Protein AF-A0A7K4A549-F1 (afdb_monomer)

Nearest PDB structures (foldseek):
  7ceb-assembly1_B  TM=5.280E-01  e=1.697E-10  Homo sapiens
  8w30-assembly1_B  TM=5.323E-01  e=7.286E-10  Homo sapiens
  4wjk-assembly1_B  TM=5.384E-01  e=1.161E-09  Homo sapiens
  4wk2-assembly1_B  TM=5.253E-01  e=7.723E-10  Homo sapiens
  4wk0-assembly1_B  TM=5.478E-01  e=2.951E-09  Homo sapiens

pLDDT: mean 91.82, std 7.13, range [60.62, 98.81]

Secondary structure (DSSP, 8-state):
-TTHHHHHHHHHHHHHHHHTTSSS---EEEEE----SSEEEETTEEEE---GGGT--S-EEEEEEES-HHHHHHHHHH------SSSSB-HHHHHHHHHH-GGG-PPTT--EEEEEEESSPBP-S-TTTT-SS--S------B-TTTT-TTSSS-B-HHHHHHHHHHTTEEEEEEES-STTHHHHHHHHHTTT-EEEETT-TTHHHHHHHHHHHHH--SEEEEEEEEEPTT-GGGB-----EEEETT---SS----B-PPTTPPSEEEEEEEEEE-TT--EEEEEEEEEEEPPPEE--EEESTT-SS-EE-TT--SEEEEEEPP-SS--GGGEEEEEEEETTBPPSEEEEE--------SSSPPTT--------SSPEEEEEEEHHHHTTSHHHHH--STT-EEEEEEEEEETTS-EEEEEEEEEE--

Mean predicted aligned error: 12.13 Å

Sequence (428 aa):
MGDILGTAKSNGIDIITGLDGTEVDIQYGVSSHMDYPDYYSSCGYSTTYGDASSGDYAYSLDQPITAVVLDVTNAINGLTLGYGADGPEDYTRVFYESYADPATGWRAGAKRVMVHFGDNVPHDCNLNAGIYPDDSIWTTGVDPGRDGIAGTADDLVLLTVLNDMAANNVMLIECHTSNWDEDYWTYWVGITDGDLKFTGSASLVADVIAAVVEGLTTPEVTNVHFEAESPYGDWIDSDWSYSGETDYCEDDIPLTITVPEGTTCGDYTFTVSAVDEAGVSYGDQEVTIHVPCVIPVSVDIKPGSCPNAFNRGEKGVLPVAILGSDMVDVSEIDPETVLLEGVAPIRWSIGDTGAPVPCDGECEPCECWQGYPDGFPDLNLKFASPAIAATSAVTGATVKGDPVPLAITGELLDGTPITGGDCLWIVK

Foldseek 3Di:
DVVVLVLCLVLVLLLVVVLVVDPDDDWDWDKDFFAQQAWDDALNATGGFFNVVQVHDGIDRQGATDPPSVSRSVSSVPDDHGDTTDFAHAVLQVLLCQQVVVSSPDDFQAQAEDEEEEAGHHAASALCVPPPPDPDRDGPHWNCADVSDPPDPRTGHLVVSLLVCLVSNYQYEYAYADCPCVSSVQVSNVSNVYYYHYSPDPCRSVVVSVRVVVSRADQKFAFFDKAWPPPQRVQWPDPDTDIGGPVDDDPDDDTHGHDDPPDAFDKDKTKMFGATPSRHTPDIDIDIDGRFDAAEWEKDWPAQDPPQEAELPDQFKTKMKGWFDPRDQPVQFDLQFKAKLNFHFPDKDKAQGFDHDDDPPDDDAQPDDSGDRPPGIIIITITGSNVVSPHCQNVVDDDQQDWGKIKMWGAGNVRRIYIYIHTYGYHD

Radius of gyration: 37.33 Å; Cα contacts (8 Å, |Δi|>4): 894; chains: 1; bounding box: 83×50×95 Å

Structure (mmCIF, N/CA/C/O backbone):
data_AF-A0A7K4A549-F1
#
_entry.id   AF-A0A7K4A549-F1
#
loop_
_atom_site.group_PDB
_atom_site.id
_atom_site.type_symbol
_atom_site.label_atom_id
_atom_site.label_alt_id
_atom_site.label_comp_id
_atom_site.label_asym_id
_atom_site.label_entity_id
_atom_site.label_seq_id
_atom_site.pdbx_PDB_ins_code
_atom_site.Cartn_x
_atom_site.Cartn_y
_atom_site.Cartn_z
_atom_site.occupancy
_atom_site.B_iso_or_equiv
_atom_site.auth_seq_id
_atom_site.auth_comp_id
_atom_site.auth_asym_id
_atom_site.auth_atom_id
_atom_site.pdbx_PDB_model_num
ATOM 1 N N . MET A 1 1 ? 25.635 -1.792 -23.875 1.00 60.62 1 MET A N 1
ATOM 2 C CA . MET A 1 1 ? 25.750 -1.901 -22.393 1.00 60.62 1 MET A CA 1
ATOM 3 C C . MET A 1 1 ? 27.111 -2.296 -21.750 1.00 60.62 1 MET A C 1
ATOM 5 O O . MET A 1 1 ? 27.230 -2.153 -20.537 1.00 60.62 1 MET A O 1
ATOM 9 N N . GLY A 1 2 ? 28.165 -2.773 -22.443 1.00 61.50 2 GLY A N 1
ATOM 10 C CA . GLY A 1 2 ? 29.355 -3.379 -21.780 1.00 61.50 2 GLY A CA 1
ATOM 11 C C . GLY A 1 2 ? 30.092 -2.543 -20.709 1.00 61.50 2 GLY A C 1
ATOM 12 O O . GLY A 1 2 ? 30.389 -3.057 -19.631 1.00 61.50 2 GLY A O 1
ATOM 13 N N . ASP A 1 3 ? 30.329 -1.254 -20.967 1.00 69.25 3 ASP A N 1
ATOM 14 C CA . ASP A 1 3 ? 30.893 -0.317 -19.975 1.00 69.25 3 ASP A CA 1
ATOM 15 C C . ASP A 1 3 ? 29.807 0.303 -19.066 1.00 69.25 3 ASP A C 1
ATOM 17 O O . ASP A 1 3 ? 30.104 0.844 -18.002 1.00 69.25 3 ASP A O 1
ATOM 21 N N . ILE A 1 4 ? 28.536 0.197 -19.464 1.00 76.75 4 ILE A N 1
ATOM 22 C CA . ILE A 1 4 ? 27.385 0.825 -18.802 1.00 76.75 4 ILE A CA 1
ATOM 23 C C . ILE A 1 4 ? 26.865 -0.033 -17.658 1.00 76.75 4 ILE A C 1
ATOM 25 O O . ILE A 1 4 ? 26.516 0.525 -16.628 1.00 76.75 4 ILE A O 1
ATOM 29 N N . LEU A 1 5 ? 26.897 -1.368 -17.757 1.00 87.81 5 LEU A N 1
ATOM 30 C CA . LEU A 1 5 ? 26.457 -2.238 -16.661 1.00 87.81 5 LEU A CA 1
ATOM 31 C C . LEU A 1 5 ? 27.253 -1.969 -15.373 1.00 87.81 5 LEU A C 1
ATOM 33 O O . LEU A 1 5 ? 26.689 -1.942 -14.284 1.00 87.81 5 LEU A O 1
ATOM 37 N N . GLY A 1 6 ? 28.563 -1.726 -15.482 1.00 89.00 6 GLY A N 1
ATOM 38 C CA . GLY A 1 6 ? 29.383 -1.331 -14.332 1.00 89.00 6 GLY A CA 1
ATOM 39 C C . GLY A 1 6 ? 28.941 0.008 -13.731 1.00 89.00 6 GLY A C 1
ATOM 40 O O . GLY A 1 6 ? 28.814 0.124 -12.511 1.00 89.00 6 GLY A O 1
ATOM 41 N N . THR A 1 7 ? 28.662 0.992 -14.589 1.00 86.75 7 THR A N 1
ATOM 42 C CA . THR A 1 7 ? 28.145 2.314 -14.206 1.00 86.75 7 THR A CA 1
ATOM 43 C C . THR A 1 7 ? 26.764 2.219 -13.554 1.00 86.75 7 THR A C 1
ATOM 45 O O . THR A 1 7 ? 26.575 2.778 -12.479 1.00 86.75 7 THR A O 1
ATOM 48 N N . ALA A 1 8 ? 25.827 1.473 -14.140 1.00 90.81 8 ALA A N 1
ATOM 49 C CA . ALA A 1 8 ? 24.482 1.252 -13.614 1.00 90.81 8 ALA A CA 1
ATOM 50 C C . ALA A 1 8 ? 24.523 0.552 -12.251 1.00 90.81 8 ALA A C 1
ATOM 52 O O . ALA A 1 8 ? 23.845 0.978 -11.322 1.00 90.81 8 ALA A O 1
ATOM 53 N N . LYS A 1 9 ? 25.391 -0.456 -12.080 1.00 94.75 9 LYS A N 1
ATOM 54 C CA . LYS A 1 9 ? 25.586 -1.116 -10.782 1.00 94.75 9 LYS A CA 1
ATOM 55 C C . LYS A 1 9 ? 26.090 -0.160 -9.707 1.00 94.75 9 LYS A C 1
ATOM 57 O O . LYS A 1 9 ? 25.521 -0.118 -8.621 1.00 94.75 9 LYS A O 1
ATOM 62 N N . SER A 1 10 ? 27.156 0.589 -9.999 1.00 94.19 10 SER A N 1
ATOM 63 C CA . SER A 1 10 ? 27.730 1.532 -9.030 1.00 94.19 10 SER A CA 1
ATOM 64 C C . SER A 1 10 ? 26.730 2.634 -8.689 1.00 94.19 10 SER A C 1
ATOM 66 O O . SER A 1 10 ? 26.422 2.841 -7.520 1.00 94.19 10 SER A O 1
ATOM 68 N N . ASN A 1 11 ? 26.173 3.291 -9.708 1.00 94.75 11 ASN A N 1
ATOM 69 C CA . ASN A 1 11 ? 25.264 4.413 -9.517 1.00 94.75 11 ASN A CA 1
ATOM 70 C C . ASN A 1 11 ? 23.938 3.971 -8.898 1.00 94.75 11 ASN A C 1
ATOM 72 O O . ASN A 1 11 ? 23.428 4.683 -8.049 1.00 94.75 11 ASN A O 1
ATOM 76 N N . GLY A 1 12 ? 23.398 2.803 -9.257 1.00 95.50 12 GLY A N 1
ATOM 77 C CA . GLY A 1 12 ? 22.184 2.261 -8.643 1.00 95.50 12 GLY A CA 1
ATOM 78 C C . GLY A 1 12 ? 22.344 2.046 -7.135 1.00 95.50 12 GLY A C 1
ATOM 79 O O . GLY A 1 12 ? 21.475 2.439 -6.362 1.00 95.50 12 GLY A O 1
ATOM 80 N N . ILE A 1 13 ? 23.489 1.507 -6.698 1.00 97.31 13 ILE A N 1
ATOM 81 C CA . ILE A 1 13 ? 23.806 1.350 -5.268 1.00 97.31 13 ILE A CA 1
ATOM 82 C C . ILE A 1 13 ? 23.988 2.715 -4.583 1.00 97.31 13 ILE A C 1
ATOM 84 O O . ILE A 1 13 ? 23.493 2.915 -3.470 1.00 97.31 13 ILE A O 1
ATOM 88 N N . ASP A 1 14 ? 24.668 3.661 -5.233 1.00 97.38 14 ASP A N 1
ATOM 89 C CA . ASP A 1 14 ? 24.878 5.006 -4.688 1.00 97.38 14 ASP A CA 1
ATOM 90 C C . ASP A 1 14 ? 23.562 5.809 -4.603 1.00 97.38 14 ASP A C 1
ATOM 92 O O . ASP A 1 14 ? 23.360 6.545 -3.636 1.00 97.38 14 ASP A O 1
ATOM 96 N N . ILE A 1 15 ? 22.639 5.629 -5.558 1.00 97.44 15 ILE A N 1
ATOM 97 C CA . ILE A 1 15 ? 21.286 6.212 -5.547 1.00 97.44 15 ILE A CA 1
ATOM 98 C C . ILE A 1 15 ? 20.486 5.662 -4.366 1.00 97.44 15 ILE A C 1
ATOM 100 O O . ILE A 1 15 ? 19.967 6.456 -3.588 1.00 97.44 15 ILE A O 1
ATOM 104 N N . ILE A 1 16 ? 20.441 4.334 -4.182 1.00 97.19 16 ILE A N 1
ATOM 105 C CA . ILE A 1 16 ? 19.773 3.702 -3.027 1.00 97.19 16 ILE A CA 1
ATOM 106 C C . ILE A 1 16 ? 20.340 4.255 -1.714 1.00 97.19 16 ILE A C 1
ATOM 108 O O . ILE A 1 16 ? 19.596 4.689 -0.843 1.00 97.19 16 ILE A O 1
ATOM 112 N N . THR A 1 17 ? 21.669 4.322 -1.600 1.00 96.19 17 THR A N 1
ATOM 113 C CA . THR A 1 17 ? 22.339 4.846 -0.399 1.00 96.19 17 THR A CA 1
ATOM 114 C C . THR A 1 17 ? 21.978 6.310 -0.131 1.00 96.19 17 THR A C 1
ATOM 116 O O . THR A 1 17 ? 21.831 6.715 1.021 1.00 96.19 17 THR A O 1
ATOM 119 N N . GLY A 1 18 ? 21.863 7.126 -1.181 1.00 95.56 18 GLY A N 1
ATOM 120 C CA . GLY A 1 18 ? 21.476 8.528 -1.057 1.00 95.56 18 GLY A CA 1
ATOM 121 C C . GLY A 1 18 ? 20.004 8.720 -0.692 1.00 95.56 18 GLY A C 1
ATOM 122 O O . GLY A 1 18 ? 19.704 9.587 0.126 1.00 95.56 18 GLY A O 1
ATOM 123 N N . LEU A 1 19 ? 19.112 7.895 -1.246 1.00 94.81 19 LEU A N 1
ATOM 124 C CA . LEU A 1 19 ? 17.680 7.892 -0.937 1.00 94.81 19 LEU A CA 1
ATOM 125 C C . LEU A 1 19 ? 17.401 7.406 0.493 1.00 94.81 19 LEU A C 1
ATOM 127 O O . LEU A 1 19 ? 16.630 8.050 1.195 1.00 94.81 19 LEU A O 1
ATOM 131 N N . ASP A 1 20 ? 18.111 6.387 0.984 1.00 91.88 20 ASP A N 1
ATOM 132 C CA . ASP A 1 20 ? 18.055 5.955 2.395 1.00 91.88 20 ASP A CA 1
ATOM 133 C C . ASP A 1 20 ? 18.570 7.025 3.373 1.00 91.88 20 ASP A C 1
ATOM 135 O O . ASP A 1 20 ? 18.287 6.991 4.570 1.00 91.88 20 ASP A O 1
ATOM 139 N N . GLY A 1 21 ? 19.370 7.973 2.877 1.00 88.31 21 GLY A N 1
ATOM 140 C CA . GLY A 1 21 ? 19.797 9.148 3.632 1.00 88.31 21 GLY A CA 1
ATOM 141 C C . GLY A 1 21 ? 18.711 10.218 3.768 1.00 88.31 21 GLY A C 1
ATOM 142 O O . GLY A 1 21 ? 18.914 11.188 4.502 1.00 88.31 21 GLY A O 1
ATOM 143 N N . THR A 1 22 ? 17.590 10.072 3.059 1.00 84.06 22 THR A N 1
ATOM 144 C CA . THR A 1 22 ? 16.406 10.924 3.205 1.00 84.06 22 THR A CA 1
ATOM 145 C C . THR A 1 22 ? 15.506 10.393 4.324 1.00 84.06 22 THR A C 1
ATOM 147 O O . THR A 1 22 ? 15.604 9.237 4.720 1.00 84.06 22 THR A O 1
ATOM 150 N N . GLU A 1 23 ? 14.613 11.228 4.858 1.00 79.69 23 GLU A N 1
ATOM 151 C CA . GLU A 1 23 ? 13.606 10.793 5.846 1.00 79.69 23 GLU A CA 1
ATOM 152 C C . GLU A 1 23 ? 12.360 10.173 5.177 1.00 79.69 23 GLU A C 1
ATOM 154 O O . GLU A 1 23 ? 11.312 10.051 5.807 1.00 79.69 23 GLU A O 1
ATOM 159 N N . VAL A 1 24 ? 12.454 9.800 3.895 1.00 82.31 24 VAL A N 1
ATOM 160 C CA . VAL A 1 24 ? 11.347 9.232 3.122 1.00 82.31 24 VAL A CA 1
ATOM 161 C C . VAL A 1 24 ? 11.388 7.706 3.190 1.00 82.31 24 VAL A C 1
ATOM 163 O O . VAL A 1 24 ? 12.434 7.095 2.986 1.00 82.31 24 VAL A O 1
ATOM 166 N N . ASP A 1 25 ? 10.240 7.078 3.445 1.00 87.81 25 ASP A N 1
ATOM 167 C CA . ASP A 1 25 ? 10.107 5.619 3.437 1.00 87.81 25 ASP A CA 1
ATOM 168 C C . ASP A 1 25 ? 10.086 5.076 2.000 1.00 87.81 25 ASP A C 1
ATOM 170 O O . ASP A 1 25 ? 9.048 5.062 1.327 1.00 87.81 25 ASP A O 1
ATOM 174 N N . ILE A 1 26 ? 11.250 4.628 1.526 1.00 92.62 26 ILE A N 1
ATOM 175 C CA . ILE A 1 26 ? 11.457 4.103 0.176 1.00 92.62 26 ILE A CA 1
ATOM 176 C C . ILE A 1 26 ? 11.829 2.618 0.255 1.00 92.62 26 ILE A C 1
ATOM 178 O O . ILE A 1 26 ? 12.655 2.195 1.061 1.00 92.62 26 ILE A O 1
ATOM 182 N N . GLN A 1 27 ? 11.218 1.816 -0.618 1.00 96.00 27 GLN A N 1
ATOM 183 C CA . GLN A 1 27 ? 11.576 0.415 -0.834 1.00 96.00 27 GLN A CA 1
ATOM 184 C C . GLN A 1 27 ? 12.006 0.222 -2.282 1.00 96.00 27 GLN A C 1
ATOM 186 O O . GLN A 1 27 ? 11.552 0.945 -3.169 1.00 96.00 27 GLN A O 1
ATOM 191 N N . TYR A 1 28 ? 12.860 -0.769 -2.526 1.00 97.88 28 TYR A N 1
ATOM 192 C CA . TYR A 1 28 ? 13.534 -0.922 -3.812 1.00 97.88 28 TYR A CA 1
ATOM 193 C C . TYR A 1 28 ? 13.358 -2.332 -4.362 1.00 97.88 28 TYR A C 1
ATOM 195 O O . TYR A 1 28 ? 13.299 -3.302 -3.606 1.00 97.88 28 TYR A O 1
ATOM 203 N N . GLY A 1 29 ? 13.316 -2.434 -5.686 1.00 98.19 29 GLY A N 1
ATOM 204 C CA . GLY A 1 29 ? 13.337 -3.681 -6.443 1.00 98.19 29 GLY A CA 1
ATOM 205 C C . GLY A 1 29 ? 14.334 -3.582 -7.595 1.00 98.19 29 GLY A C 1
ATOM 206 O O . GLY A 1 29 ? 14.887 -2.514 -7.860 1.00 98.19 29 GLY A O 1
ATOM 207 N N . VAL A 1 30 ? 14.587 -4.704 -8.262 1.00 98.38 30 VAL A N 1
ATOM 208 C CA . VAL A 1 30 ? 15.509 -4.788 -9.399 1.00 98.38 30 VAL A CA 1
ATOM 209 C C . VAL A 1 30 ? 14.891 -5.677 -10.461 1.00 98.38 30 VAL A C 1
ATOM 211 O O . VAL A 1 30 ? 14.508 -6.812 -10.178 1.00 98.38 30 VAL A O 1
ATOM 214 N N . SER A 1 31 ? 14.845 -5.174 -11.686 1.00 97.75 31 SER A N 1
ATOM 215 C CA . SER A 1 31 ? 14.619 -5.969 -12.885 1.00 97.75 31 SER A CA 1
ATOM 216 C C . SER A 1 31 ? 15.730 -5.706 -13.889 1.00 97.75 31 SER A C 1
ATOM 218 O O . SER A 1 31 ? 16.326 -4.627 -13.899 1.00 97.75 31 SER A O 1
ATOM 220 N N . SER A 1 32 ? 15.976 -6.673 -14.758 1.00 96.56 32 SER A N 1
ATOM 221 C CA . SER A 1 32 ? 16.938 -6.575 -15.844 1.00 96.56 32 SER A CA 1
ATOM 222 C C . SER A 1 32 ? 16.338 -7.068 -17.146 1.00 96.56 32 SER A C 1
ATOM 224 O O . SER A 1 32 ? 15.339 -7.793 -17.170 1.00 96.56 32 SER A O 1
ATOM 226 N N . HIS A 1 33 ? 16.972 -6.648 -18.228 1.00 95.62 33 HIS A N 1
ATOM 227 C CA . HIS A 1 33 ? 16.581 -6.959 -19.586 1.00 95.62 33 HIS A CA 1
ATOM 228 C C . HIS A 1 33 ? 17.832 -7.022 -20.462 1.00 95.62 33 HIS A C 1
ATOM 230 O O . HIS A 1 33 ? 18.917 -6.587 -20.050 1.00 95.62 33 HIS A O 1
ATOM 236 N N . MET A 1 34 ? 17.688 -7.630 -21.630 1.00 93.88 34 MET A N 1
ATOM 237 C CA . MET A 1 34 ? 18.717 -7.679 -22.658 1.00 93.88 34 MET A CA 1
ATOM 238 C C . MET A 1 34 ? 17.996 -7.405 -23.969 1.00 93.88 34 MET A C 1
ATOM 240 O O . MET A 1 34 ? 17.840 -6.252 -24.335 1.00 93.88 34 MET A O 1
ATOM 244 N N . ASP A 1 35 ? 17.471 -8.459 -24.585 1.00 95.38 35 ASP A N 1
ATOM 245 C CA . ASP A 1 35 ? 16.549 -8.386 -25.706 1.00 95.38 35 ASP A CA 1
ATOM 246 C C . ASP A 1 35 ? 15.900 -9.768 -25.907 1.00 95.38 35 ASP A C 1
ATOM 248 O O . ASP A 1 35 ? 16.260 -10.771 -25.272 1.00 95.38 35 ASP A O 1
ATOM 252 N N . TYR A 1 36 ? 14.957 -9.858 -26.833 1.00 97.31 36 TYR A N 1
ATOM 253 C CA . TYR A 1 36 ? 14.316 -11.087 -27.251 1.00 97.31 36 TYR A CA 1
ATOM 254 C C . TYR A 1 36 ? 15.286 -11.995 -28.021 1.00 97.31 36 TYR A C 1
ATOM 256 O O . TYR A 1 36 ? 15.716 -11.645 -29.119 1.00 97.31 36 TYR A O 1
ATOM 264 N N . PRO A 1 37 ? 15.575 -13.220 -27.543 1.00 96.31 37 PRO A N 1
ATOM 265 C CA . PRO A 1 37 ? 16.595 -14.082 -28.135 1.00 96.31 37 PRO A CA 1
ATOM 266 C C . PRO A 1 37 ? 16.125 -14.830 -29.404 1.00 96.31 37 PRO A C 1
ATOM 268 O O . PRO A 1 37 ? 16.236 -16.058 -29.489 1.00 96.31 37 PRO A O 1
ATOM 271 N N . ASP A 1 38 ? 15.573 -14.107 -30.381 1.00 97.12 38 ASP A N 1
ATOM 272 C CA . ASP A 1 38 ? 15.059 -14.641 -31.646 1.00 97.12 38 ASP A CA 1
ATOM 273 C C . ASP A 1 38 ? 15.220 -13.643 -32.817 1.00 97.12 38 ASP A C 1
ATOM 275 O O . ASP A 1 38 ? 15.650 -12.496 -32.668 1.00 97.12 38 ASP A O 1
ATOM 279 N N . TYR A 1 39 ? 14.894 -14.108 -34.022 1.00 97.56 39 TYR A N 1
ATOM 280 C CA . TYR A 1 39 ? 14.822 -13.314 -35.238 1.00 97.56 39 TYR A CA 1
ATOM 281 C C . TYR A 1 39 ? 13.400 -12.824 -35.500 1.00 97.56 39 TYR A C 1
ATOM 283 O O . TYR A 1 39 ? 12.469 -13.622 -35.632 1.00 97.56 39 TYR A O 1
ATOM 291 N N . TYR A 1 40 ? 13.262 -11.523 -35.740 1.00 98.00 40 TYR A N 1
ATOM 292 C CA . TYR A 1 40 ? 11.983 -10.899 -36.053 1.00 98.00 40 TYR A CA 1
ATOM 293 C C . TYR A 1 40 ? 12.006 -10.230 -37.422 1.00 98.00 40 TYR A C 1
ATOM 295 O O . TYR A 1 40 ? 13.020 -9.718 -37.894 1.00 98.00 40 TYR A O 1
ATOM 303 N N . SER A 1 41 ? 10.851 -10.249 -38.087 1.00 97.75 41 SER A N 1
ATOM 304 C CA . SER A 1 41 ? 10.607 -9.550 -39.348 1.00 97.75 41 SER A CA 1
ATOM 305 C C . SER A 1 41 ? 9.226 -8.908 -39.286 1.00 97.75 41 SER A C 1
ATOM 307 O O . SER A 1 41 ? 8.209 -9.549 -39.549 1.00 97.75 41 SER A O 1
ATOM 309 N N . SER A 1 42 ? 9.191 -7.643 -38.881 1.00 96.88 42 SER A N 1
ATOM 310 C CA . SER A 1 42 ? 7.971 -6.909 -38.544 1.00 96.88 42 SER A CA 1
ATOM 311 C C . SER A 1 42 ? 8.119 -5.440 -38.937 1.00 96.88 42 SER A C 1
ATOM 313 O O . SER A 1 42 ? 9.214 -4.889 -38.948 1.00 96.88 42 SER A O 1
ATOM 315 N N . CYS A 1 43 ? 7.020 -4.803 -39.350 1.00 95.56 43 CYS A N 1
ATOM 316 C CA . CYS A 1 43 ? 6.952 -3.359 -39.627 1.00 95.56 43 CYS A CA 1
ATOM 317 C C . CYS A 1 43 ? 8.011 -2.771 -40.592 1.00 95.56 43 CYS A C 1
ATOM 319 O O . CYS A 1 43 ? 8.167 -1.559 -40.668 1.00 95.56 43 CYS A O 1
ATOM 321 N N . GLY A 1 44 ? 8.677 -3.598 -41.410 1.00 95.75 44 GLY A N 1
ATOM 322 C CA . GLY A 1 44 ? 9.744 -3.162 -42.324 1.00 95.75 44 GLY A CA 1
ATOM 323 C C . GLY A 1 44 ? 11.160 -3.275 -41.749 1.00 95.75 44 GLY A C 1
ATOM 324 O O . GLY A 1 44 ? 12.119 -2.974 -42.458 1.00 95.75 44 GLY A O 1
ATOM 325 N N . TYR A 1 45 ? 11.291 -3.765 -40.518 1.00 97.56 45 TYR A N 1
ATOM 326 C CA . TYR A 1 45 ? 12.537 -4.094 -39.839 1.00 97.56 45 TYR A CA 1
ATOM 327 C C . TYR A 1 45 ? 12.720 -5.615 -39.785 1.00 97.56 45 TYR A C 1
ATOM 329 O O . TYR A 1 45 ? 11.746 -6.365 -39.683 1.00 97.56 45 TYR A O 1
ATOM 337 N N . SER A 1 46 ? 13.937 -6.123 -39.982 1.00 97.88 46 SER A N 1
ATOM 338 C CA . SER A 1 46 ? 14.172 -7.573 -40.053 1.00 97.88 46 SER A CA 1
ATOM 339 C C . SER A 1 46 ? 15.586 -7.948 -39.628 1.00 97.88 46 SER A C 1
ATOM 341 O O . SER A 1 46 ? 16.512 -7.887 -40.441 1.00 97.88 46 SER A O 1
ATOM 343 N N . THR A 1 47 ? 15.748 -8.351 -38.371 1.00 97.56 47 THR A N 1
ATOM 344 C CA . THR A 1 47 ? 17.042 -8.682 -37.763 1.00 97.56 47 THR A CA 1
ATOM 345 C C . THR A 1 47 ? 16.876 -9.678 -36.612 1.00 97.56 47 THR A C 1
ATOM 347 O O . THR A 1 47 ? 15.763 -10.049 -36.250 1.00 97.56 47 THR A O 1
ATOM 350 N N . THR A 1 48 ? 18.001 -10.159 -36.089 1.00 97.56 48 THR A N 1
ATOM 351 C CA . THR A 1 48 ? 18.053 -10.874 -34.805 1.00 97.56 48 THR A CA 1
ATOM 352 C C . THR A 1 48 ? 18.131 -9.831 -33.703 1.00 97.56 48 THR A C 1
ATOM 354 O O . THR A 1 48 ? 18.978 -8.951 -33.835 1.00 97.56 48 THR A O 1
ATOM 357 N N . TYR A 1 49 ? 17.248 -9.931 -32.710 1.00 97.38 49 TYR A N 1
ATOM 358 C CA . TYR A 1 49 ? 17.149 -8.992 -31.586 1.00 97.38 49 TYR A CA 1
ATOM 359 C C . TYR A 1 49 ? 18.153 -9.366 -30.488 1.00 97.38 49 TYR A C 1
ATOM 361 O O . TYR A 1 49 ? 19.071 -8.624 -30.177 1.00 97.38 49 TYR A O 1
ATOM 369 N N . GLY A 1 50 ? 18.134 -10.625 -30.047 1.00 95.75 50 GLY A N 1
ATOM 370 C CA . GLY A 1 50 ? 19.110 -11.195 -29.114 1.00 95.75 50 GLY A CA 1
AT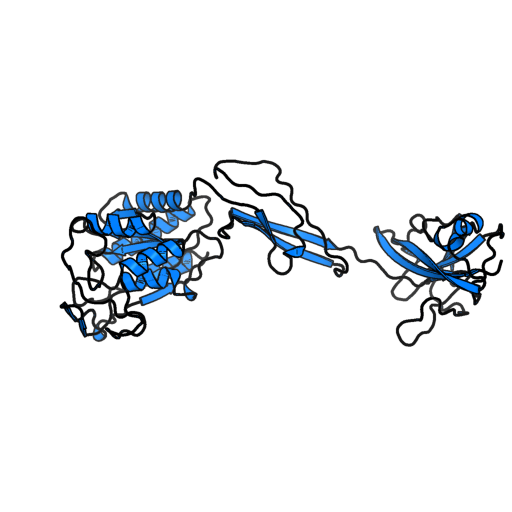OM 371 C C . GLY A 1 50 ? 19.548 -12.615 -29.478 1.00 95.75 50 GLY A C 1
ATOM 372 O O . GLY A 1 50 ? 19.066 -13.231 -30.432 1.00 95.75 50 GLY A O 1
ATOM 373 N N . ASP A 1 51 ? 20.458 -13.178 -28.687 1.00 94.00 51 ASP A N 1
ATOM 374 C CA . ASP A 1 51 ? 21.021 -14.514 -28.894 1.00 94.00 51 ASP A CA 1
ATOM 375 C C . ASP A 1 51 ? 20.881 -15.412 -27.654 1.00 94.00 51 ASP A C 1
ATOM 377 O O . ASP A 1 51 ? 21.628 -15.306 -26.677 1.00 94.00 51 ASP A O 1
ATOM 381 N N . ALA A 1 52 ? 19.989 -16.407 -27.743 1.00 92.44 52 ALA A N 1
ATOM 382 C CA . ALA A 1 52 ? 19.781 -17.407 -26.691 1.00 92.44 52 ALA A CA 1
ATOM 383 C C . ALA A 1 52 ? 21.074 -18.141 -26.295 1.00 92.44 52 ALA A C 1
ATOM 385 O O . ALA A 1 52 ? 21.223 -18.583 -25.155 1.00 92.44 52 ALA A O 1
ATOM 386 N N . SER A 1 53 ? 22.016 -18.314 -27.231 1.00 92.50 53 SER A N 1
ATOM 387 C CA . SER A 1 53 ? 23.282 -19.002 -26.962 1.00 92.50 53 SER A CA 1
ATOM 388 C C . SER A 1 53 ? 24.260 -18.164 -26.137 1.00 92.50 53 SER A C 1
ATOM 390 O O . SER A 1 53 ? 25.148 -18.726 -25.489 1.00 92.50 53 SER A O 1
ATOM 392 N N . SER A 1 54 ? 24.045 -16.849 -26.111 1.00 90.00 54 SER A N 1
ATOM 393 C CA . SER A 1 54 ? 24.757 -15.888 -25.273 1.00 90.00 54 SER A CA 1
ATOM 394 C C . SER A 1 54 ? 24.063 -15.643 -23.925 1.00 90.00 54 SER A C 1
ATOM 396 O O . SER A 1 54 ? 24.642 -15.000 -23.052 1.00 90.00 54 SER A O 1
ATOM 398 N N . GLY A 1 55 ? 22.892 -16.254 -23.711 1.00 92.00 55 GLY A N 1
ATOM 399 C CA . GLY A 1 55 ? 22.125 -16.160 -22.470 1.00 92.00 55 GLY A CA 1
ATOM 400 C C . GLY A 1 55 ? 21.108 -15.023 -22.446 1.00 92.00 55 GLY A C 1
ATOM 401 O O . GLY A 1 55 ? 20.609 -14.729 -21.364 1.00 92.00 55 GLY A O 1
ATOM 402 N N . ASP A 1 56 ? 20.804 -14.422 -23.601 1.00 95.62 56 ASP A N 1
ATOM 403 C CA . ASP A 1 56 ? 19.869 -13.301 -23.689 1.00 95.62 56 ASP A CA 1
ATOM 404 C C . ASP A 1 56 ? 18.450 -13.705 -23.280 1.00 95.62 56 ASP A C 1
ATOM 406 O O . ASP A 1 56 ? 17.974 -14.813 -23.561 1.00 95.62 56 ASP A O 1
ATOM 410 N N . TYR A 1 57 ? 17.780 -12.778 -22.609 1.00 96.31 57 TYR A N 1
ATOM 411 C CA . TYR A 1 57 ? 16.382 -12.851 -22.217 1.00 96.31 57 TYR A CA 1
ATOM 412 C C . TYR A 1 57 ? 15.768 -11.455 -22.289 1.00 96.31 57 TYR A C 1
ATOM 414 O O . TYR A 1 57 ? 16.456 -10.465 -22.051 1.00 96.31 57 TYR A O 1
ATOM 422 N N . ALA A 1 58 ? 14.462 -11.397 -22.547 1.00 96.44 58 ALA A N 1
ATOM 423 C CA . ALA A 1 58 ? 13.756 -10.124 -22.627 1.00 96.44 58 ALA A CA 1
ATOM 424 C C . ALA A 1 58 ? 13.579 -9.482 -21.237 1.00 96.44 58 ALA A C 1
ATOM 426 O O . ALA A 1 58 ? 13.961 -8.355 -20.986 1.00 96.44 58 ALA A O 1
ATOM 427 N N . TYR A 1 59 ? 13.070 -10.225 -20.250 1.00 97.56 59 TYR A N 1
ATOM 428 C CA . TYR A 1 59 ? 12.805 -9.658 -18.923 1.00 97.56 59 TYR A CA 1
ATOM 429 C C . TYR A 1 59 ? 13.089 -10.641 -17.788 1.00 97.56 59 TYR A C 1
ATOM 431 O O . TYR A 1 59 ? 12.724 -11.817 -17.869 1.00 97.56 59 TYR A O 1
ATOM 439 N N . SER A 1 60 ? 13.689 -10.132 -16.712 1.00 97.81 60 SER A N 1
ATOM 440 C CA . SER A 1 60 ? 13.852 -10.810 -15.425 1.00 97.81 60 SER A CA 1
ATOM 441 C C . SER A 1 60 ? 13.498 -9.857 -14.284 1.00 97.81 60 SER A C 1
ATOM 443 O O . SER A 1 60 ? 14.063 -8.769 -14.186 1.00 97.81 60 SER A O 1
ATOM 445 N N . LEU A 1 61 ? 12.601 -10.279 -13.390 1.00 98.44 61 LEU A N 1
ATOM 446 C CA . LEU A 1 61 ? 12.422 -9.648 -12.083 1.00 98.44 61 LEU A CA 1
ATOM 447 C C . LEU A 1 61 ? 13.432 -10.262 -11.106 1.00 98.44 61 LEU A C 1
ATOM 449 O O . LEU A 1 61 ? 13.185 -11.317 -10.517 1.00 98.44 61 LEU A O 1
ATOM 453 N N . ASP A 1 62 ? 14.585 -9.617 -10.954 1.00 98.44 62 ASP A N 1
ATOM 454 C CA . ASP A 1 62 ? 15.710 -10.142 -10.172 1.00 98.44 62 ASP A CA 1
ATOM 455 C C . ASP A 1 62 ? 15.493 -10.018 -8.660 1.00 98.44 62 ASP A C 1
ATOM 457 O O . ASP A 1 62 ? 15.968 -10.853 -7.889 1.00 98.44 62 ASP A O 1
ATOM 461 N N . GLN A 1 63 ? 14.765 -8.984 -8.232 1.00 98.62 63 GLN A N 1
ATOM 462 C CA . GLN A 1 63 ? 14.388 -8.758 -6.841 1.00 98.62 63 GLN A CA 1
ATOM 463 C C . GLN A 1 63 ? 13.059 -7.989 -6.770 1.00 98.62 63 GLN A C 1
ATOM 465 O O . GLN A 1 63 ? 13.036 -6.800 -7.095 1.00 98.62 63 GLN A O 1
ATOM 470 N N . PRO A 1 64 ? 11.964 -8.617 -6.301 1.00 98.50 64 PRO A N 1
ATOM 471 C CA . PRO A 1 64 ? 10.743 -7.905 -5.932 1.00 98.50 64 PRO A CA 1
ATOM 472 C C . PRO A 1 64 ? 11.012 -6.795 -4.915 1.00 98.50 64 PRO A C 1
ATOM 474 O O . PRO A 1 64 ? 11.945 -6.908 -4.109 1.00 98.50 64 PRO A O 1
ATOM 477 N N . ILE A 1 65 ? 10.169 -5.761 -4.918 1.00 98.31 65 ILE A N 1
ATOM 478 C CA . ILE A 1 65 ? 10.292 -4.623 -4.005 1.00 98.31 65 ILE A CA 1
ATOM 479 C C . ILE A 1 65 ? 10.317 -5.105 -2.550 1.00 98.31 65 ILE A C 1
ATOM 481 O O . ILE A 1 65 ? 9.472 -5.888 -2.114 1.00 98.31 65 ILE A O 1
ATOM 485 N N . THR A 1 66 ? 11.322 -4.648 -1.804 1.00 97.56 66 THR A N 1
ATOM 486 C CA . THR A 1 66 ? 11.539 -5.014 -0.402 1.00 97.56 66 THR A CA 1
ATOM 487 C C . THR A 1 66 ? 12.179 -3.867 0.378 1.00 97.56 66 THR A C 1
ATOM 489 O O . THR A 1 66 ? 12.922 -3.054 -0.173 1.00 97.56 66 THR A O 1
ATOM 492 N N . ALA A 1 67 ? 11.941 -3.834 1.691 1.00 95.25 67 ALA A N 1
ATOM 493 C CA . ALA A 1 67 ? 12.652 -2.959 2.627 1.00 95.25 67 ALA A CA 1
ATOM 494 C C . ALA A 1 67 ? 14.089 -3.440 2.930 1.00 95.25 67 ALA A C 1
ATOM 496 O O . ALA A 1 67 ? 14.871 -2.736 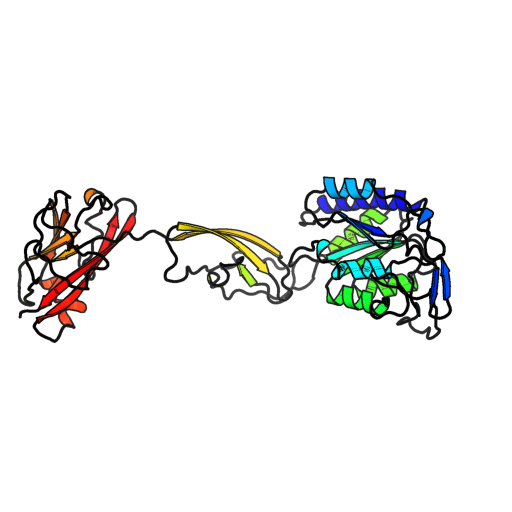3.568 1.00 95.25 67 ALA A O 1
ATOM 497 N N . VAL A 1 68 ? 14.461 -4.660 2.517 1.00 97.25 68 VAL A N 1
ATOM 498 C CA . VAL A 1 68 ? 15.787 -5.234 2.789 1.00 97.25 68 VAL A CA 1
ATOM 499 C C . VAL A 1 68 ? 16.791 -4.790 1.722 1.00 97.25 68 VAL A C 1
ATOM 501 O O . VAL A 1 68 ? 17.046 -5.490 0.745 1.00 97.25 68 VAL A O 1
ATOM 504 N N . VAL A 1 69 ? 17.426 -3.639 1.949 1.00 96.56 69 VAL A N 1
ATOM 505 C CA . VAL A 1 69 ? 18.424 -3.026 1.042 1.00 96.56 69 VAL A CA 1
ATOM 506 C C . VAL A 1 69 ? 19.561 -3.986 0.653 1.00 96.56 69 VAL A C 1
ATOM 508 O O . VAL A 1 69 ? 20.083 -3.943 -0.464 1.00 96.56 69 VAL A O 1
ATOM 511 N N . LEU A 1 70 ? 19.943 -4.903 1.546 1.00 97.75 70 LEU A N 1
ATOM 512 C CA . LEU A 1 70 ? 20.977 -5.898 1.255 1.00 97.75 70 LEU A CA 1
ATOM 513 C C . LEU A 1 70 ? 20.571 -6.861 0.125 1.00 97.75 70 LEU A C 1
ATOM 515 O O . LEU A 1 70 ? 21.415 -7.220 -0.692 1.00 97.75 70 LEU A O 1
ATOM 519 N N . ASP A 1 71 ? 19.303 -7.262 0.053 1.00 98.44 71 ASP A N 1
ATOM 520 C CA . ASP A 1 71 ? 18.821 -8.175 -0.990 1.00 98.44 71 ASP A CA 1
ATOM 521 C C . ASP A 1 71 ? 18.850 -7.480 -2.359 1.00 98.44 71 ASP A C 1
ATOM 523 O O . ASP A 1 71 ? 19.368 -8.026 -3.333 1.00 98.44 71 ASP A O 1
ATOM 527 N N . VAL A 1 72 ? 18.427 -6.214 -2.395 1.00 98.50 72 VAL A N 1
ATOM 528 C CA . VAL A 1 72 ? 18.431 -5.352 -3.588 1.00 98.50 72 VAL A CA 1
ATOM 529 C C . VAL A 1 72 ? 19.854 -5.121 -4.098 1.00 98.50 72 VAL A C 1
ATOM 531 O O . VAL A 1 72 ? 20.153 -5.357 -5.267 1.00 98.50 72 VAL A O 1
ATOM 534 N N . THR A 1 73 ? 20.776 -4.720 -3.221 1.00 98.12 73 THR A N 1
ATOM 535 C CA . THR A 1 73 ? 22.177 -4.488 -3.610 1.00 98.12 73 THR A CA 1
ATOM 536 C C . THR A 1 73 ? 22.887 -5.778 -4.035 1.00 98.12 73 THR A C 1
ATOM 538 O O . THR A 1 73 ? 23.731 -5.743 -4.934 1.00 98.12 73 THR A O 1
ATOM 541 N N . ASN A 1 74 ? 22.540 -6.935 -3.459 1.00 98.38 74 ASN A N 1
ATOM 542 C CA . ASN A 1 74 ? 23.030 -8.232 -3.933 1.00 98.38 74 ASN A CA 1
ATOM 543 C C . ASN A 1 74 ? 22.503 -8.562 -5.337 1.00 98.38 74 ASN A C 1
ATOM 545 O O . ASN A 1 74 ? 23.290 -9.014 -6.171 1.00 98.38 74 ASN A O 1
ATOM 549 N N . ALA A 1 75 ? 21.221 -8.299 -5.614 1.00 98.50 75 ALA A N 1
ATOM 550 C CA . ALA A 1 75 ? 20.632 -8.487 -6.938 1.00 98.50 75 ALA A CA 1
ATOM 551 C C . ALA A 1 75 ? 21.315 -7.598 -7.993 1.00 98.50 75 ALA A C 1
ATOM 553 O O . ALA A 1 75 ? 21.799 -8.122 -8.996 1.00 98.50 75 ALA A O 1
ATOM 554 N N . ILE A 1 76 ? 21.497 -6.297 -7.715 1.00 98.12 76 ILE A N 1
ATOM 555 C CA . ILE A 1 76 ? 22.245 -5.369 -8.590 1.00 98.12 76 ILE A CA 1
ATOM 556 C C . ILE A 1 76 ? 23.655 -5.905 -8.874 1.00 98.12 76 ILE A C 1
ATOM 558 O O . ILE A 1 76 ? 24.097 -5.974 -10.023 1.00 98.12 76 ILE A O 1
ATOM 562 N N . ASN A 1 77 ? 24.383 -6.329 -7.838 1.00 97.50 77 ASN A N 1
ATOM 563 C CA . ASN A 1 77 ? 25.732 -6.869 -8.009 1.00 97.50 77 ASN A CA 1
ATOM 564 C C . ASN A 1 77 ? 25.754 -8.168 -8.832 1.00 97.50 77 ASN A C 1
ATOM 566 O O . ASN A 1 77 ? 26.735 -8.410 -9.546 1.00 97.50 77 ASN A O 1
ATOM 570 N N . GLY A 1 78 ? 24.686 -8.963 -8.768 1.00 96.81 78 GLY A N 1
ATOM 571 C CA . GLY A 1 78 ? 24.510 -10.219 -9.493 1.00 96.81 78 GLY A CA 1
ATOM 572 C C . GLY A 1 78 ? 24.230 -10.075 -10.990 1.00 96.81 78 GLY A C 1
ATOM 573 O O . GLY A 1 78 ? 24.480 -11.034 -11.716 1.00 96.81 78 GLY A O 1
ATOM 574 N N . LEU A 1 79 ? 23.788 -8.902 -11.463 1.00 95.56 79 LEU A N 1
ATOM 575 C CA . LEU A 1 79 ? 23.422 -8.699 -12.872 1.00 95.56 79 LEU A CA 1
ATOM 576 C C . LEU A 1 79 ? 24.577 -9.033 -13.828 1.00 95.56 79 LEU A C 1
ATOM 578 O O . LEU A 1 79 ? 25.741 -8.714 -13.568 1.00 95.56 79 LEU A O 1
ATOM 582 N N . THR A 1 80 ? 24.276 -9.643 -14.966 1.00 92.19 80 THR A N 1
ATOM 583 C CA . THR A 1 80 ? 25.274 -10.008 -15.979 1.00 92.19 80 THR A CA 1
ATOM 584 C C . THR A 1 80 ? 24.967 -9.343 -17.304 1.00 92.19 80 THR A C 1
ATOM 586 O O . THR A 1 80 ? 23.817 -9.054 -17.601 1.00 92.19 80 THR A O 1
ATOM 589 N N . LEU A 1 81 ? 26.006 -9.101 -18.100 1.00 89.44 81 LEU A N 1
ATOM 590 C CA . LEU A 1 81 ? 25.843 -8.558 -19.441 1.00 89.44 81 LEU A CA 1
ATOM 591 C C . LEU A 1 81 ? 25.387 -9.671 -20.392 1.00 89.44 81 LEU A C 1
ATOM 593 O O . LEU A 1 81 ? 26.008 -10.737 -20.404 1.00 89.44 81 LEU A O 1
ATOM 597 N N . GLY A 1 82 ? 24.349 -9.393 -21.176 1.00 88.12 82 GLY A N 1
ATOM 598 C CA . GLY A 1 82 ? 23.964 -10.189 -22.339 1.00 88.12 82 GLY A CA 1
ATOM 599 C C . GLY A 1 82 ? 24.813 -9.878 -23.566 1.00 88.12 82 GLY A C 1
ATOM 600 O O . GLY A 1 82 ? 25.886 -9.272 -23.477 1.00 88.12 82 GLY A O 1
ATOM 601 N N . TYR A 1 83 ? 24.328 -10.293 -24.726 1.00 86.25 83 TYR A N 1
ATOM 602 C CA . TYR A 1 83 ? 24.892 -9.932 -26.013 1.00 86.25 83 TYR A CA 1
ATOM 603 C C . TYR A 1 83 ? 24.105 -8.789 -26.649 1.00 86.25 83 TYR A C 1
ATOM 605 O O . TYR A 1 83 ? 24.715 -7.746 -26.893 1.00 86.25 83 TYR A O 1
ATOM 613 N N . GLY A 1 84 ? 22.797 -8.974 -26.878 1.00 83.38 84 GLY A N 1
ATOM 614 C CA . GLY A 1 84 ? 22.049 -8.146 -27.828 1.00 83.38 84 GLY A CA 1
ATOM 615 C C . GLY A 1 84 ? 22.605 -8.347 -29.246 1.00 83.38 84 GLY A C 1
ATOM 616 O O . GLY A 1 84 ? 23.805 -8.553 -29.450 1.00 83.38 84 GLY A O 1
ATOM 617 N N . ALA A 1 85 ? 21.761 -8.379 -30.266 1.00 92.12 85 ALA A N 1
ATOM 618 C CA . ALA A 1 85 ? 22.176 -8.715 -31.629 1.00 92.12 85 ALA A CA 1
ATOM 619 C C . ALA A 1 85 ? 22.022 -7.548 -32.610 1.00 92.12 85 ALA A C 1
ATOM 621 O O . ALA A 1 85 ? 22.773 -7.491 -33.595 1.00 92.12 85 ALA A O 1
ATOM 622 N N . ASP A 1 86 ? 21.131 -6.599 -32.341 1.00 94.62 86 ASP A N 1
ATOM 623 C CA . ASP A 1 86 ? 21.031 -5.339 -33.064 1.00 94.62 86 ASP A CA 1
ATOM 624 C C . ASP A 1 86 ? 21.222 -4.118 -32.150 1.00 94.62 86 ASP A C 1
ATOM 626 O O . ASP A 1 86 ? 21.986 -4.168 -31.193 1.00 94.62 86 ASP A O 1
ATOM 630 N N . GLY A 1 87 ? 20.758 -2.954 -32.604 1.00 93.56 87 GLY A N 1
ATOM 631 C CA . GLY A 1 87 ? 20.982 -1.686 -31.911 1.00 93.56 87 GLY A CA 1
ATOM 632 C C . GLY A 1 87 ? 19.873 -1.364 -30.911 1.00 93.56 87 GLY A C 1
ATOM 633 O O . GLY A 1 87 ? 20.195 -1.116 -29.755 1.00 93.56 87 GLY A O 1
ATOM 634 N N . PRO A 1 88 ? 18.610 -1.263 -31.366 1.00 96.12 88 PRO A N 1
ATOM 635 C CA . PRO A 1 88 ? 17.470 -1.085 -30.477 1.00 96.12 88 PRO A CA 1
ATOM 636 C C . PRO A 1 88 ? 17.398 -2.194 -29.426 1.00 96.12 88 PRO A C 1
ATOM 638 O O . PRO A 1 88 ? 17.906 -3.277 -29.668 1.00 96.12 88 PRO A O 1
ATOM 641 N N . GLU A 1 89 ? 16.786 -1.900 -28.285 1.00 95.31 89 GLU A N 1
ATOM 642 C CA . GLU A 1 89 ? 16.656 -2.851 -27.173 1.00 95.31 89 GLU A CA 1
ATOM 643 C C . GLU A 1 89 ? 15.172 -2.987 -26.775 1.00 95.31 89 GLU A C 1
ATOM 645 O O . GLU A 1 89 ? 14.310 -2.204 -27.193 1.00 95.31 89 GLU A O 1
ATOM 650 N N . ASP A 1 90 ? 14.835 -3.943 -25.918 1.00 96.81 90 ASP A N 1
ATOM 651 C CA . ASP A 1 90 ? 13.454 -4.231 -25.513 1.00 96.81 90 ASP A CA 1
ATOM 652 C C . ASP A 1 90 ? 12.920 -3.356 -24.360 1.00 96.81 90 ASP A C 1
ATOM 654 O O . ASP A 1 90 ? 12.151 -3.811 -23.513 1.00 96.81 90 ASP A O 1
ATOM 658 N N . TYR A 1 91 ? 13.265 -2.064 -24.309 1.00 97.75 91 TYR A N 1
ATOM 659 C CA . TYR A 1 91 ? 12.837 -1.202 -23.191 1.00 97.75 91 TYR A CA 1
ATOM 660 C C . TYR A 1 91 ? 11.313 -1.139 -23.025 1.00 97.75 91 TYR A C 1
ATOM 662 O O . TYR A 1 91 ? 10.814 -1.098 -21.899 1.00 97.75 91 TYR A O 1
ATOM 670 N N . THR A 1 92 ? 10.562 -1.187 -24.134 1.00 98.50 92 THR A N 1
ATOM 671 C CA . THR A 1 92 ? 9.091 -1.214 -24.116 1.00 98.50 92 THR A CA 1
ATOM 672 C C . THR A 1 92 ? 8.569 -2.377 -23.266 1.00 98.50 92 THR A C 1
ATOM 674 O O . THR A 1 92 ? 7.612 -2.200 -22.505 1.00 98.50 92 THR A O 1
ATOM 677 N N . ARG A 1 93 ? 9.225 -3.541 -23.319 1.00 98.06 93 ARG A N 1
ATOM 678 C CA . ARG A 1 93 ? 8.902 -4.688 -22.476 1.00 98.06 93 ARG A CA 1
ATOM 679 C C . ARG A 1 93 ? 9.083 -4.384 -20.996 1.00 98.06 93 ARG A C 1
ATOM 681 O O . ARG A 1 93 ? 8.168 -4.624 -20.215 1.00 98.06 93 ARG A O 1
ATOM 688 N N . VAL A 1 94 ? 10.226 -3.842 -20.592 1.00 97.50 94 VAL A N 1
ATOM 689 C CA . VAL A 1 94 ? 10.510 -3.562 -19.171 1.00 97.50 94 VAL A CA 1
ATOM 690 C C . VAL A 1 94 ? 9.576 -2.486 -18.619 1.00 97.50 94 VAL A C 1
ATOM 692 O O . VAL A 1 94 ? 9.071 -2.603 -17.502 1.00 97.50 94 VAL A O 1
ATOM 695 N N . PHE A 1 95 ? 9.287 -1.467 -19.428 1.00 98.69 95 PHE A N 1
ATOM 696 C CA . PHE A 1 95 ? 8.324 -0.415 -19.108 1.00 98.69 95 PHE A CA 1
ATOM 697 C C . PHE A 1 95 ? 6.915 -0.977 -18.908 1.00 98.69 95 PHE A C 1
ATOM 699 O O . PHE A 1 95 ? 6.228 -0.588 -17.965 1.00 98.69 95 PHE A O 1
ATOM 706 N N . TYR A 1 96 ? 6.496 -1.942 -19.728 1.00 98.75 96 TYR A N 1
ATOM 707 C CA . TYR A 1 96 ? 5.219 -2.635 -19.557 1.00 98.75 96 TYR A CA 1
ATOM 708 C C . TYR A 1 96 ? 5.158 -3.413 -18.235 1.00 98.75 96 TYR A C 1
ATOM 710 O O . TYR A 1 96 ? 4.184 -3.306 -17.486 1.00 98.75 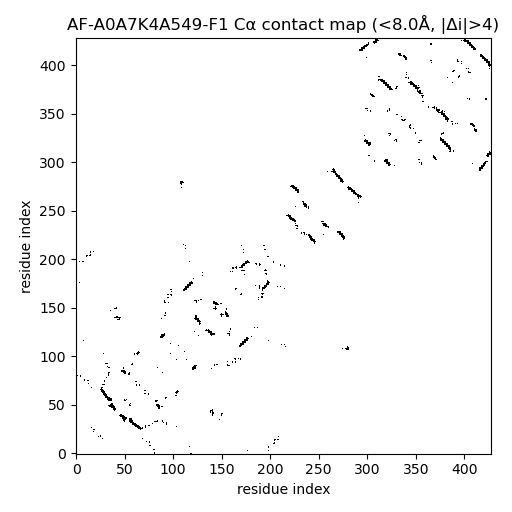96 TYR A O 1
ATOM 718 N N . GLU A 1 97 ? 6.216 -4.154 -17.895 1.00 98.50 97 GLU A N 1
ATOM 719 C CA . GLU A 1 97 ? 6.250 -4.947 -16.660 1.00 98.50 97 GLU A CA 1
ATOM 720 C C . GLU A 1 97 ? 6.199 -4.080 -15.391 1.00 98.50 97 GLU A C 1
ATOM 722 O O . GLU A 1 97 ? 5.685 -4.532 -14.366 1.00 98.50 97 GLU A O 1
ATOM 727 N N . SER A 1 98 ? 6.617 -2.809 -15.477 1.00 97.69 98 SER A N 1
ATOM 728 C CA . SER A 1 98 ? 6.569 -1.858 -14.358 1.00 97.69 98 SER A CA 1
ATOM 729 C C . SER A 1 98 ? 5.172 -1.681 -13.752 1.00 97.69 98 SER A C 1
ATOM 731 O O . SER A 1 98 ? 5.068 -1.411 -12.560 1.00 97.69 98 SER A O 1
ATOM 733 N N . TYR A 1 99 ? 4.095 -1.872 -14.518 1.00 96.62 99 TYR A N 1
ATOM 734 C CA . TYR A 1 99 ? 2.722 -1.863 -13.999 1.00 96.62 99 TYR A CA 1
ATOM 735 C C . TYR A 1 99 ? 1.983 -3.191 -14.210 1.00 96.62 99 TYR A C 1
ATOM 737 O O . TYR A 1 99 ? 0.989 -3.448 -13.528 1.00 96.62 99 TYR A O 1
ATOM 745 N N . ALA A 1 100 ? 2.442 -4.036 -15.137 1.00 97.81 100 ALA A N 1
ATOM 746 C CA . ALA A 1 100 ? 1.757 -5.268 -15.508 1.00 97.81 100 ALA A CA 1
ATOM 747 C C . ALA A 1 100 ? 2.227 -6.515 -14.741 1.00 97.81 100 ALA A C 1
ATOM 749 O O . ALA A 1 100 ? 1.493 -7.513 -14.730 1.00 97.81 100 ALA A O 1
ATOM 750 N N . ASP A 1 101 ? 3.427 -6.523 -14.146 1.00 98.00 101 ASP A N 1
ATOM 751 C CA . ASP A 1 101 ? 3.890 -7.647 -13.325 1.00 98.00 101 ASP A CA 1
ATOM 752 C C . ASP A 1 101 ? 3.466 -7.455 -11.856 1.00 98.00 101 ASP A C 1
ATOM 754 O O . ASP A 1 101 ? 4.063 -6.642 -11.140 1.00 98.00 101 ASP A O 1
ATOM 758 N N . PRO A 1 102 ? 2.465 -8.210 -11.354 1.00 95.69 102 PRO A N 1
ATOM 759 C CA . PRO A 1 102 ? 2.061 -8.114 -9.956 1.00 95.69 102 PRO A CA 1
ATOM 760 C C . PRO A 1 102 ? 3.160 -8.579 -8.989 1.00 95.69 102 PRO A C 1
ATOM 762 O O . PRO A 1 102 ? 3.113 -8.223 -7.811 1.00 95.69 102 PRO A O 1
ATOM 765 N N . ALA A 1 103 ? 4.143 -9.362 -9.452 1.00 97.88 103 ALA A N 1
ATOM 766 C CA . ALA A 1 103 ? 5.256 -9.818 -8.629 1.00 97.88 103 ALA A CA 1
ATOM 767 C C . ALA A 1 103 ? 6.262 -8.702 -8.317 1.00 97.88 103 ALA A C 1
ATOM 769 O O . ALA A 1 103 ? 7.004 -8.846 -7.346 1.00 97.88 103 ALA A O 1
ATOM 770 N N . THR A 1 104 ? 6.247 -7.584 -9.060 1.00 97.25 104 THR A N 1
ATOM 771 C CA . THR A 1 104 ? 7.075 -6.399 -8.770 1.00 97.25 104 THR A CA 1
ATOM 772 C C . THR A 1 104 ? 6.901 -5.942 -7.322 1.00 97.25 104 THR A C 1
ATOM 774 O O . THR A 1 104 ? 7.876 -5.575 -6.670 1.00 97.25 104 THR A O 1
ATOM 777 N N . GLY A 1 105 ? 5.679 -6.040 -6.783 1.00 95.44 105 GLY A N 1
ATOM 778 C CA . GLY A 1 105 ? 5.422 -5.823 -5.359 1.00 95.44 105 GLY A CA 1
ATOM 779 C C . GLY A 1 105 ? 5.266 -4.356 -4.959 1.00 95.44 105 GLY A C 1
ATOM 780 O O . GLY A 1 105 ? 5.629 -3.990 -3.844 1.00 95.44 105 GLY A O 1
ATOM 781 N N . TRP A 1 106 ? 4.725 -3.505 -5.840 1.00 93.06 106 TRP A N 1
ATOM 782 C CA . TRP A 1 106 ? 4.389 -2.126 -5.476 1.00 93.06 106 TRP A CA 1
ATOM 783 C C . TRP A 1 106 ? 3.492 -2.089 -4.240 1.00 93.06 106 TRP A C 1
ATOM 785 O O . TRP A 1 106 ? 2.441 -2.733 -4.204 1.00 93.06 106 TRP A O 1
ATOM 795 N N . ARG A 1 107 ? 3.886 -1.293 -3.245 1.00 89.69 107 ARG A N 1
ATOM 796 C CA . ARG A 1 107 ? 3.054 -1.055 -2.066 1.00 89.69 107 ARG A CA 1
ATOM 797 C C . ARG A 1 107 ? 1.779 -0.324 -2.474 1.00 89.69 107 ARG A C 1
ATOM 799 O O . ARG A 1 107 ? 1.817 0.587 -3.306 1.00 89.69 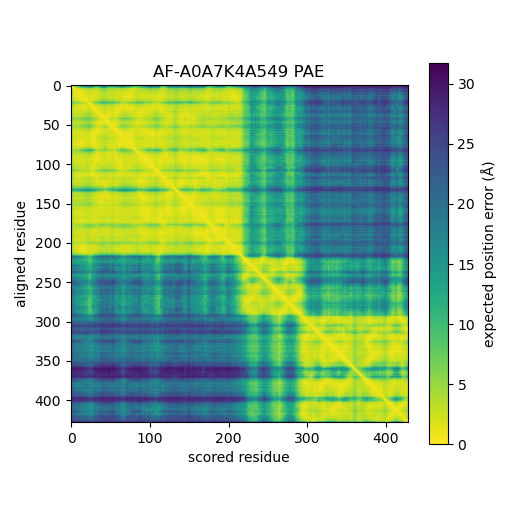107 ARG A O 1
ATOM 806 N N . ALA A 1 108 ? 0.654 -0.733 -1.891 1.00 80.19 108 ALA A N 1
ATOM 807 C CA . ALA A 1 108 ? -0.593 0.005 -2.030 1.00 80.19 108 ALA A CA 1
ATOM 808 C C . ALA A 1 108 ? -0.367 1.442 -1.548 1.00 80.19 108 ALA A C 1
ATOM 810 O O . ALA A 1 108 ? 0.265 1.657 -0.516 1.00 80.19 108 ALA A O 1
ATOM 811 N N . GLY A 1 109 ? -0.802 2.408 -2.350 1.00 73.56 109 GLY A N 1
ATOM 812 C CA . GLY A 1 109 ? -0.646 3.815 -2.028 1.00 73.56 109 GLY A CA 1
ATOM 813 C C . GLY A 1 109 ? 0.767 4.394 -2.093 1.00 73.56 109 GLY A C 1
ATOM 814 O O . GLY A 1 109 ? 0.950 5.548 -1.740 1.00 73.56 109 GLY A O 1
ATOM 815 N N . ALA A 1 110 ? 1.786 3.664 -2.542 1.00 82.44 110 ALA A N 1
ATOM 816 C CA . ALA A 1 110 ? 3.096 4.275 -2.762 1.00 82.44 110 ALA A CA 1
ATOM 817 C C . ALA A 1 110 ? 3.175 4.934 -4.147 1.00 82.44 110 ALA A C 1
ATOM 819 O O . ALA A 1 110 ? 2.682 4.388 -5.140 1.00 82.44 110 ALA A O 1
ATOM 820 N N . LYS A 1 111 ? 3.877 6.070 -4.234 1.00 84.88 111 LYS A N 1
ATOM 821 C CA . LYS A 1 111 ? 4.368 6.591 -5.516 1.00 84.88 111 LYS A CA 1
ATOM 822 C C . LYS A 1 111 ? 5.324 5.577 -6.145 1.00 84.88 111 LYS A C 1
ATOM 824 O O . LYS A 1 111 ? 6.151 4.982 -5.451 1.00 84.88 111 LYS A O 1
ATOM 829 N N . ARG A 1 112 ? 5.200 5.371 -7.456 1.00 91.94 112 ARG A N 1
ATOM 830 C CA . ARG A 1 112 ? 5.982 4.379 -8.198 1.00 91.94 112 ARG A CA 1
ATOM 831 C C . ARG A 1 112 ? 6.978 5.104 -9.086 1.00 91.94 112 ARG A C 1
ATOM 833 O O . ARG A 1 112 ? 6.577 5.884 -9.944 1.00 91.94 112 ARG A O 1
ATOM 840 N N . VAL A 1 113 ? 8.264 4.853 -8.876 1.00 95.88 113 VAL A N 1
ATOM 841 C CA . VAL A 1 113 ? 9.340 5.460 -9.666 1.00 95.88 113 VAL A CA 1
ATOM 842 C C . VAL A 1 113 ? 10.214 4.353 -10.233 1.00 95.88 113 VAL A C 1
ATOM 844 O O . VAL A 1 113 ? 10.720 3.512 -9.492 1.00 95.88 113 VAL A O 1
ATOM 847 N N . MET A 1 114 ? 10.384 4.351 -11.550 1.00 97.38 114 MET A N 1
ATOM 848 C CA . MET A 1 114 ? 11.272 3.455 -12.273 1.00 97.38 114 MET A CA 1
ATOM 849 C C . MET A 1 114 ? 12.493 4.244 -12.736 1.00 97.38 114 MET A C 1
ATOM 851 O O . MET A 1 114 ? 12.381 5.117 -13.590 1.00 97.38 114 MET A O 1
ATOM 855 N N . VAL A 1 115 ? 13.665 3.924 -12.185 1.00 97.62 115 VAL A N 1
ATOM 856 C CA . VAL A 1 115 ? 14.946 4.423 -12.698 1.00 97.62 115 VAL A CA 1
ATOM 857 C C . VAL A 1 115 ? 15.480 3.395 -13.686 1.00 97.62 115 VAL A C 1
ATOM 859 O O . VAL A 1 115 ? 15.854 2.290 -13.293 1.00 97.62 115 VAL A O 1
ATOM 862 N N . HIS A 1 116 ? 15.498 3.750 -14.963 1.00 96.94 116 HIS A N 1
ATOM 863 C CA . HIS A 1 116 ? 15.974 2.895 -16.040 1.00 96.94 116 HIS A CA 1
ATOM 864 C C . HIS A 1 116 ? 17.366 3.342 -16.497 1.00 96.94 116 HIS A C 1
ATOM 866 O O . HIS A 1 116 ? 17.685 4.526 -16.445 1.00 96.94 116 HIS A O 1
ATOM 872 N N . PHE A 1 117 ? 18.221 2.405 -16.905 1.00 95.31 117 PHE A N 1
ATOM 873 C CA . PHE A 1 117 ? 19.533 2.706 -17.476 1.00 95.31 117 PHE A CA 1
ATOM 874 C C . PHE A 1 117 ? 19.574 2.151 -18.896 1.00 95.31 117 PHE A C 1
ATOM 876 O O . PHE A 1 117 ? 19.505 0.936 -19.055 1.00 95.31 117 PHE A O 1
ATOM 883 N N . GLY A 1 118 ? 19.738 3.027 -19.889 1.00 92.38 118 GLY A N 1
ATOM 884 C CA . GLY A 1 118 ? 19.735 2.693 -21.315 1.00 92.38 118 GLY A CA 1
ATOM 885 C C . GLY A 1 118 ? 20.906 3.298 -22.102 1.00 92.38 118 GLY A C 1
ATOM 886 O O . GLY A 1 118 ? 21.638 4.190 -21.645 1.00 92.38 118 GLY A O 1
ATOM 887 N N . ASP A 1 119 ? 21.120 2.796 -23.317 1.00 91.06 119 ASP A N 1
ATOM 888 C CA . ASP A 1 119 ? 22.099 3.332 -24.274 1.00 91.06 119 ASP A CA 1
ATOM 889 C C . ASP A 1 119 ? 21.637 3.352 -25.736 1.00 91.06 119 ASP A C 1
ATOM 891 O O . ASP A 1 119 ? 22.451 3.623 -26.626 1.00 91.06 119 ASP A O 1
ATOM 895 N N . ASN A 1 120 ? 20.349 3.112 -25.990 1.00 94.06 120 ASN A N 1
ATOM 896 C CA . ASN A 1 120 ? 19.767 3.127 -27.330 1.00 94.06 120 ASN A CA 1
ATOM 897 C C . ASN A 1 120 ? 18.272 3.494 -27.306 1.00 94.06 120 ASN A C 1
ATOM 899 O O . ASN A 1 120 ? 17.751 3.909 -26.281 1.00 94.06 120 ASN A O 1
ATOM 903 N N . VAL A 1 121 ? 17.566 3.301 -28.419 1.00 96.44 121 VAL A N 1
ATOM 904 C CA . VAL A 1 121 ? 16.099 3.420 -28.517 1.00 96.44 121 VAL A CA 1
ATOM 905 C C . VAL A 1 121 ? 15.403 2.058 -28.400 1.00 96.44 121 VAL A C 1
ATOM 907 O O . VAL A 1 121 ? 16.044 1.038 -28.645 1.00 96.44 121 VAL A O 1
ATOM 910 N N . PRO A 1 122 ? 14.101 2.005 -28.067 1.00 97.31 122 PRO A N 1
ATOM 911 C CA . PRO A 1 122 ? 13.370 0.743 -28.000 1.00 97.31 122 PRO A CA 1
ATOM 912 C C . PRO A 1 122 ? 13.012 0.155 -29.373 1.00 97.31 122 PRO A C 1
ATOM 914 O O . PRO A 1 122 ? 13.001 0.854 -30.395 1.00 97.31 122 PRO A O 1
ATOM 917 N N . HIS A 1 123 ? 12.607 -1.114 -29.386 1.00 98.00 123 HIS A N 1
ATOM 918 C CA . HIS A 1 123 ? 11.787 -1.683 -30.456 1.00 98.00 123 HIS A CA 1
ATOM 919 C C . HIS A 1 123 ? 10.373 -1.065 -30.471 1.00 98.00 123 HIS A C 1
ATOM 921 O O . HIS A 1 123 ? 9.621 -1.165 -29.500 1.00 98.00 123 HIS A O 1
ATOM 927 N N . ASP A 1 124 ? 10.009 -0.419 -31.585 1.00 97.94 124 ASP A N 1
ATOM 928 C CA . ASP A 1 124 ? 8.638 -0.035 -31.931 1.00 97.94 124 ASP A CA 1
ATOM 929 C C . ASP A 1 124 ? 8.432 0.020 -33.464 1.00 97.94 124 ASP A C 1
ATOM 931 O O . ASP A 1 124 ? 9.339 0.277 -34.272 1.00 97.94 124 ASP A O 1
ATOM 935 N N . CYS A 1 125 ? 7.191 -0.178 -33.912 1.00 97.69 125 CYS A N 1
ATOM 936 C CA . CYS A 1 125 ? 6.838 -0.023 -35.323 1.00 97.69 125 CYS A CA 1
ATOM 937 C C . CYS A 1 125 ? 6.906 1.436 -35.815 1.00 97.69 125 CYS A C 1
ATOM 939 O O . CYS A 1 125 ? 7.018 1.652 -37.025 1.00 97.69 125 CYS A O 1
ATOM 941 N N . ASN A 1 126 ? 6.842 2.421 -34.918 1.00 97.00 126 ASN A N 1
ATOM 942 C CA . ASN A 1 126 ? 6.985 3.840 -35.204 1.00 97.00 126 ASN A CA 1
ATOM 943 C C . ASN A 1 126 ? 7.441 4.661 -33.974 1.00 97.00 126 ASN A C 1
ATOM 945 O O . ASN A 1 126 ? 6.615 5.238 -33.268 1.00 97.00 126 ASN A O 1
ATOM 949 N N . LEU A 1 127 ? 8.751 4.842 -33.802 1.00 96.19 127 LEU A N 1
ATOM 950 C CA . LEU A 1 127 ? 9.332 5.705 -32.764 1.00 96.19 127 LEU A CA 1
ATOM 951 C C . LEU A 1 127 ? 8.952 7.186 -32.904 1.00 96.19 127 LEU A C 1
ATOM 953 O O . LEU A 1 127 ? 8.955 7.913 -31.916 1.00 96.19 127 LEU A O 1
ATOM 957 N N . ASN A 1 128 ? 8.559 7.632 -34.100 1.00 96.00 128 ASN A N 1
ATOM 958 C CA . ASN A 1 128 ? 8.083 9.000 -34.328 1.00 96.00 128 ASN A CA 1
ATOM 959 C C . ASN A 1 128 ? 6.623 9.207 -33.892 1.00 96.00 128 ASN A C 1
ATOM 961 O O . ASN A 1 128 ? 6.080 10.307 -34.024 1.00 96.00 128 ASN A O 1
ATOM 965 N N . ALA A 1 129 ? 5.937 8.171 -33.398 1.00 93.44 129 ALA A N 1
ATOM 966 C CA . ALA A 1 129 ? 4.566 8.303 -32.927 1.00 93.44 129 ALA A CA 1
ATOM 967 C C . ALA A 1 129 ? 4.472 9.341 -31.793 1.00 93.44 129 ALA A C 1
ATOM 969 O O . ALA A 1 129 ? 5.031 9.164 -30.716 1.00 93.44 129 ALA A O 1
ATOM 970 N N . GLY A 1 130 ? 3.733 10.427 -32.042 1.00 89.25 130 GLY A N 1
ATOM 971 C CA . GLY A 1 130 ? 3.528 11.509 -31.071 1.00 89.25 130 GLY A CA 1
ATOM 972 C C . GLY A 1 130 ? 4.576 12.628 -31.107 1.00 89.25 130 GLY A C 1
ATOM 973 O O . GLY A 1 130 ? 4.365 13.663 -30.475 1.00 89.25 130 GLY A O 1
ATOM 974 N N . ILE A 1 131 ? 5.645 12.489 -31.897 1.00 89.19 131 ILE A N 1
ATOM 975 C CA . ILE A 1 131 ? 6.743 13.461 -31.962 1.00 89.19 131 ILE A CA 1
ATOM 976 C C . ILE A 1 131 ? 6.473 14.491 -33.063 1.00 89.19 131 ILE A C 1
ATOM 978 O O . ILE A 1 131 ? 6.499 14.198 -34.251 1.00 89.19 131 ILE A O 1
ATOM 982 N N . TYR A 1 132 ? 6.201 15.740 -32.680 1.00 83.06 132 TYR A N 1
ATOM 983 C CA . TYR A 1 132 ? 5.913 16.824 -33.625 1.00 83.06 132 TYR A CA 1
ATOM 984 C C . TYR A 1 132 ? 7.177 17.637 -33.959 1.00 83.06 132 TYR A C 1
ATOM 986 O O . TYR A 1 132 ? 7.927 17.977 -33.044 1.00 83.06 132 TYR A O 1
ATOM 994 N N . PRO A 1 133 ? 7.398 18.068 -35.221 1.00 84.12 133 PRO A N 1
ATOM 995 C CA . PRO A 1 133 ? 6.527 17.953 -36.398 1.00 84.12 133 PRO A CA 1
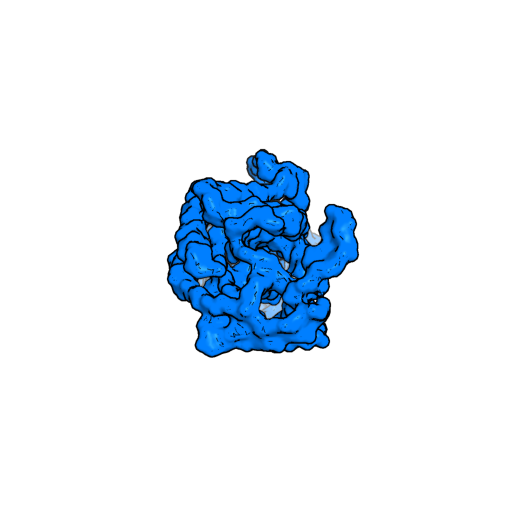ATOM 996 C C . PRO A 1 133 ? 6.778 16.728 -37.293 1.00 84.12 133 PRO A C 1
ATOM 998 O O . PRO A 1 133 ? 6.302 16.733 -38.428 1.00 84.12 133 PRO A O 1
ATOM 1001 N N . ASP A 1 134 ? 7.550 15.736 -36.850 1.00 83.44 134 ASP A N 1
ATOM 1002 C CA . ASP A 1 134 ? 7.934 14.602 -37.697 1.00 83.44 134 ASP A CA 1
ATOM 1003 C C . ASP A 1 134 ? 6.796 13.574 -37.817 1.00 83.44 134 ASP A C 1
ATOM 1005 O O . ASP A 1 134 ? 6.480 12.850 -36.881 1.00 83.44 134 ASP A O 1
ATOM 1009 N N . ASP A 1 135 ? 6.161 13.507 -38.989 1.00 86.06 135 ASP A N 1
ATOM 1010 C CA . ASP A 1 135 ? 5.118 12.525 -39.304 1.00 86.06 135 ASP A CA 1
ATOM 1011 C C . ASP A 1 135 ? 5.644 11.311 -40.090 1.00 86.06 135 ASP A C 1
ATOM 1013 O O . ASP A 1 135 ? 4.859 10.460 -40.527 1.00 86.06 135 ASP A O 1
ATOM 1017 N N . SER A 1 136 ? 6.964 11.215 -40.292 1.00 94.44 136 SER A N 1
ATOM 1018 C CA . SER A 1 136 ? 7.580 10.064 -40.945 1.00 94.44 136 SER A CA 1
ATOM 1019 C C . SER A 1 136 ? 7.570 8.837 -40.033 1.00 94.44 136 SER A C 1
ATOM 1021 O O . SER A 1 136 ? 7.515 8.957 -38.815 1.00 94.44 136 SER A O 1
ATOM 1023 N N . ILE A 1 137 ? 7.604 7.639 -40.622 1.00 95.06 137 ILE A N 1
ATOM 1024 C CA . ILE A 1 137 ? 7.662 6.391 -39.854 1.00 95.06 137 ILE A CA 1
ATOM 1025 C C . ILE A 1 137 ? 9.126 6.029 -39.623 1.00 95.06 137 ILE A C 1
ATOM 1027 O O . ILE A 1 137 ? 9.836 5.709 -40.582 1.00 95.06 137 ILE A O 1
ATOM 1031 N N . TRP A 1 138 ? 9.543 6.014 -38.359 1.00 96.25 138 TRP A N 1
ATOM 1032 C CA . TRP A 1 138 ? 10.815 5.429 -37.945 1.00 96.25 138 TRP A CA 1
ATOM 1033 C C . TRP A 1 138 ? 10.558 4.103 -37.233 1.00 96.25 138 TRP A C 1
ATOM 1035 O O . TRP A 1 138 ? 10.126 4.075 -36.090 1.00 96.25 138 TRP A O 1
ATOM 1045 N N . THR A 1 139 ? 10.805 2.992 -37.925 1.00 97.56 139 THR A N 1
ATOM 1046 C CA . THR A 1 139 ? 10.631 1.650 -37.360 1.00 97.56 139 THR A CA 1
ATOM 1047 C C . THR A 1 139 ? 11.954 1.071 -36.866 1.00 97.56 139 THR A C 1
ATOM 1049 O O . THR A 1 139 ? 12.969 1.139 -37.566 1.00 97.56 139 THR A O 1
ATOM 1052 N N . THR A 1 140 ? 11.906 0.451 -35.694 1.00 97.81 140 THR A N 1
ATOM 1053 C CA . THR A 1 140 ? 12.936 -0.438 -35.140 1.00 97.81 140 THR A CA 1
ATOM 1054 C C . THR A 1 140 ? 12.411 -1.869 -34.995 1.00 97.81 140 THR A C 1
ATOM 1056 O O . THR A 1 140 ? 13.081 -2.708 -34.419 1.00 97.81 140 THR A O 1
ATOM 1059 N N . GLY A 1 141 ? 11.245 -2.175 -35.575 1.00 97.88 141 GLY A N 1
ATOM 1060 C CA . GLY A 1 141 ? 10.549 -3.456 -35.429 1.00 97.88 141 GLY A CA 1
ATOM 1061 C C . GLY A 1 141 ? 9.673 -3.507 -34.177 1.00 97.88 141 GLY A C 1
ATOM 1062 O O . GLY A 1 141 ? 9.865 -2.735 -33.251 1.00 97.88 141 GLY A O 1
ATOM 1063 N N . VAL A 1 142 ? 8.651 -4.364 -34.178 1.00 97.88 142 VAL A N 1
ATOM 1064 C CA . VAL A 1 142 ? 7.715 -4.489 -33.044 1.00 97.88 142 VAL A CA 1
ATOM 1065 C C . VAL A 1 142 ? 8.413 -5.056 -31.806 1.00 97.88 142 VAL A C 1
ATOM 1067 O O . VAL A 1 142 ? 9.316 -5.880 -31.967 1.00 97.88 142 VAL A O 1
ATOM 1070 N N . ASP A 1 143 ? 7.959 -4.667 -30.613 1.00 98.38 143 ASP A N 1
ATOM 1071 C CA . ASP A 1 143 ? 8.218 -5.403 -29.373 1.00 98.38 143 ASP A CA 1
ATOM 1072 C C . ASP A 1 143 ? 7.221 -6.584 -29.281 1.00 98.38 143 ASP A C 1
ATOM 1074 O O . ASP A 1 143 ? 6.013 -6.344 -29.208 1.00 98.38 143 ASP A O 1
ATOM 1078 N N . PRO A 1 144 ? 7.679 -7.849 -29.331 1.00 98.12 144 PRO A N 1
ATOM 1079 C CA . PRO A 1 144 ? 6.815 -9.036 -29.369 1.00 98.12 144 PRO A CA 1
ATOM 1080 C C . PRO A 1 144 ? 6.034 -9.344 -28.083 1.00 98.12 144 PRO A C 1
ATOM 1082 O O . PRO A 1 144 ? 5.305 -10.330 -28.049 1.00 98.12 144 PRO A O 1
ATOM 1085 N N . GLY A 1 145 ? 6.217 -8.586 -27.000 1.00 98.00 145 GLY A N 1
ATOM 1086 C CA . GLY A 1 145 ? 5.487 -8.822 -25.758 1.00 98.00 145 GLY A CA 1
ATOM 1087 C C . GLY A 1 145 ? 5.861 -10.114 -25.021 1.00 98.00 145 GLY A C 1
ATOM 1088 O O . GLY A 1 145 ? 6.941 -10.687 -25.171 1.00 98.00 145 GLY A O 1
ATOM 1089 N N . ARG A 1 146 ? 4.982 -10.567 -24.119 1.00 97.69 146 ARG A N 1
ATOM 1090 C CA . ARG A 1 146 ? 5.303 -11.639 -23.158 1.00 97.69 146 ARG A CA 1
ATOM 1091 C C . ARG A 1 146 ? 5.458 -13.005 -23.814 1.00 97.69 146 ARG A C 1
ATOM 1093 O O . ARG A 1 146 ? 6.236 -13.813 -23.301 1.00 97.69 146 ARG A O 1
ATOM 1100 N N . ASP A 1 147 ? 4.721 -13.282 -24.886 1.00 97.19 147 ASP A N 1
ATOM 1101 C CA . ASP A 1 147 ? 4.795 -14.572 -25.570 1.00 97.19 147 ASP A CA 1
ATOM 1102 C C . ASP A 1 147 ? 6.016 -14.709 -26.499 1.00 97.19 147 ASP A C 1
ATOM 1104 O O . ASP A 1 147 ? 6.390 -15.835 -26.844 1.00 97.19 147 ASP A O 1
ATOM 1108 N N . GLY A 1 148 ? 6.686 -13.593 -26.814 1.00 96.81 148 GLY A N 1
ATOM 1109 C CA . GLY A 1 148 ? 7.874 -13.554 -27.664 1.00 96.81 148 GLY A CA 1
ATOM 1110 C C . GLY A 1 148 ? 7.570 -13.811 -29.142 1.00 96.81 148 GLY A C 1
ATOM 1111 O O . GLY A 1 148 ? 8.456 -14.231 -29.883 1.00 96.81 148 GLY A O 1
ATOM 1112 N N . ILE A 1 149 ? 6.324 -13.635 -29.589 1.00 97.38 149 ILE A N 1
ATOM 1113 C CA . ILE A 1 149 ? 5.884 -13.935 -30.952 1.00 97.38 149 ILE A CA 1
ATOM 1114 C C . ILE A 1 149 ? 5.340 -12.662 -31.595 1.00 97.38 149 ILE A C 1
ATOM 1116 O O . ILE A 1 149 ? 4.216 -12.260 -31.346 1.00 97.38 149 ILE A O 1
ATOM 1120 N N . ALA A 1 150 ? 6.087 -12.089 -32.539 1.00 97.06 150 ALA A N 1
ATOM 1121 C CA . ALA A 1 150 ? 5.620 -10.903 -33.254 1.00 97.06 150 ALA A CA 1
ATOM 1122 C C . ALA A 1 150 ? 4.325 -11.155 -34.056 1.00 97.06 150 ALA A C 1
ATOM 1124 O O . ALA A 1 150 ? 4.193 -12.144 -34.792 1.00 97.06 150 ALA A O 1
ATOM 1125 N N . GLY A 1 151 ? 3.418 -10.181 -34.017 1.00 95.75 151 GLY A N 1
ATOM 1126 C CA . GLY A 1 151 ? 2.154 -10.153 -34.750 1.00 95.75 151 GLY A CA 1
ATOM 1127 C C . GLY A 1 151 ? 0.976 -10.759 -33.988 1.00 95.75 151 GLY A C 1
ATOM 1128 O O . GLY A 1 151 ? -0.054 -11.062 -34.609 1.00 95.75 151 GLY A O 1
ATOM 1129 N N . THR A 1 152 ? 1.120 -10.983 -32.684 1.00 97.12 152 THR A N 1
ATOM 1130 C CA . THR A 1 152 ? 0.059 -11.467 -31.795 1.00 97.12 152 THR A CA 1
ATOM 1131 C C . THR A 1 152 ? -0.683 -10.289 -31.154 1.00 97.12 152 THR A C 1
ATOM 1133 O O . THR A 1 152 ? -0.599 -9.146 -31.600 1.00 97.12 152 THR A O 1
ATOM 1136 N N . ALA A 1 153 ? -1.544 -10.580 -30.176 1.00 96.31 153 ALA A N 1
ATOM 1137 C CA . ALA A 1 153 ? -2.348 -9.562 -29.506 1.00 96.31 153 ALA A CA 1
ATOM 1138 C C . ALA A 1 153 ? -1.616 -8.886 -28.334 1.00 96.31 153 ALA A C 1
ATOM 1140 O O . ALA A 1 153 ? -2.136 -7.893 -27.829 1.00 96.31 153 ALA A O 1
ATOM 1141 N N . ASP A 1 154 ? -0.485 -9.435 -27.882 1.00 96.88 154 ASP A N 1
ATOM 1142 C CA . ASP A 1 154 ? 0.333 -8.895 -26.792 1.00 96.88 154 ASP A CA 1
ATOM 1143 C C . ASP A 1 154 ? 1.588 -8.150 -27.265 1.00 96.88 154 ASP A C 1
ATOM 1145 O O . ASP A 1 154 ? 2.319 -7.650 -26.412 1.00 96.88 154 ASP A O 1
ATOM 1149 N N . ASP A 1 155 ? 1.790 -8.007 -28.583 1.00 98.31 155 ASP A N 1
ATOM 1150 C CA . ASP A 1 155 ? 2.745 -7.057 -29.164 1.00 98.31 155 ASP A CA 1
ATOM 1151 C C . ASP A 1 155 ? 2.587 -5.676 -28.503 1.00 98.31 155 ASP A C 1
ATOM 1153 O O . ASP A 1 155 ? 1.486 -5.107 -28.449 1.00 98.31 155 ASP A O 1
ATOM 1157 N N . LEU A 1 156 ? 3.695 -5.112 -28.029 1.00 98.56 156 LEU A N 1
ATOM 1158 C CA . LEU A 1 156 ? 3.693 -3.852 -27.300 1.00 98.56 156 LEU A CA 1
ATOM 1159 C C . LEU A 1 156 ? 3.964 -2.668 -28.234 1.00 98.56 156 LEU A C 1
ATOM 1161 O O . LEU A 1 156 ? 4.740 -2.742 -29.187 1.00 98.56 156 LEU A O 1
ATOM 1165 N N . VAL A 1 157 ? 3.310 -1.546 -27.931 1.00 98.31 157 VAL A N 1
ATOM 1166 C CA . VAL A 1 157 ? 3.510 -0.254 -28.600 1.00 98.31 157 VAL A CA 1
ATOM 1167 C C . VAL A 1 157 ? 3.974 0.745 -27.551 1.00 98.31 157 VAL A C 1
ATOM 1169 O O . VAL A 1 157 ? 3.225 1.025 -26.612 1.00 98.31 157 VAL A O 1
ATOM 1172 N N . LEU A 1 158 ? 5.162 1.318 -27.730 1.00 98.44 158 LEU A N 1
ATOM 1173 C CA . LEU A 1 158 ? 5.843 2.192 -26.775 1.00 98.44 158 LEU A CA 1
ATOM 1174 C C . LEU A 1 158 ? 4.936 3.304 -26.258 1.00 98.44 158 LEU A C 1
ATOM 1176 O O . LEU A 1 158 ? 4.780 3.471 -25.053 1.00 98.44 158 LEU A O 1
ATOM 1180 N N . LEU A 1 159 ? 4.291 4.045 -27.163 1.00 97.44 159 LEU A N 1
ATOM 1181 C CA . LEU A 1 159 ? 3.432 5.157 -26.762 1.00 97.44 159 LEU A CA 1
ATOM 1182 C C . LEU A 1 159 ? 2.244 4.681 -25.913 1.00 97.44 159 LEU A C 1
ATOM 1184 O O . LEU A 1 159 ? 1.841 5.377 -24.988 1.00 97.44 159 LEU A O 1
ATOM 1188 N N . THR A 1 160 ? 1.694 3.498 -26.196 1.00 98.38 160 THR A N 1
ATOM 1189 C CA . THR A 1 160 ? 0.625 2.912 -25.371 1.00 98.38 160 THR A CA 1
ATOM 1190 C C . THR A 1 160 ? 1.167 2.555 -23.992 1.00 98.38 160 THR A C 1
ATOM 1192 O O . THR A 1 160 ? 0.593 2.971 -22.993 1.00 98.38 160 THR A O 1
ATOM 1195 N N . VAL A 1 161 ? 2.323 1.887 -23.936 1.00 98.81 161 VAL A N 1
ATOM 1196 C CA . VAL A 1 161 ? 2.974 1.491 -22.682 1.00 98.81 161 VAL A CA 1
ATOM 1197 C C . VAL A 1 161 ? 3.303 2.698 -21.801 1.00 98.81 161 VAL A C 1
ATOM 1199 O O . VAL A 1 161 ? 2.995 2.660 -20.617 1.00 98.81 161 VAL A O 1
ATOM 1202 N N . LEU A 1 162 ? 3.848 3.784 -22.356 1.00 98.69 162 LEU A N 1
ATOM 1203 C CA . LEU A 1 162 ? 4.155 5.006 -21.600 1.00 98.69 162 LEU A CA 1
ATOM 1204 C C . LEU A 1 162 ? 2.889 5.702 -21.072 1.00 98.69 162 LEU A C 1
ATOM 1206 O O . LEU A 1 162 ? 2.872 6.175 -19.937 1.00 98.69 162 LEU A O 1
ATOM 1210 N N . ASN A 1 163 ? 1.808 5.736 -21.860 1.00 98.31 163 ASN A N 1
ATOM 1211 C CA . ASN A 1 163 ? 0.522 6.257 -21.380 1.00 98.31 163 ASN A CA 1
ATOM 1212 C C . ASN A 1 163 ? -0.065 5.375 -20.267 1.00 98.31 163 ASN A C 1
ATOM 1214 O O . ASN A 1 163 ? -0.627 5.897 -19.307 1.00 98.31 163 ASN A O 1
ATOM 1218 N N . ASP A 1 164 ? 0.084 4.056 -20.369 1.00 98.25 164 ASP A N 1
ATOM 1219 C CA . ASP A 1 164 ? -0.380 3.125 -19.343 1.00 98.25 164 ASP A CA 1
ATOM 1220 C C . ASP A 1 164 ? 0.491 3.182 -18.079 1.00 98.25 164 ASP A C 1
ATOM 1222 O O . ASP A 1 164 ? -0.047 3.073 -16.978 1.00 98.25 164 ASP A O 1
ATOM 1226 N N . MET A 1 165 ? 1.801 3.436 -18.193 1.00 97.88 165 MET A N 1
ATOM 1227 C CA . MET A 1 165 ? 2.661 3.762 -17.047 1.00 97.88 165 MET A CA 1
ATOM 1228 C C . MET A 1 165 ? 2.128 4.991 -16.310 1.00 97.88 165 MET A C 1
ATOM 1230 O O . MET A 1 165 ? 1.894 4.918 -15.104 1.00 97.88 165 MET A O 1
ATOM 1234 N N . ALA A 1 166 ? 1.849 6.080 -17.036 1.00 93.75 166 ALA A N 1
ATOM 1235 C CA . ALA A 1 166 ? 1.277 7.295 -16.459 1.00 93.75 166 ALA A CA 1
ATOM 1236 C C . ALA A 1 166 ? -0.090 7.026 -15.801 1.00 93.75 166 ALA A C 1
ATOM 1238 O O . ALA A 1 166 ? -0.319 7.418 -14.660 1.00 93.75 166 ALA A O 1
ATOM 1239 N N . ALA A 1 167 ? -0.973 6.271 -16.464 1.00 91.50 167 ALA A N 1
ATOM 1240 C CA . ALA A 1 167 ? -2.275 5.883 -15.914 1.00 91.50 167 ALA A CA 1
ATOM 1241 C C . ALA A 1 167 ? -2.171 4.988 -14.663 1.00 91.50 167 ALA A C 1
ATOM 1243 O O . ALA A 1 167 ? -3.083 4.972 -13.837 1.00 91.50 167 ALA A O 1
ATOM 1244 N N . ASN A 1 168 ? -1.064 4.257 -14.510 1.00 91.00 168 ASN A N 1
ATOM 1245 C CA . ASN A 1 168 ? -0.743 3.442 -13.337 1.00 91.00 168 ASN A CA 1
ATOM 1246 C C . ASN A 1 168 ? 0.189 4.154 -12.340 1.00 91.00 168 ASN A C 1
ATOM 1248 O O . ASN A 1 168 ? 0.715 3.500 -11.431 1.00 91.00 168 ASN A O 1
ATOM 1252 N N . ASN A 1 169 ? 0.366 5.472 -12.486 1.00 89.00 169 ASN A N 1
ATOM 1253 C CA . ASN A 1 169 ? 1.187 6.332 -11.634 1.00 89.00 169 ASN A CA 1
ATOM 1254 C C . ASN A 1 169 ? 2.655 5.878 -11.519 1.00 89.00 169 ASN A C 1
ATOM 1256 O O . ASN A 1 169 ? 3.254 6.013 -10.450 1.00 89.00 169 ASN A O 1
ATOM 1260 N N . VAL A 1 170 ? 3.216 5.309 -12.592 1.00 94.38 170 VAL A N 1
ATOM 1261 C CA . VAL A 1 170 ? 4.638 4.957 -12.692 1.00 94.38 170 VAL A CA 1
ATOM 1262 C C . VAL A 1 170 ? 5.389 6.078 -13.401 1.00 94.38 170 VAL A C 1
ATOM 1264 O O . VAL A 1 170 ? 5.210 6.287 -14.597 1.00 94.38 170 VAL A O 1
ATOM 1267 N N . MET A 1 171 ? 6.253 6.766 -12.658 1.00 95.38 171 MET A N 1
ATOM 1268 C CA . MET A 1 171 ? 7.179 7.774 -13.172 1.00 95.38 171 MET A CA 1
ATOM 1269 C C . MET A 1 171 ? 8.436 7.109 -13.740 1.00 95.38 171 MET A C 1
ATOM 1271 O O . MET A 1 171 ? 9.055 6.295 -13.053 1.00 95.38 171 MET A O 1
ATOM 1275 N N . LEU A 1 172 ? 8.846 7.474 -14.957 1.00 98.06 172 LEU A N 1
ATOM 1276 C CA . LEU A 1 172 ? 10.070 6.979 -15.594 1.00 98.06 172 LEU A CA 1
ATOM 1277 C C . LEU A 1 172 ? 11.206 8.005 -15.497 1.00 98.06 172 LEU A C 1
ATOM 1279 O O . LEU A 1 172 ? 11.131 9.085 -16.074 1.00 98.06 172 LEU A O 1
ATOM 1283 N N . ILE A 1 173 ? 12.299 7.642 -14.834 1.00 97.88 173 ILE A N 1
ATOM 1284 C CA . ILE A 1 173 ? 13.561 8.385 -14.886 1.00 97.88 173 ILE A CA 1
ATOM 1285 C C . ILE A 1 173 ? 14.530 7.602 -15.767 1.00 97.88 173 ILE A C 1
ATOM 1287 O O . ILE A 1 173 ? 15.042 6.558 -15.361 1.00 97.88 173 ILE A O 1
ATOM 1291 N N . GLU A 1 174 ? 14.804 8.118 -16.961 1.00 97.31 174 GLU A N 1
ATOM 1292 C CA . GLU A 1 174 ? 15.750 7.505 -17.889 1.00 97.31 174 GLU A CA 1
ATOM 1293 C C . GLU A 1 174 ? 17.172 7.991 -17.605 1.00 97.31 174 GLU A C 1
ATOM 1295 O O . GLU A 1 174 ? 17.462 9.182 -17.679 1.00 97.31 174 GLU A O 1
ATOM 1300 N N . CYS A 1 175 ? 18.094 7.074 -17.333 1.00 96.00 175 CYS A N 1
ATOM 1301 C CA . CYS A 1 175 ? 19.527 7.332 -17.246 1.00 96.00 175 CYS A CA 1
ATOM 1302 C C . CYS A 1 175 ? 20.204 6.875 -18.542 1.00 96.00 175 CYS A C 1
ATOM 1304 O O . CYS A 1 175 ? 20.743 5.769 -18.621 1.00 96.00 175 CYS A O 1
ATOM 1306 N N . HIS A 1 176 ? 20.219 7.752 -19.543 1.00 93.56 176 HIS A N 1
ATOM 1307 C CA . HIS A 1 176 ? 20.685 7.439 -20.889 1.00 93.56 176 HIS A CA 1
ATOM 1308 C C . HIS A 1 176 ? 22.182 7.714 -21.086 1.00 93.56 176 HIS A C 1
ATOM 1310 O O . HIS A 1 176 ? 22.771 8.612 -20.479 1.00 93.56 176 HIS A O 1
ATOM 1316 N N . THR A 1 177 ? 22.847 6.965 -21.963 1.00 90.06 177 THR A N 1
ATOM 1317 C CA . THR A 1 177 ? 24.307 7.100 -22.148 1.00 90.06 177 THR A CA 1
ATOM 1318 C C . THR A 1 177 ? 24.720 8.183 -23.144 1.00 90.06 177 THR A C 1
ATOM 1320 O O . THR A 1 177 ? 25.819 8.739 -23.058 1.00 90.06 177 THR A O 1
ATOM 1323 N N . SER A 1 178 ? 23.842 8.530 -24.074 1.00 86.25 178 SER A N 1
ATOM 1324 C CA . SER A 1 178 ? 24.116 9.500 -25.133 1.00 86.25 178 SER A CA 1
ATOM 1325 C C . SER A 1 178 ? 22.964 10.471 -25.321 1.00 86.25 178 SER A C 1
ATOM 1327 O O . SER A 1 178 ? 21.853 10.193 -24.901 1.00 86.25 178 SER A O 1
ATOM 1329 N N . ASN A 1 179 ? 23.223 11.588 -25.995 1.00 91.88 179 ASN A N 1
ATOM 1330 C CA . ASN A 1 179 ? 22.233 12.633 -26.246 1.00 91.88 179 ASN A CA 1
ATOM 1331 C C . ASN A 1 179 ? 21.800 12.738 -27.720 1.00 91.88 179 ASN A C 1
ATOM 1333 O O . ASN A 1 179 ? 21.267 13.762 -28.135 1.00 91.88 179 ASN A O 1
ATOM 1337 N N . TRP A 1 180 ? 22.080 11.725 -28.549 1.00 93.88 180 TRP A N 1
ATOM 1338 C CA . TRP A 1 180 ? 21.739 11.779 -29.978 1.00 93.88 180 TRP A CA 1
ATOM 1339 C C . TRP A 1 180 ? 20.223 11.688 -30.227 1.00 93.88 180 TRP A C 1
ATOM 1341 O O . TRP A 1 180 ? 19.745 12.160 -31.255 1.00 93.88 180 TRP A O 1
ATOM 1351 N N . ASP A 1 181 ? 19.502 11.119 -29.269 1.00 91.56 181 ASP A N 1
ATOM 1352 C CA . ASP A 1 181 ? 18.063 10.879 -29.181 1.00 91.56 181 ASP A CA 1
ATOM 1353 C C . ASP A 1 181 ? 17.423 11.638 -28.000 1.00 91.56 181 ASP A C 1
ATOM 1355 O O . ASP A 1 181 ? 16.321 11.313 -27.565 1.00 91.56 181 ASP A O 1
ATOM 1359 N N . GLU A 1 182 ? 18.090 12.681 -27.492 1.00 94.88 182 GLU A N 1
ATOM 1360 C CA . GLU A 1 182 ? 17.640 13.472 -26.334 1.00 94.88 182 GLU A CA 1
ATOM 1361 C C . GLU A 1 182 ? 16.210 14.007 -26.499 1.00 94.88 182 GLU A C 1
ATOM 1363 O O . GLU A 1 182 ? 15.422 13.930 -25.560 1.00 94.88 182 GLU A O 1
ATOM 1368 N N . ASP A 1 183 ? 15.845 14.488 -27.693 1.00 93.88 183 ASP A N 1
ATOM 1369 C CA . ASP A 1 183 ? 14.494 14.998 -27.968 1.00 93.88 183 ASP A CA 1
ATOM 1370 C C . ASP A 1 183 ? 13.416 13.901 -27.837 1.00 93.88 183 ASP A C 1
ATOM 1372 O O . ASP A 1 183 ? 12.305 14.180 -27.383 1.00 93.88 183 ASP A O 1
ATOM 1376 N N . TYR A 1 184 ? 13.742 12.653 -28.200 1.00 95.81 184 TYR A N 1
ATOM 1377 C CA . TYR A 1 184 ? 12.829 11.506 -28.098 1.00 95.81 184 TYR A CA 1
ATOM 1378 C C . TYR A 1 184 ? 12.646 11.110 -26.640 1.00 95.81 184 TYR A C 1
ATOM 1380 O O . TYR A 1 184 ? 11.521 11.051 -26.149 1.00 95.81 184 TYR A O 1
ATOM 1388 N N . TRP A 1 185 ? 13.754 10.914 -25.928 1.00 96.88 185 TRP A N 1
ATOM 1389 C CA . TRP A 1 185 ? 13.716 10.540 -24.521 1.00 96.88 185 TRP A CA 1
ATOM 1390 C C . TRP A 1 185 ? 13.077 11.614 -23.649 1.00 96.88 185 TRP A C 1
ATOM 1392 O O . TRP A 1 185 ? 12.254 11.277 -22.807 1.00 96.88 185 TRP A O 1
ATOM 1402 N N . THR A 1 186 ? 13.359 12.896 -23.900 1.00 96.31 186 THR A N 1
ATOM 1403 C CA . THR A 1 186 ? 12.699 14.012 -23.203 1.00 96.31 186 THR A CA 1
ATOM 1404 C C . THR A 1 186 ? 11.184 13.972 -23.404 1.00 96.31 186 THR A C 1
ATOM 1406 O O . THR A 1 186 ? 10.428 14.189 -22.458 1.00 96.31 186 THR A O 1
ATOM 1409 N N . TYR A 1 187 ? 10.721 13.674 -24.623 1.00 96.50 187 TYR A N 1
ATOM 1410 C CA . TYR A 1 187 ? 9.296 13.499 -24.889 1.00 96.50 187 TYR A CA 1
ATOM 1411 C C . TYR A 1 187 ? 8.723 12.287 -24.142 1.00 96.50 187 TYR A C 1
ATOM 1413 O O . TYR A 1 187 ? 7.705 12.425 -23.469 1.00 96.50 187 TYR A O 1
ATOM 1421 N N . TRP A 1 188 ? 9.373 11.124 -24.223 1.00 97.75 188 TRP A N 1
ATOM 1422 C CA . TRP A 1 188 ? 8.878 9.876 -23.640 1.00 97.75 188 TRP A CA 1
ATOM 1423 C C . TRP A 1 188 ? 8.824 9.895 -22.112 1.00 97.75 188 TRP A C 1
ATOM 1425 O O . TRP A 1 188 ? 7.778 9.564 -21.554 1.00 97.75 188 TRP A O 1
ATOM 1435 N N . VAL A 1 189 ? 9.886 10.334 -21.426 1.00 97.62 189 VAL A N 1
ATOM 1436 C CA . VAL A 1 189 ? 9.869 10.444 -19.954 1.00 97.62 189 VAL A CA 1
ATOM 1437 C C . VAL A 1 189 ? 8.832 11.468 -19.486 1.00 97.62 189 VAL A C 1
ATOM 1439 O O . VAL A 1 189 ? 8.140 11.238 -18.493 1.00 97.62 189 VAL A O 1
ATOM 1442 N N . GLY A 1 190 ? 8.632 12.544 -20.259 1.00 96.62 190 GLY A N 1
ATOM 1443 C CA . GLY A 1 190 ? 7.642 13.583 -19.979 1.00 96.62 190 GLY A CA 1
ATOM 1444 C C . GLY A 1 190 ? 6.185 13.110 -20.027 1.00 96.62 190 GLY A C 1
ATOM 1445 O O . GLY A 1 190 ? 5.328 13.762 -19.442 1.00 96.62 190 GLY A O 1
ATOM 1446 N N . ILE A 1 191 ? 5.880 11.972 -20.665 1.00 96.94 191 ILE A N 1
ATOM 1447 C CA . ILE A 1 191 ? 4.534 11.360 -20.620 1.00 96.94 191 ILE A CA 1
ATOM 1448 C C . ILE A 1 191 ? 4.200 10.874 -19.203 1.00 96.94 191 ILE A C 1
ATOM 1450 O O . ILE A 1 191 ? 3.035 10.853 -18.816 1.00 96.94 191 ILE A O 1
ATOM 1454 N N . THR A 1 192 ? 5.223 10.503 -18.435 1.00 95.44 192 THR A N 1
ATOM 1455 C CA . THR A 1 192 ? 5.105 9.931 -17.085 1.00 95.44 192 THR A CA 1
ATOM 1456 C C . THR A 1 192 ? 5.464 10.925 -15.977 1.00 95.44 192 THR A C 1
ATOM 1458 O O . THR A 1 192 ? 5.743 10.508 -14.855 1.00 95.44 192 THR A O 1
ATOM 1461 N N . ASP A 1 193 ? 5.524 12.224 -16.301 1.00 92.69 193 ASP A N 1
ATOM 1462 C CA . ASP A 1 193 ? 6.051 13.284 -15.424 1.00 92.69 193 ASP A CA 1
ATOM 1463 C C . ASP A 1 193 ? 7.471 12.984 -14.898 1.00 92.69 193 ASP A C 1
ATOM 1465 O O . ASP A 1 193 ? 7.856 13.380 -13.799 1.00 92.69 193 ASP A O 1
ATOM 1469 N N . GLY A 1 194 ? 8.242 12.239 -15.691 1.00 95.25 194 GLY A N 1
ATOM 1470 C CA . GLY A 1 194 ? 9.587 11.790 -15.377 1.00 95.25 194 GLY A CA 1
ATOM 1471 C C . GLY A 1 194 ? 10.684 12.731 -15.867 1.00 95.25 194 GLY A C 1
ATOM 1472 O O . GLY A 1 194 ? 10.437 13.881 -16.230 1.00 95.25 194 GLY A O 1
ATOM 1473 N N . ASP A 1 195 ? 11.919 12.230 -15.898 1.00 96.19 195 ASP A N 1
ATOM 1474 C CA . ASP A 1 195 ? 13.091 13.043 -16.232 1.00 96.19 195 ASP A CA 1
ATOM 1475 C C . ASP A 1 195 ? 14.164 12.239 -16.984 1.00 96.19 195 ASP A C 1
ATOM 1477 O O . ASP A 1 195 ? 14.280 11.022 -16.832 1.00 96.19 195 ASP A O 1
ATOM 1481 N N . LEU A 1 196 ? 14.971 12.934 -17.786 1.00 97.44 196 LEU A N 1
ATOM 1482 C CA . LEU A 1 196 ? 16.087 12.370 -18.540 1.00 97.44 196 LEU A CA 1
ATOM 1483 C C . LEU A 1 196 ? 17.407 12.799 -17.899 1.00 97.44 196 LEU A C 1
ATOM 1485 O O . LEU A 1 196 ? 17.722 13.984 -17.777 1.00 97.44 196 LEU A O 1
ATOM 1489 N N . LYS A 1 197 ? 18.223 11.817 -17.530 1.00 96.12 197 LYS A N 1
ATOM 1490 C CA . LYS A 1 197 ? 19.564 11.984 -16.973 1.00 96.12 197 LYS A CA 1
ATOM 1491 C C . LYS A 1 197 ? 20.593 11.302 -17.862 1.00 96.12 197 LYS A C 1
ATOM 1493 O O . LYS A 1 197 ? 20.278 10.395 -18.622 1.00 96.12 197 LYS A O 1
ATOM 1498 N N . PHE A 1 198 ? 21.854 11.717 -17.736 1.00 94.50 198 PHE A N 1
ATOM 1499 C CA . PHE A 1 198 ? 22.942 11.175 -18.549 1.00 94.50 198 PHE A CA 1
ATOM 1500 C C . PHE A 1 198 ? 23.975 10.419 -17.716 1.00 94.50 198 PHE A C 1
ATOM 1502 O O . PHE A 1 198 ? 24.560 10.984 -16.789 1.00 94.50 198 PHE A O 1
ATOM 1509 N N . THR A 1 199 ? 24.277 9.171 -18.090 1.00 92.00 199 THR A N 1
ATOM 1510 C CA . THR A 1 199 ? 25.196 8.294 -17.334 1.00 92.00 199 THR A CA 1
ATOM 1511 C C . THR A 1 199 ? 26.638 8.801 -17.300 1.00 92.00 199 THR A C 1
ATOM 1513 O O . THR A 1 199 ? 27.385 8.492 -16.373 1.00 92.00 199 THR A O 1
ATOM 1516 N N . GLY A 1 200 ? 27.027 9.630 -18.274 1.00 88.31 200 GLY A N 1
ATOM 1517 C CA . GLY A 1 200 ? 28.323 10.309 -18.303 1.00 88.31 200 GLY A CA 1
ATOM 1518 C C . GLY A 1 200 ? 28.429 11.535 -17.383 1.00 88.31 200 GLY A C 1
ATOM 1519 O O . GLY A 1 200 ? 29.513 12.113 -17.276 1.00 88.31 200 GLY A O 1
ATOM 1520 N N . SER A 1 201 ? 27.336 11.965 -16.742 1.00 90.56 201 SER A N 1
ATOM 1521 C CA . SER A 1 201 ? 27.341 13.122 -15.843 1.00 90.56 201 SER A CA 1
ATOM 1522 C C . SER A 1 201 ? 27.993 12.793 -14.499 1.00 90.56 201 SER A C 1
ATOM 1524 O O . SER A 1 201 ? 27.640 11.819 -13.839 1.00 90.56 201 SER A O 1
ATOM 1526 N N . ALA A 1 202 ? 28.890 13.666 -14.031 1.00 91.12 202 ALA A N 1
ATOM 1527 C CA . ALA A 1 202 ? 29.484 13.550 -12.697 1.00 91.12 202 ALA A CA 1
ATOM 1528 C C . ALA A 1 202 ? 28.467 13.776 -11.560 1.00 91.12 202 ALA A C 1
ATOM 1530 O O . ALA A 1 202 ? 28.748 13.416 -10.419 1.00 91.12 202 ALA A O 1
ATOM 1531 N N . SER A 1 203 ? 27.317 14.386 -11.860 1.00 94.38 203 SER A N 1
ATOM 1532 C CA . SER A 1 203 ? 26.225 14.628 -10.913 1.00 94.38 203 SER A CA 1
ATOM 1533 C C . SER A 1 203 ? 25.094 13.606 -11.009 1.00 94.38 203 SER A C 1
ATOM 1535 O O . SER A 1 203 ? 24.137 13.754 -10.261 1.00 94.38 203 SER A O 1
ATOM 1537 N N . LEU A 1 204 ? 25.202 12.562 -11.850 1.00 94.38 204 LEU A N 1
ATOM 1538 C CA . LEU A 1 204 ? 24.092 11.639 -12.135 1.00 94.38 204 LEU A CA 1
ATOM 1539 C C . LEU A 1 204 ? 23.363 11.169 -10.870 1.00 94.38 204 LEU A C 1
ATOM 1541 O O . LEU A 1 204 ? 22.153 11.317 -10.779 1.00 94.38 204 LEU A O 1
ATOM 1545 N N . VAL A 1 205 ? 24.100 10.635 -9.891 1.00 96.25 205 VAL A N 1
ATOM 1546 C CA . VAL A 1 205 ? 23.514 10.122 -8.641 1.00 96.25 205 VAL A CA 1
ATOM 1547 C C . VAL A 1 205 ? 22.711 11.208 -7.921 1.00 96.25 205 VAL A C 1
ATOM 1549 O O . VAL A 1 205 ? 21.572 10.972 -7.533 1.00 96.25 205 VAL A O 1
ATOM 1552 N N . ALA A 1 206 ? 23.275 12.410 -7.782 1.00 96.25 206 ALA A N 1
ATOM 1553 C CA . ALA A 1 206 ? 22.599 13.523 -7.123 1.00 96.25 206 ALA A CA 1
ATOM 1554 C C . ALA A 1 206 ? 21.371 14.003 -7.913 1.00 96.25 206 ALA A C 1
ATOM 1556 O O . ALA A 1 206 ? 20.343 14.298 -7.311 1.00 96.25 206 ALA A O 1
ATOM 1557 N N . ASP A 1 207 ? 21.462 14.042 -9.243 1.00 96.06 207 ASP A N 1
ATOM 1558 C CA . ASP A 1 207 ? 20.373 14.489 -10.112 1.00 96.06 207 ASP A CA 1
ATOM 1559 C C . ASP A 1 207 ? 19.215 13.479 -10.136 1.00 96.06 207 ASP A C 1
ATOM 1561 O O . ASP A 1 207 ? 18.057 13.887 -10.188 1.00 96.06 207 ASP A O 1
ATOM 1565 N N . VAL A 1 208 ? 19.505 12.173 -10.074 1.00 96.31 208 VAL A N 1
ATOM 1566 C CA . VAL A 1 208 ? 18.478 11.124 -9.955 1.00 96.31 208 VAL A CA 1
ATOM 1567 C C . VAL A 1 208 ? 17.814 11.182 -8.584 1.00 96.31 208 VAL A C 1
ATOM 1569 O O . VAL A 1 208 ? 16.592 11.156 -8.519 1.00 96.31 208 VAL A O 1
ATOM 1572 N N . ILE A 1 209 ? 18.581 11.315 -7.495 1.00 95.31 209 ILE A N 1
ATOM 1573 C CA . ILE A 1 209 ? 18.011 11.478 -6.147 1.00 95.31 209 ILE A CA 1
ATOM 1574 C C . ILE A 1 209 ? 17.081 12.694 -6.104 1.00 95.31 209 ILE A C 1
ATOM 1576 O O . ILE A 1 209 ? 15.975 12.591 -5.583 1.00 95.31 209 ILE A O 1
ATOM 1580 N N . ALA A 1 210 ? 17.505 13.826 -6.676 1.00 93.38 210 ALA A N 1
ATOM 1581 C CA . ALA A 1 210 ? 16.678 15.025 -6.751 1.00 93.38 210 ALA A CA 1
ATOM 1582 C C . ALA A 1 210 ? 15.385 14.775 -7.540 1.00 93.38 210 ALA A C 1
ATOM 1584 O O . ALA A 1 210 ? 14.316 15.082 -7.029 1.00 93.38 210 ALA A O 1
ATOM 1585 N N . ALA A 1 211 ? 15.468 14.153 -8.721 1.00 92.81 211 ALA A N 1
ATOM 1586 C CA . ALA A 1 211 ? 14.294 13.836 -9.536 1.00 92.81 211 ALA A CA 1
ATOM 1587 C C . ALA A 1 211 ? 13.328 12.868 -8.831 1.00 92.81 211 ALA A C 1
ATOM 1589 O O . ALA A 1 211 ? 12.121 13.077 -8.871 1.00 92.81 211 ALA A O 1
ATOM 1590 N N . VAL A 1 212 ? 13.843 11.848 -8.131 1.00 93.00 212 VAL A N 1
ATOM 1591 C CA . VAL A 1 212 ? 13.016 10.951 -7.309 1.00 93.00 212 VAL A CA 1
ATOM 1592 C C . VAL A 1 212 ? 12.318 11.752 -6.214 1.00 93.00 212 VAL A C 1
ATOM 1594 O O . VAL A 1 212 ? 11.102 11.693 -6.112 1.00 93.00 212 VAL A O 1
ATOM 1597 N N . VAL A 1 213 ? 13.050 12.532 -5.415 1.00 89.00 213 VAL A N 1
ATOM 1598 C CA . VAL A 1 213 ? 12.470 13.296 -4.296 1.00 89.00 213 VAL A CA 1
ATOM 1599 C C . VAL A 1 213 ? 11.451 14.331 -4.781 1.00 89.00 213 VAL A C 1
ATOM 1601 O O . VAL A 1 213 ? 10.376 14.428 -4.199 1.00 89.00 213 VAL A O 1
ATOM 1604 N N . GLU A 1 214 ? 11.743 15.064 -5.856 1.00 85.88 214 GLU A N 1
ATOM 1605 C CA . GLU A 1 214 ? 10.795 15.999 -6.477 1.00 85.88 214 GLU A CA 1
ATOM 1606 C C . GLU A 1 214 ? 9.554 15.263 -7.001 1.00 85.88 214 GLU A C 1
ATOM 1608 O O . GLU A 1 214 ? 8.432 15.697 -6.751 1.00 85.88 214 GLU A O 1
ATOM 1613 N N . GLY A 1 215 ? 9.729 14.102 -7.635 1.00 80.19 215 GLY A N 1
ATOM 1614 C CA . GLY A 1 215 ? 8.623 13.269 -8.106 1.00 80.19 215 GLY A CA 1
ATOM 1615 C C . GLY A 1 215 ? 7.774 12.644 -6.994 1.00 80.19 215 GLY A C 1
ATOM 1616 O O . GLY A 1 215 ? 6.599 12.335 -7.205 1.00 80.19 215 GLY A O 1
ATOM 1617 N N . LEU A 1 216 ? 8.338 12.486 -5.792 1.00 75.62 216 LEU A N 1
ATOM 1618 C CA . LEU A 1 216 ? 7.600 12.082 -4.593 1.00 75.62 216 LEU A CA 1
ATOM 1619 C C . LEU A 1 216 ? 6.774 13.235 -4.005 1.00 75.62 216 LEU A C 1
ATOM 1621 O O . LEU A 1 216 ? 5.784 12.978 -3.320 1.00 75.62 216 LEU A O 1
ATOM 1625 N N . THR A 1 217 ? 7.129 14.493 -4.281 1.00 70.44 217 THR A N 1
ATOM 1626 C CA . THR A 1 217 ? 6.339 15.645 -3.835 1.00 70.44 217 THR A CA 1
ATOM 1627 C C . THR A 1 217 ? 5.140 15.873 -4.754 1.00 70.44 217 THR A C 1
ATOM 1629 O O . THR A 1 217 ? 5.271 16.322 -5.889 1.00 70.44 217 THR A O 1
ATOM 1632 N N . THR A 1 218 ? 3.933 15.592 -4.266 1.00 65.94 218 THR A N 1
ATOM 1633 C CA . THR A 1 218 ? 2.704 16.111 -4.881 1.00 65.94 218 THR A CA 1
ATOM 1634 C C . THR A 1 218 ? 2.453 17.494 -4.307 1.00 65.94 218 THR A C 1
ATOM 1636 O O . THR A 1 218 ? 2.247 17.562 -3.108 1.00 65.94 218 THR A O 1
ATOM 1639 N N . PRO A 1 219 ? 2.448 18.593 -5.080 1.00 67.19 219 PRO A N 1
ATOM 1640 C CA . PRO A 1 219 ? 2.259 19.922 -4.499 1.00 67.19 219 PRO A CA 1
ATOM 1641 C C . PRO A 1 219 ? 0.898 20.066 -3.816 1.00 67.19 219 PRO A C 1
ATOM 1643 O O . PRO A 1 219 ? 0.780 20.856 -2.889 1.00 67.19 219 PRO A O 1
ATOM 1646 N N . GLU A 1 220 ? -0.103 19.292 -4.245 1.00 80.25 220 GLU A N 1
ATOM 1647 C CA . GLU A 1 220 ? -1.434 19.247 -3.653 1.00 80.25 220 GLU A CA 1
ATOM 1648 C C . GLU A 1 220 ? -1.912 17.800 -3.471 1.00 80.25 220 GLU A C 1
ATOM 1650 O O . GLU A 1 220 ? -1.550 16.909 -4.242 1.00 80.25 220 GLU A O 1
ATOM 1655 N N . VAL A 1 221 ? -2.765 17.586 -2.472 1.00 85.44 221 VAL A N 1
ATOM 1656 C CA . VAL A 1 221 ? -3.486 16.335 -2.201 1.00 85.44 221 VAL A CA 1
ATOM 1657 C C . VAL A 1 221 ? -4.988 16.556 -2.276 1.00 85.44 221 VAL A C 1
ATOM 1659 O O . VAL A 1 221 ? -5.480 17.658 -2.026 1.00 85.44 221 VAL A O 1
ATOM 1662 N N . THR A 1 222 ? -5.726 15.498 -2.609 1.00 89.12 222 THR A N 1
ATOM 1663 C CA . THR A 1 222 ? -7.192 15.527 -2.689 1.00 89.12 222 THR A CA 1
ATOM 1664 C C . THR A 1 222 ? -7.781 14.481 -1.758 1.00 89.12 222 THR A C 1
ATOM 1666 O O . THR A 1 222 ? -7.379 13.326 -1.791 1.00 89.12 222 THR A O 1
ATOM 1669 N N . ASN A 1 223 ? -8.750 14.891 -0.943 1.00 91.88 223 ASN A N 1
ATOM 1670 C CA . ASN A 1 223 ? -9.485 14.050 -0.003 1.00 91.88 223 ASN A CA 1
ATOM 1671 C C . ASN A 1 223 ? -8.598 13.126 0.857 1.00 91.88 223 ASN A C 1
ATOM 1673 O O . ASN A 1 223 ? -8.846 11.925 0.935 1.00 91.88 223 ASN A O 1
ATOM 1677 N N . VAL A 1 224 ? -7.571 13.674 1.509 1.00 91.81 224 VAL A N 1
ATOM 1678 C CA . VAL A 1 224 ? -6.848 12.934 2.552 1.00 91.81 224 VAL A CA 1
ATOM 1679 C C . VAL A 1 224 ? -7.807 12.662 3.701 1.00 91.81 224 VAL A C 1
ATOM 1681 O O . VAL A 1 224 ? -8.370 13.613 4.231 1.00 91.81 224 VAL A O 1
ATOM 1684 N N . HIS A 1 225 ? -8.005 11.402 4.068 1.00 93.31 225 HIS A N 1
ATOM 1685 C CA . HIS A 1 225 ? -8.918 10.951 5.120 1.00 93.31 225 HIS A CA 1
ATOM 1686 C C . HIS A 1 225 ? -8.335 9.729 5.842 1.00 93.31 225 HIS A C 1
ATOM 1688 O O . HIS A 1 225 ? -7.284 9.220 5.458 1.00 93.31 225 HIS A O 1
ATOM 1694 N N . PHE A 1 226 ? -8.990 9.271 6.910 1.00 94.56 226 PHE A N 1
ATOM 1695 C CA . PHE A 1 226 ? -8.539 8.093 7.651 1.00 94.56 226 PHE A CA 1
ATOM 1696 C C . PHE A 1 226 ? -9.239 6.825 7.179 1.00 94.56 226 PHE A C 1
ATOM 1698 O O . PHE A 1 226 ? -10.466 6.773 7.128 1.00 94.56 226 PHE A O 1
ATOM 1705 N N . GLU A 1 227 ? -8.455 5.779 6.948 1.00 94.06 227 GLU A N 1
ATOM 1706 C CA . GLU A 1 227 ? -8.941 4.419 6.738 1.00 94.06 227 GLU A CA 1
ATOM 1707 C C . GLU A 1 227 ? -8.279 3.473 7.745 1.00 94.06 227 GLU A C 1
ATOM 1709 O O . GLU A 1 227 ? -7.093 3.597 8.048 1.00 94.06 227 GLU A O 1
ATOM 1714 N N . ALA A 1 228 ? -9.042 2.518 8.280 1.00 93.38 228 ALA A N 1
ATOM 1715 C CA . ALA A 1 228 ? -8.492 1.431 9.084 1.00 93.38 228 ALA A CA 1
ATOM 1716 C C . ALA A 1 228 ? -8.265 0.189 8.222 1.00 93.38 228 ALA A C 1
ATOM 1718 O O . ALA A 1 228 ? -9.058 -0.115 7.325 1.00 93.38 228 ALA A O 1
ATOM 1719 N N . GLU A 1 229 ? -7.220 -0.573 8.538 1.00 92.56 229 GLU A N 1
ATOM 1720 C CA . GLU A 1 229 ? -6.978 -1.853 7.881 1.00 92.56 229 GLU A CA 1
ATOM 1721 C C . GLU A 1 229 ? -8.182 -2.800 8.036 1.00 92.56 229 GLU A C 1
ATOM 1723 O O . GLU A 1 229 ? -8.884 -2.825 9.051 1.00 92.56 229 GLU A O 1
ATOM 1728 N N . SER A 1 230 ? -8.428 -3.626 7.020 1.00 89.62 230 SER A N 1
ATOM 1729 C CA . SER A 1 230 ? -9.483 -4.640 7.083 1.00 89.62 230 SER A CA 1
ATOM 1730 C C . SER A 1 230 ? -9.219 -5.631 8.233 1.00 89.62 230 SER A C 1
ATOM 1732 O O . SER A 1 230 ? -8.112 -6.164 8.312 1.00 89.62 230 SER A O 1
ATOM 1734 N N . PRO A 1 231 ? -10.230 -5.995 9.053 1.00 93.62 231 PRO A N 1
ATOM 1735 C CA . PRO A 1 231 ? -11.669 -5.758 8.867 1.00 93.62 231 PRO A CA 1
ATOM 1736 C C . PRO A 1 231 ? -12.240 -4.540 9.624 1.00 93.62 231 PRO A C 1
ATOM 1738 O O . PRO A 1 231 ? -13.450 -4.468 9.822 1.00 93.62 231 PRO A O 1
ATOM 1741 N N . TYR A 1 232 ? -11.410 -3.600 10.072 1.00 94.69 232 TYR A N 1
ATOM 1742 C CA . TYR A 1 232 ? -11.806 -2.541 11.008 1.00 94.69 232 TYR A CA 1
ATOM 1743 C C . TYR A 1 232 ? -12.302 -1.251 10.344 1.00 94.69 232 TYR A C 1
ATOM 1745 O O . TYR A 1 232 ? -12.501 -0.261 11.038 1.00 94.69 232 TYR A O 1
ATOM 1753 N N . GLY A 1 233 ? -12.545 -1.245 9.029 1.00 92.12 233 GLY A N 1
ATOM 1754 C CA . GLY A 1 233 ? -12.996 -0.048 8.303 1.00 92.12 233 GLY A CA 1
ATOM 1755 C C . GLY A 1 233 ? -14.220 0.6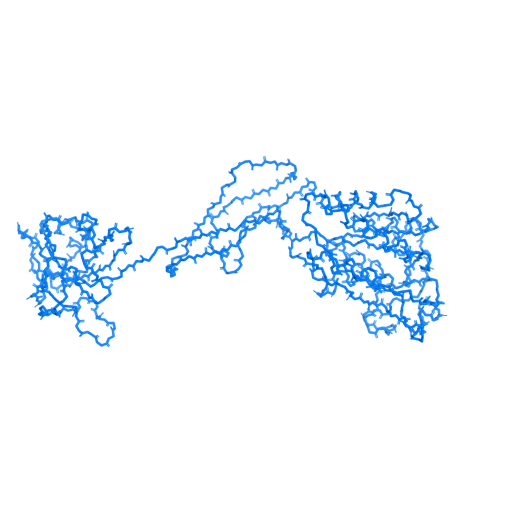30 8.937 1.00 92.12 233 GLY A C 1
ATOM 1756 O O . GLY A 1 233 ? -14.227 1.844 9.106 1.00 92.12 233 GLY A O 1
ATOM 1757 N N . ASP A 1 234 ? -15.194 -0.160 9.402 1.00 93.12 234 ASP A N 1
ATOM 1758 C CA . ASP A 1 234 ? -16.422 0.341 10.047 1.00 93.12 234 ASP A CA 1
ATOM 1759 C C . ASP A 1 234 ? -16.199 0.930 11.456 1.00 93.12 234 ASP A C 1
ATOM 1761 O O . ASP A 1 234 ? -17.140 1.430 12.071 1.00 93.12 234 ASP A O 1
ATOM 1765 N N . TRP A 1 235 ? -14.983 0.840 12.007 1.00 94.81 235 TRP A N 1
ATOM 1766 C CA . TRP A 1 235 ? -14.649 1.413 13.313 1.00 94.81 235 TRP A CA 1
ATOM 1767 C C . TRP A 1 235 ? -14.253 2.887 13.207 1.00 94.81 235 TRP A C 1
ATOM 1769 O O . TRP A 1 235 ? -14.271 3.585 14.222 1.00 94.81 235 TRP A O 1
ATOM 1779 N N . ILE A 1 236 ? -13.882 3.366 12.014 1.00 93.38 236 ILE A N 1
ATOM 1780 C CA . ILE A 1 236 ? -13.557 4.775 11.786 1.00 93.38 236 ILE A CA 1
ATOM 1781 C C . ILE A 1 236 ? -14.854 5.576 11.676 1.00 93.38 236 ILE A C 1
ATOM 1783 O O . ILE A 1 236 ? -15.658 5.366 10.774 1.00 93.38 236 ILE A O 1
ATOM 1787 N N . ASP A 1 237 ? -15.028 6.524 12.594 1.00 88.25 237 ASP A N 1
ATOM 1788 C CA . ASP A 1 237 ? -16.195 7.409 12.691 1.00 88.25 237 ASP A CA 1
ATOM 1789 C C . ASP A 1 237 ? -15.737 8.876 12.640 1.00 88.25 237 ASP A C 1
ATOM 1791 O O . ASP A 1 237 ? -16.122 9.713 13.457 1.00 88.25 237 ASP A O 1
ATOM 1795 N N . SER A 1 238 ? -14.800 9.175 11.733 1.00 83.88 238 SER A N 1
ATOM 1796 C CA . SER A 1 238 ? -14.260 10.522 11.530 1.00 83.88 238 SER A CA 1
ATOM 1797 C C . SER A 1 238 ? -14.680 11.079 10.173 1.00 83.88 238 SER A C 1
ATOM 1799 O O . SER A 1 238 ? -14.402 10.477 9.142 1.00 83.88 238 SER A O 1
ATOM 1801 N N . ASP A 1 239 ? -15.287 12.268 10.183 1.00 87.44 239 ASP A N 1
ATOM 1802 C CA . ASP A 1 239 ? -15.637 13.041 8.981 1.00 87.44 239 ASP A CA 1
ATOM 1803 C C . ASP A 1 239 ? -14.490 13.966 8.517 1.00 87.44 239 ASP A C 1
ATOM 1805 O O . ASP A 1 239 ? -14.679 14.819 7.642 1.00 87.44 239 ASP A O 1
ATOM 1809 N N . TRP A 1 240 ? -13.309 13.879 9.143 1.00 91.38 240 TRP A N 1
ATOM 1810 C CA . TRP A 1 240 ? -12.180 14.729 8.772 1.00 91.38 240 TRP A CA 1
ATOM 1811 C C . TRP A 1 240 ? -11.665 14.368 7.375 1.00 91.38 240 TRP A C 1
ATOM 1813 O O . TRP A 1 240 ? -11.424 13.202 7.066 1.00 91.38 240 TRP A O 1
ATOM 1823 N N . SER A 1 241 ? -11.478 15.395 6.546 1.00 93.12 241 SER A N 1
ATOM 1824 C CA . SER A 1 241 ? -10.789 15.283 5.266 1.00 93.12 241 SER A CA 1
ATOM 1825 C C . SER A 1 241 ? -10.014 16.558 4.944 1.00 93.12 241 SER A C 1
ATOM 1827 O O . SER A 1 241 ? -10.409 17.655 5.355 1.00 93.12 241 SER A O 1
ATOM 1829 N N . TYR A 1 242 ? -8.932 16.424 4.179 1.00 92.06 242 TYR A N 1
ATOM 1830 C CA . TYR A 1 242 ? -8.109 17.542 3.723 1.00 92.06 242 TYR A CA 1
ATOM 1831 C C . TYR A 1 242 ? -7.903 17.525 2.205 1.00 92.06 242 TYR A C 1
ATOM 1833 O O . TYR A 1 242 ? -7.813 16.478 1.567 1.00 92.06 242 TYR A O 1
ATOM 1841 N N . SER A 1 243 ? -7.858 18.705 1.591 1.00 92.50 243 SER A N 1
ATOM 1842 C CA . SER A 1 243 ? -7.445 18.892 0.197 1.00 92.50 243 SER A CA 1
ATOM 1843 C C . SER A 1 243 ? -6.745 20.236 0.064 1.00 92.50 243 SER A C 1
ATOM 1845 O O . SER A 1 243 ? -7.284 21.251 0.510 1.00 92.50 243 SER A O 1
ATOM 1847 N N . GLY A 1 244 ? -5.569 20.254 -0.550 1.00 89.12 244 GLY A N 1
ATOM 1848 C CA . GLY A 1 244 ? -4.736 21.449 -0.642 1.00 89.12 244 GLY A CA 1
ATOM 1849 C C . GLY A 1 244 ? -3.255 21.114 -0.670 1.00 89.12 244 GLY A C 1
ATOM 1850 O O . GLY A 1 244 ? -2.884 19.977 -0.946 1.00 89.12 244 GLY A O 1
ATOM 1851 N N . GLU A 1 245 ? -2.419 22.107 -0.381 1.00 85.06 245 GLU A N 1
ATOM 1852 C CA . GLU A 1 245 ? -0.962 21.991 -0.464 1.00 85.06 245 GLU A CA 1
ATOM 1853 C C . GLU A 1 245 ? -0.404 20.958 0.534 1.00 85.06 245 GLU A C 1
ATOM 1855 O O . GLU A 1 245 ? -0.905 20.847 1.655 1.00 85.06 245 GLU A O 1
ATOM 1860 N N . THR A 1 246 ? 0.623 20.190 0.152 1.00 76.00 246 THR A N 1
ATOM 1861 C CA . THR A 1 246 ? 1.227 19.161 1.032 1.00 76.00 246 THR A CA 1
ATOM 1862 C C . THR A 1 246 ? 2.188 19.697 2.080 1.00 76.00 246 THR A C 1
ATOM 1864 O O . THR A 1 246 ? 2.533 18.978 3.012 1.00 76.00 246 THR A O 1
ATOM 1867 N N . ASP A 1 247 ? 2.665 20.932 1.937 1.00 76.44 247 ASP A N 1
ATOM 1868 C CA . ASP A 1 247 ? 3.483 21.597 2.957 1.00 76.44 247 ASP A CA 1
ATOM 1869 C C . ASP A 1 247 ? 2.629 22.231 4.072 1.00 76.44 247 ASP A C 1
ATOM 1871 O O . ASP A 1 247 ? 3.159 22.801 5.032 1.00 76.44 247 ASP A O 1
ATOM 1875 N N . TYR A 1 248 ? 1.304 22.092 3.977 1.00 80.75 248 TYR A N 1
ATOM 1876 C CA . TYR A 1 248 ? 0.378 22.439 5.038 1.00 80.75 248 TYR A CA 1
ATOM 1877 C C . TYR A 1 248 ? 0.486 21.447 6.199 1.00 80.75 248 TYR A C 1
ATOM 1879 O O . TYR A 1 248 ? 0.247 20.251 6.055 1.00 80.75 248 TYR A O 1
ATOM 1887 N N . CYS A 1 249 ? 0.809 21.969 7.379 1.00 80.25 249 CYS A N 1
ATOM 1888 C CA . CYS A 1 249 ? 0.809 21.214 8.623 1.00 80.25 249 CYS A CA 1
ATOM 1889 C C . CYS A 1 249 ? -0.416 21.616 9.450 1.00 80.25 249 CYS A C 1
ATOM 1891 O O . CYS A 1 249 ? -0.560 22.788 9.811 1.00 80.25 249 CYS A O 1
ATOM 1893 N N . GLU A 1 250 ? -1.271 20.646 9.768 1.00 81.44 250 GLU A N 1
ATOM 1894 C CA . GLU A 1 250 ? -2.368 20.805 10.722 1.00 81.44 250 GLU A CA 1
ATOM 1895 C C . GLU A 1 250 ? -2.022 20.057 12.011 1.00 81.44 250 GLU A C 1
ATOM 1897 O O . GLU A 1 250 ? -1.825 18.842 12.008 1.00 81.44 250 GLU A O 1
ATOM 1902 N N . ASP A 1 251 ? -1.920 20.798 13.113 1.00 80.38 251 ASP A N 1
ATOM 1903 C CA . ASP A 1 251 ? -1.772 20.210 14.441 1.00 80.38 251 ASP A CA 1
ATOM 1904 C C . ASP A 1 251 ? -3.144 19.714 14.941 1.00 80.38 251 ASP A C 1
ATOM 1906 O O . ASP A 1 251 ? -4.161 20.373 14.724 1.00 80.38 251 ASP A O 1
ATOM 1910 N N . ASP A 1 252 ? -3.162 18.595 15.673 1.00 82.06 252 ASP A N 1
ATOM 1911 C CA . ASP A 1 252 ? -4.343 18.046 16.364 1.00 82.06 252 ASP A CA 1
ATOM 1912 C C . ASP A 1 252 ? -5.530 17.650 15.453 1.00 82.06 252 ASP A C 1
ATOM 1914 O O . ASP A 1 252 ? -6.670 18.082 15.650 1.00 82.06 252 ASP A O 1
ATOM 1918 N N . ILE A 1 253 ? -5.289 16.759 14.487 1.00 87.44 253 ILE A N 1
ATOM 1919 C CA . ILE A 1 253 ? -6.354 16.184 13.652 1.00 87.44 253 ILE A CA 1
ATOM 1920 C C . ILE A 1 253 ? -7.261 15.259 14.498 1.00 87.44 253 ILE A C 1
ATOM 1922 O O . ILE A 1 253 ? -6.769 14.303 15.107 1.00 87.44 253 ILE A O 1
ATOM 1926 N N . PRO A 1 254 ? -8.590 15.485 14.547 1.00 86.12 254 PRO A N 1
ATOM 1927 C CA . PRO A 1 254 ? -9.494 14.637 15.313 1.00 86.12 254 PRO A CA 1
ATOM 1928 C C . PRO A 1 254 ? -9.710 13.275 14.632 1.00 86.12 254 PRO A C 1
ATOM 1930 O O . PRO A 1 254 ? -10.253 13.186 13.531 1.00 86.12 254 PRO A O 1
ATOM 1933 N N . LEU A 1 255 ? -9.359 12.200 15.339 1.00 89.94 255 LEU A N 1
ATOM 1934 C CA . LEU A 1 255 ? -9.705 10.822 14.987 1.00 89.94 255 LEU A CA 1
ATOM 1935 C C . LEU A 1 255 ? -10.726 10.285 15.995 1.00 89.94 255 LEU A C 1
ATOM 1937 O O . LEU A 1 255 ? -10.444 10.215 17.192 1.00 89.94 255 LEU A O 1
ATOM 1941 N N . THR A 1 256 ? -11.903 9.895 15.508 1.00 91.75 256 THR A N 1
ATOM 1942 C CA . THR A 1 256 ? -12.935 9.236 16.319 1.00 91.75 256 THR A CA 1
ATOM 1943 C C . THR A 1 256 ? -13.051 7.780 15.889 1.00 91.75 256 THR A C 1
ATOM 1945 O O . THR A 1 256 ? -13.137 7.484 14.698 1.00 91.75 256 THR A O 1
ATOM 1948 N N . ILE A 1 257 ? -13.033 6.879 16.872 1.00 93.06 257 ILE A N 1
ATOM 1949 C CA . ILE A 1 257 ? -13.185 5.436 16.681 1.00 93.06 257 ILE A CA 1
ATOM 1950 C C . ILE A 1 257 ? -14.403 4.981 17.481 1.00 93.06 257 ILE A C 1
ATOM 1952 O O . ILE A 1 257 ? -14.468 5.214 18.692 1.00 93.06 257 ILE A O 1
ATOM 1956 N N . THR A 1 258 ? -15.334 4.303 16.816 1.00 93.75 258 THR A N 1
ATOM 1957 C CA . THR A 1 258 ? -16.562 3.784 17.421 1.00 93.75 258 THR A CA 1
ATOM 1958 C C . THR A 1 258 ? -16.563 2.262 17.331 1.00 93.75 258 THR A C 1
ATOM 1960 O O . THR A 1 258 ? -16.604 1.688 16.248 1.00 93.75 258 THR A O 1
ATOM 1963 N N . VAL A 1 259 ? -16.526 1.589 18.485 1.00 92.94 259 VAL A N 1
ATOM 1964 C CA . VAL A 1 259 ? -16.605 0.122 18.550 1.00 92.94 259 VAL A CA 1
ATOM 1965 C C . VAL A 1 259 ? -18.009 -0.326 18.119 1.00 92.94 259 VAL A C 1
ATOM 1967 O O . VAL A 1 259 ? -18.983 0.099 18.750 1.00 92.94 259 VAL A O 1
ATOM 1970 N N . PRO A 1 260 ? -18.150 -1.195 17.100 1.00 93.19 260 PRO A N 1
ATOM 1971 C CA . PRO A 1 260 ? -19.452 -1.701 16.680 1.00 93.19 260 PRO A CA 1
ATOM 1972 C C . PRO A 1 260 ? -20.192 -2.437 17.803 1.00 93.19 260 PRO A C 1
ATOM 1974 O O . PRO A 1 260 ? -19.594 -3.162 18.606 1.00 93.19 260 PRO A O 1
ATOM 1977 N N . GLU A 1 261 ? -21.516 -2.288 17.843 1.00 88.06 261 GLU A N 1
ATOM 1978 C CA . GLU A 1 261 ? -22.365 -2.973 18.821 1.00 88.06 261 GLU A CA 1
ATOM 1979 C C . GLU A 1 261 ? -22.221 -4.502 18.709 1.00 88.06 261 GLU A C 1
ATOM 1981 O O . GLU A 1 261 ? -22.197 -5.066 17.616 1.00 88.06 261 GLU A O 1
ATOM 1986 N N . GLY A 1 262 ? -22.122 -5.186 19.853 1.00 84.12 262 GLY A N 1
ATOM 1987 C CA . GLY A 1 262 ? -21.964 -6.644 19.907 1.00 84.12 262 GLY A CA 1
ATOM 1988 C C . GLY A 1 262 ? -20.534 -7.151 19.686 1.00 84.12 262 GLY A C 1
ATOM 1989 O O . GLY A 1 262 ? -20.329 -8.366 19.674 1.00 84.12 262 GLY A O 1
ATOM 1990 N N . THR A 1 263 ? -19.546 -6.259 19.548 1.00 90.12 263 THR A N 1
ATOM 1991 C CA . THR A 1 263 ? -18.126 -6.638 19.511 1.00 90.12 263 THR A CA 1
ATOM 1992 C C . THR A 1 263 ? -17.753 -7.423 20.770 1.00 90.12 263 THR A C 1
ATOM 1994 O O . THR A 1 263 ? -18.059 -7.013 21.891 1.00 90.12 263 THR A O 1
ATOM 1997 N N . THR A 1 264 ? -17.096 -8.572 20.596 1.00 90.75 264 THR A N 1
ATOM 1998 C CA . THR A 1 264 ? -16.625 -9.393 21.717 1.00 90.75 264 THR A CA 1
ATOM 1999 C C . THR A 1 264 ? -15.613 -8.624 22.558 1.00 90.75 264 THR A C 1
ATOM 2001 O O . THR A 1 264 ? -14.828 -7.843 22.025 1.00 90.75 264 THR A O 1
ATOM 2004 N N . CYS A 1 265 ? -15.590 -8.843 23.869 1.00 89.00 265 CYS A N 1
ATOM 2005 C CA . CYS A 1 265 ? -14.588 -8.183 24.697 1.00 89.00 265 CYS A CA 1
ATOM 2006 C C . CYS A 1 265 ? -13.167 -8.670 24.384 1.00 89.00 265 CYS A C 1
ATOM 2008 O O . CYS A 1 265 ? -12.974 -9.805 23.940 1.00 89.00 265 CYS A O 1
ATOM 2010 N N . GLY A 1 266 ? -12.183 -7.807 24.621 1.00 90.50 266 GLY A N 1
ATOM 2011 C CA . GLY A 1 266 ? -10.778 -8.072 24.331 1.00 90.50 266 GLY A CA 1
ATOM 2012 C C . GLY A 1 266 ? -10.035 -6.847 23.807 1.00 90.50 266 GLY A C 1
ATOM 2013 O O . GLY A 1 266 ? -10.610 -5.767 23.663 1.00 90.50 266 GLY A O 1
ATOM 2014 N N . ASP A 1 267 ? -8.751 -7.048 23.523 1.00 93.56 267 ASP A N 1
ATOM 2015 C CA . ASP A 1 267 ? -7.885 -6.044 22.911 1.00 93.56 267 ASP A CA 1
ATOM 2016 C C . ASP A 1 267 ? -7.859 -6.228 21.392 1.00 93.56 267 ASP A C 1
ATOM 2018 O O . ASP A 1 267 ? -7.643 -7.335 20.891 1.00 93.56 267 ASP A O 1
ATOM 2022 N N . TYR A 1 268 ? -8.049 -5.127 20.672 1.00 94.81 268 TYR A N 1
ATOM 2023 C CA . TYR A 1 268 ? -7.983 -5.065 19.217 1.00 94.81 268 TYR A CA 1
ATOM 2024 C C . TYR A 1 268 ? -6.878 -4.097 18.825 1.00 94.81 268 TYR A C 1
ATOM 2026 O O . TYR A 1 268 ? -6.965 -2.911 19.137 1.00 94.81 268 TYR A O 1
ATOM 2034 N N . THR A 1 269 ? -5.852 -4.604 18.147 1.00 95.88 269 THR A N 1
ATOM 2035 C CA . THR A 1 269 ? -4.750 -3.800 17.611 1.00 95.88 269 THR A CA 1
ATOM 2036 C C . THR A 1 269 ? -4.839 -3.798 16.094 1.00 95.88 269 THR A C 1
ATOM 2038 O O . THR A 1 269 ? -4.960 -4.870 15.499 1.00 95.88 269 THR A O 1
ATOM 2041 N N . PHE A 1 270 ? -4.816 -2.609 15.495 1.00 94.56 270 PHE A N 1
ATOM 2042 C CA . PHE A 1 270 ? -4.903 -2.432 14.049 1.00 94.56 270 PHE A CA 1
ATOM 2043 C C . PHE A 1 270 ? -4.275 -1.115 13.590 1.00 94.56 270 PHE A C 1
ATOM 2045 O O . PHE A 1 270 ? -4.091 -0.186 14.382 1.00 94.56 270 PHE A O 1
ATOM 2052 N N . THR A 1 271 ? -3.953 -1.043 12.301 1.00 95.00 271 THR A N 1
ATOM 2053 C CA . THR A 1 271 ? -3.378 0.141 11.652 1.00 95.00 271 THR A CA 1
ATOM 2054 C C . THR A 1 271 ? -4.467 1.081 11.140 1.00 95.00 271 THR A C 1
ATOM 2056 O O . THR A 1 271 ? -5.440 0.639 10.525 1.00 95.00 271 THR A O 1
ATOM 2059 N N . VAL A 1 272 ? -4.281 2.381 11.362 1.00 94.44 272 VAL A N 1
ATOM 2060 C CA . VAL A 1 272 ? -5.034 3.466 10.722 1.00 94.44 272 VAL A CA 1
ATOM 2061 C C . VAL A 1 272 ? -4.078 4.261 9.839 1.00 94.44 272 VAL A C 1
ATOM 2063 O O . VAL A 1 272 ? -3.022 4.681 10.310 1.00 94.44 272 VAL A O 1
ATOM 2066 N N . SER A 1 273 ? -4.457 4.486 8.587 1.00 92.44 273 SER A N 1
ATOM 2067 C CA . SER A 1 273 ? -3.656 5.197 7.589 1.00 92.44 273 SER A CA 1
ATOM 2068 C C . SER A 1 273 ? -4.348 6.491 7.164 1.00 92.44 273 SER A C 1
ATOM 2070 O O . SER A 1 273 ? -5.573 6.530 7.035 1.00 92.44 273 SER A O 1
ATOM 2072 N N . ALA A 1 274 ? -3.570 7.549 6.935 1.00 91.38 274 ALA A N 1
ATOM 2073 C CA . ALA A 1 274 ? -4.045 8.764 6.276 1.00 91.38 274 ALA A CA 1
ATOM 2074 C C . ALA A 1 274 ? -3.857 8.614 4.761 1.00 91.38 274 ALA A C 1
ATOM 2076 O O . ALA A 1 274 ? -2.719 8.605 4.289 1.00 91.38 274 ALA A O 1
ATOM 2077 N N . VAL A 1 275 ? -4.952 8.482 4.011 1.00 89.94 275 VAL A N 1
ATOM 2078 C CA . VAL A 1 275 ? -4.933 8.166 2.576 1.00 89.94 275 VAL A CA 1
ATOM 2079 C C . VAL A 1 275 ? -5.654 9.215 1.734 1.00 89.94 275 VAL A C 1
ATOM 2081 O O . VAL A 1 275 ? -6.680 9.739 2.160 1.00 89.94 275 VAL A O 1
ATOM 2084 N N . ASP A 1 276 ? -5.129 9.546 0.552 1.00 88.75 276 ASP A N 1
ATOM 2085 C CA . ASP A 1 276 ? -5.797 10.445 -0.406 1.00 88.75 276 ASP A CA 1
ATOM 2086 C C . ASP A 1 276 ? -6.832 9.727 -1.300 1.00 88.75 276 ASP A C 1
ATOM 2088 O O . ASP A 1 276 ? -7.044 8.519 -1.210 1.00 88.75 276 ASP A O 1
ATOM 2092 N N . GLU A 1 277 ? -7.480 10.472 -2.203 1.00 86.19 277 GLU A N 1
ATOM 2093 C CA . GLU A 1 277 ? -8.445 9.937 -3.179 1.00 86.19 277 GLU A CA 1
ATOM 2094 C C . GLU A 1 277 ? -7.853 8.861 -4.111 1.00 86.19 277 GLU A C 1
ATOM 2096 O O . GLU A 1 277 ? -8.581 7.995 -4.599 1.00 86.19 277 GLU A O 1
ATOM 2101 N N . ALA A 1 278 ? -6.540 8.893 -4.360 1.00 78.19 278 ALA A N 1
ATOM 2102 C CA . ALA A 1 278 ? -5.837 7.901 -5.170 1.00 78.19 278 ALA A CA 1
ATOM 2103 C C . ALA A 1 278 ? -5.402 6.666 -4.355 1.00 78.19 278 ALA A C 1
ATOM 2105 O O . ALA A 1 278 ? -4.831 5.727 -4.919 1.00 78.19 278 ALA A O 1
ATOM 2106 N N . GLY A 1 279 ? -5.683 6.650 -3.049 1.00 79.62 279 GLY A N 1
ATOM 2107 C CA . GLY A 1 279 ? -5.301 5.597 -2.118 1.00 79.62 279 GLY A CA 1
ATOM 2108 C C . GLY A 1 279 ? -3.838 5.666 -1.683 1.00 79.62 279 GLY A C 1
ATOM 2109 O O . GLY A 1 279 ? -3.306 4.648 -1.246 1.00 79.62 279 GLY A O 1
ATOM 2110 N N . VAL A 1 280 ? -3.169 6.815 -1.836 1.00 78.19 280 VAL A N 1
ATOM 2111 C CA . VAL A 1 280 ? -1.785 7.044 -1.394 1.00 78.19 280 VAL A CA 1
ATOM 2112 C C . VAL A 1 280 ? -1.739 7.218 0.117 1.00 78.19 280 VAL A C 1
ATOM 2114 O O . VAL A 1 280 ? -2.421 8.101 0.619 1.00 78.19 280 VAL A O 1
ATOM 2117 N N . SER A 1 281 ? -0.944 6.412 0.837 1.00 84.81 281 SER A N 1
ATOM 2118 C CA . SER A 1 281 ? -0.754 6.576 2.291 1.00 84.81 281 SER A CA 1
ATOM 2119 C C . SER A 1 281 ? 0.333 7.609 2.580 1.00 84.81 281 SER A C 1
ATOM 2121 O O . SER A 1 281 ? 1.446 7.521 2.059 1.00 84.81 281 SER A O 1
ATOM 2123 N N . TYR A 1 282 ? 0.006 8.573 3.438 1.00 80.81 282 TYR A N 1
ATOM 2124 C CA . TYR A 1 282 ? 0.896 9.640 3.906 1.00 80.81 282 TYR A CA 1
ATOM 2125 C C . TYR A 1 282 ? 1.425 9.386 5.319 1.00 80.81 282 TYR A C 1
ATOM 2127 O O . TYR A 1 282 ? 2.262 10.139 5.819 1.00 80.81 282 TYR A O 1
ATOM 2135 N N . GLY A 1 283 ? 0.945 8.328 5.971 1.00 82.88 283 GLY A N 1
ATOM 2136 C CA . GLY A 1 283 ? 1.359 7.956 7.311 1.00 82.88 283 GLY A CA 1
ATOM 2137 C C . GLY A 1 283 ? 0.436 6.913 7.919 1.00 82.88 283 GLY A C 1
ATOM 2138 O O . GLY A 1 283 ? -0.776 6.937 7.703 1.00 82.88 283 GLY A O 1
ATOM 2139 N N . ASP A 1 284 ? 1.037 6.040 8.721 1.00 88.81 284 ASP A N 1
ATOM 2140 C CA . ASP A 1 284 ? 0.364 4.943 9.403 1.00 88.81 284 ASP A CA 1
ATOM 2141 C C . ASP A 1 284 ? 0.509 5.102 10.921 1.00 88.81 284 ASP A C 1
ATOM 2143 O O . ASP A 1 284 ? 1.562 5.497 11.432 1.00 88.81 284 ASP A O 1
ATOM 2147 N N . GLN A 1 285 ? -0.545 4.756 11.654 1.00 90.31 285 GLN A N 1
ATOM 2148 C CA . GLN A 1 285 ? -0.578 4.758 13.110 1.00 90.31 285 GLN A CA 1
ATOM 2149 C C . GLN A 1 285 ? -1.209 3.461 13.619 1.00 90.31 285 GLN A C 1
ATOM 2151 O O . GLN A 1 285 ? -2.360 3.152 13.319 1.00 90.31 285 GLN A O 1
ATOM 2156 N N . GLU A 1 286 ? -0.478 2.719 14.451 1.00 94.38 286 GLU A N 1
ATOM 2157 C CA . GLU A 1 286 ? -1.035 1.573 15.174 1.00 94.38 286 GLU A CA 1
ATOM 2158 C C . GLU A 1 286 ? -1.890 2.069 16.350 1.00 94.38 286 GLU A C 1
ATOM 2160 O O . GLU A 1 286 ? -1.456 2.920 17.138 1.00 94.38 286 GLU A O 1
ATOM 2165 N N . VAL A 1 287 ? -3.103 1.532 16.478 1.00 93.25 287 VAL A N 1
ATOM 2166 C CA . VAL A 1 287 ? -4.049 1.842 17.555 1.00 93.25 287 VAL A CA 1
ATOM 2167 C C . VAL A 1 287 ? -4.426 0.554 18.279 1.00 93.25 287 VAL A C 1
ATOM 2169 O O . VAL A 1 287 ? -4.565 -0.499 17.663 1.00 93.25 287 VAL A O 1
ATOM 2172 N N . THR A 1 288 ? -4.598 0.629 19.602 1.00 94.75 288 THR A N 1
ATOM 2173 C CA . THR A 1 288 ? -5.127 -0.475 20.415 1.00 94.75 288 THR A CA 1
ATOM 2174 C C . THR A 1 288 ? -6.398 -0.038 21.135 1.00 94.75 288 THR A C 1
ATOM 2176 O O . THR A 1 288 ? -6.379 0.928 21.899 1.00 94.75 288 THR A O 1
ATOM 2179 N N . ILE A 1 289 ? -7.492 -0.764 20.906 1.00 93.75 289 ILE A N 1
ATOM 2180 C CA . ILE A 1 289 ? -8.798 -0.541 21.529 1.00 93.75 289 ILE A CA 1
ATOM 2181 C C . ILE A 1 289 ? -9.106 -1.685 22.494 1.00 93.75 289 ILE A C 1
ATOM 2183 O O . ILE A 1 289 ? -9.149 -2.848 22.095 1.00 93.75 289 ILE A O 1
ATOM 2187 N N . HIS A 1 290 ? -9.358 -1.341 23.757 1.00 89.81 290 HIS A N 1
ATOM 2188 C CA . HIS A 1 290 ? -9.804 -2.285 24.779 1.00 89.81 290 HIS A CA 1
ATOM 2189 C C . HIS A 1 290 ? -11.332 -2.278 24.871 1.00 89.81 290 HIS A C 1
ATOM 2191 O O . HIS A 1 290 ? -11.929 -1.290 25.308 1.00 89.81 290 HIS A O 1
ATOM 2197 N N . VAL A 1 291 ? -11.967 -3.381 24.480 1.00 90.31 291 VAL A N 1
ATOM 2198 C CA . VAL A 1 291 ? -13.408 -3.592 24.657 1.00 90.31 291 VAL A CA 1
ATOM 2199 C C . VAL A 1 291 ? -13.618 -4.312 25.993 1.00 90.31 291 VAL A C 1
ATOM 2201 O O . VAL A 1 291 ? -13.220 -5.476 26.109 1.00 90.31 291 VAL A O 1
ATOM 2204 N N . PRO A 1 292 ? -14.221 -3.664 27.008 1.00 83.12 292 PRO A N 1
ATOM 2205 C CA . PRO A 1 292 ? -14.340 -4.242 28.342 1.00 83.12 292 PRO A CA 1
ATOM 2206 C C . PRO A 1 292 ? -15.246 -5.476 28.336 1.00 83.12 292 PRO A C 1
ATOM 2208 O O . PRO A 1 292 ? -16.288 -5.506 27.678 1.00 83.12 292 PRO A O 1
ATOM 2211 N N . CYS A 1 293 ? -14.868 -6.501 29.098 1.00 84.69 293 CYS A N 1
ATOM 2212 C CA . CYS A 1 293 ? -15.725 -7.663 29.312 1.00 84.69 293 CYS A CA 1
ATOM 2213 C C . CYS A 1 293 ? -16.859 -7.314 30.273 1.00 84.69 293 CYS A C 1
ATOM 2215 O O . CYS A 1 293 ? -16.613 -6.791 31.353 1.00 84.69 293 CYS A O 1
ATOM 2217 N N . VAL A 1 294 ? -18.098 -7.638 29.895 1.00 86.56 294 VAL A N 1
ATOM 2218 C CA . VAL A 1 294 ? -19.243 -7.591 30.810 1.00 86.56 294 VAL A CA 1
ATOM 2219 C C . VAL A 1 294 ? -19.481 -9.000 31.336 1.00 86.56 294 VAL A C 1
ATOM 2221 O O . VAL A 1 294 ? -19.715 -9.918 30.549 1.00 86.56 294 VAL A O 1
ATOM 2224 N N . ILE A 1 295 ? -19.421 -9.185 32.653 1.00 88.88 295 ILE A N 1
ATOM 2225 C CA . ILE A 1 295 ? -19.655 -10.490 33.277 1.00 88.88 295 ILE A CA 1
ATOM 2226 C C . ILE A 1 295 ? -21.168 -10.679 33.474 1.00 88.88 295 ILE A C 1
ATOM 2228 O O . ILE A 1 295 ? -21.791 -9.906 34.212 1.00 88.88 295 ILE A O 1
ATOM 2232 N N . PRO A 1 296 ? -21.792 -11.687 32.838 1.00 90.31 296 PRO A N 1
ATOM 2233 C CA . PRO A 1 296 ? -23.187 -12.002 33.097 1.00 90.31 296 PRO A CA 1
ATOM 2234 C C . PRO A 1 296 ? -23.332 -12.616 34.494 1.00 90.31 296 PRO A C 1
ATOM 2236 O O . PRO A 1 296 ? -22.576 -13.511 34.873 1.00 90.31 296 PRO A O 1
ATOM 2239 N N . VAL A 1 297 ? -24.329 -12.164 35.253 1.00 92.50 297 VAL A N 1
ATOM 2240 C CA . VAL A 1 297 ? -24.645 -12.691 36.585 1.00 92.50 297 VAL A CA 1
ATOM 2241 C C . VAL A 1 297 ? -26.089 -13.175 36.657 1.00 92.50 297 VAL A C 1
ATOM 2243 O O . VAL A 1 297 ? -26.999 -12.573 36.088 1.00 92.50 297 VAL A O 1
ATOM 2246 N N . SER A 1 298 ? -26.310 -14.267 37.389 1.00 91.81 298 SER A N 1
ATOM 2247 C CA . SER A 1 298 ? -27.661 -14.739 37.700 1.00 91.81 298 SER A CA 1
ATOM 2248 C C . SER A 1 298 ? -28.242 -13.920 38.849 1.00 91.81 298 SER A C 1
ATOM 2250 O O . SER A 1 298 ? -27.552 -13.635 39.828 1.00 91.81 298 SER A O 1
ATOM 2252 N N . VAL A 1 299 ? -29.511 -13.538 38.736 1.00 92.88 299 VAL A N 1
ATOM 2253 C CA . VAL A 1 299 ? -30.203 -12.713 39.731 1.00 92.88 299 VAL A CA 1
ATOM 2254 C C . VAL A 1 299 ? -31.464 -13.436 40.176 1.00 92.88 299 VAL A C 1
ATOM 2256 O O . VAL A 1 299 ? -32.164 -14.014 39.354 1.00 92.88 299 VAL A O 1
ATOM 2259 N N . ASP A 1 300 ? -31.761 -13.383 41.471 1.00 92.12 300 ASP A N 1
ATOM 2260 C CA . ASP A 1 300 ? -33.022 -13.856 42.045 1.00 92.12 300 ASP A CA 1
ATOM 2261 C C . ASP A 1 300 ? -33.647 -12.730 42.876 1.00 92.12 300 ASP A C 1
ATOM 2263 O O . ASP A 1 300 ? -33.111 -12.286 43.901 1.00 92.12 300 ASP A O 1
ATOM 2267 N N . ILE A 1 301 ? -34.782 -12.212 42.422 1.00 92.94 301 ILE A N 1
ATOM 2268 C CA . ILE A 1 301 ? -35.581 -11.251 43.165 1.00 92.94 301 ILE A CA 1
ATOM 2269 C C . ILE A 1 301 ? -36.484 -12.019 44.123 1.00 92.94 301 ILE A C 1
ATOM 2271 O O . ILE A 1 301 ? -37.338 -12.773 43.722 1.00 92.94 301 ILE A O 1
ATOM 2275 N N . LYS A 1 302 ? -36.435 -11.719 45.417 1.00 91.69 302 LYS A N 1
ATOM 2276 C CA . LYS A 1 302 ? -37.095 -12.506 46.475 1.00 91.69 302 LYS A CA 1
ATOM 2277 C C . LYS A 1 302 ? -36.624 -13.970 46.544 1.00 91.69 302 LYS A C 1
ATOM 2279 O O . LYS A 1 302 ? -37.478 -14.860 46.510 1.00 91.69 302 LYS A O 1
ATOM 2284 N N . PRO A 1 303 ? -35.334 -14.200 46.872 1.00 90.12 303 PRO A N 1
ATOM 2285 C CA . PRO A 1 303 ? -34.813 -15.543 47.093 1.00 90.12 303 PRO A CA 1
ATOM 2286 C C . PRO A 1 303 ? -35.694 -16.402 48.002 1.00 90.12 303 PRO A C 1
ATOM 2288 O O . PRO A 1 303 ? -36.134 -15.965 49.077 1.00 90.12 303 PRO A O 1
ATOM 2291 N N . GLY A 1 304 ? -35.975 -17.624 47.545 1.00 86.19 304 GLY A N 1
ATOM 2292 C CA . GLY A 1 304 ? -36.840 -18.598 48.217 1.00 86.19 304 GLY A CA 1
ATOM 2293 C C . GLY A 1 304 ? -38.347 -18.410 47.983 1.00 86.19 304 GLY A C 1
ATOM 2294 O O . GLY A 1 304 ? -39.149 -19.122 48.602 1.00 86.19 304 GLY A O 1
ATOM 2295 N N . SER A 1 305 ? -38.754 -17.485 47.109 1.00 87.38 305 SER A N 1
ATOM 2296 C CA . SER A 1 305 ? -40.138 -17.289 46.669 1.00 87.38 305 SER A CA 1
ATOM 2297 C C . SER A 1 305 ? -40.272 -17.575 45.181 1.00 87.38 305 SER A C 1
ATOM 2299 O O . SER A 1 305 ? -39.384 -17.268 44.408 1.00 87.38 305 SER A O 1
ATOM 2301 N N . CYS A 1 306 ? -41.418 -18.120 44.772 1.00 85.56 306 CYS A N 1
ATOM 2302 C CA . CYS A 1 306 ? -41.761 -18.216 43.363 1.00 85.56 306 CYS A CA 1
ATOM 2303 C C . CYS A 1 306 ? -43.287 -18.280 43.162 1.00 85.56 306 CYS A C 1
ATOM 2305 O O . CYS A 1 306 ? -43.928 -19.156 43.753 1.00 85.56 306 CYS A O 1
ATOM 2307 N N . PRO A 1 307 ? -43.919 -17.390 42.370 1.00 89.19 307 PRO A N 1
ATOM 2308 C CA . PRO A 1 307 ? -43.357 -16.213 41.700 1.00 89.19 307 PRO A CA 1
ATOM 2309 C C . PRO A 1 307 ? -42.956 -15.078 42.657 1.00 89.19 307 PRO A C 1
ATOM 2311 O O . PRO A 1 307 ? -43.374 -15.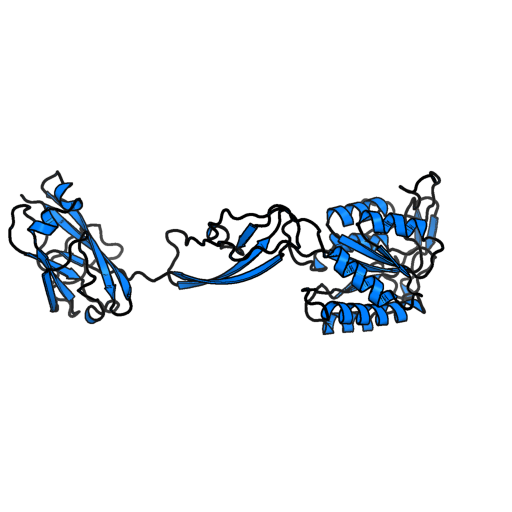033 43.821 1.00 89.19 307 PRO A O 1
ATOM 2314 N N . ASN A 1 308 ? -42.217 -14.101 42.129 1.00 90.69 308 ASN A N 1
ATOM 2315 C CA . ASN A 1 308 ? -41.696 -12.941 42.864 1.00 90.69 308 ASN A CA 1
ATOM 2316 C C . ASN A 1 308 ? -42.766 -11.855 43.009 1.00 90.69 308 ASN A C 1
ATOM 2318 O O . ASN A 1 308 ? -42.705 -10.767 42.436 1.00 90.69 308 ASN A O 1
ATOM 2322 N N . ALA A 1 309 ? -43.816 -12.191 43.762 1.00 91.50 309 ALA A N 1
ATOM 2323 C CA . ALA A 1 309 ? -45.008 -11.368 43.918 1.00 91.50 309 ALA A CA 1
ATOM 2324 C C . ALA A 1 309 ? -44.685 -10.000 44.534 1.00 91.50 309 ALA A C 1
ATOM 2326 O O . ALA A 1 309 ? -44.154 -9.930 45.640 1.00 91.50 309 ALA A O 1
ATOM 2327 N N . PHE A 1 310 ? -45.083 -8.909 43.884 1.00 92.75 310 PHE A N 1
ATOM 2328 C CA . PHE A 1 310 ? -44.812 -7.537 44.310 1.00 92.75 310 PHE A CA 1
ATOM 2329 C C . PHE A 1 310 ? -46.090 -6.696 44.358 1.00 92.75 310 PHE A C 1
ATOM 2331 O O . PHE A 1 310 ? -46.899 -6.686 43.426 1.00 92.75 310 PHE A O 1
ATOM 2338 N N . ASN A 1 311 ? -46.291 -5.993 45.472 1.00 91.06 311 ASN A N 1
ATOM 2339 C CA . ASN A 1 311 ? -47.398 -5.058 45.659 1.00 91.06 311 ASN A CA 1
ATOM 2340 C C . ASN A 1 311 ? -46.847 -3.637 45.603 1.00 91.06 311 ASN A C 1
ATOM 2342 O O . ASN A 1 311 ? -46.032 -3.266 46.444 1.00 91.06 311 ASN A O 1
ATOM 2346 N N . ARG A 1 312 ? -47.345 -2.813 44.678 1.00 90.25 312 ARG A N 1
ATOM 2347 C CA . ARG A 1 312 ? -46.835 -1.445 44.463 1.00 90.25 312 ARG A CA 1
ATOM 2348 C C . ARG A 1 312 ? -46.961 -0.550 45.694 1.00 90.25 312 ARG A C 1
ATOM 2350 O O . ARG A 1 312 ? -46.228 0.420 45.841 1.00 90.25 312 ARG A O 1
ATOM 2357 N N . GLY A 1 313 ? -47.911 -0.861 46.576 1.00 88.75 313 GLY A N 1
ATOM 2358 C CA . GLY A 1 313 ? -48.134 -0.140 47.826 1.00 88.75 313 GLY A CA 1
ATOM 2359 C C . GLY A 1 313 ? -47.327 -0.660 49.019 1.00 88.75 313 GLY A C 1
ATOM 2360 O O . GLY A 1 313 ? -47.545 -0.177 50.135 1.00 88.75 313 GLY A O 1
ATOM 2361 N N . GLU A 1 314 ? -46.462 -1.666 48.847 1.00 91.38 314 GLU A N 1
ATOM 2362 C CA . GLU A 1 314 ? -45.669 -2.204 49.950 1.00 91.38 314 GLU A CA 1
ATOM 2363 C C . GLU A 1 314 ? -44.591 -1.202 50.398 1.00 91.38 314 GLU A C 1
ATOM 2365 O O . GLU A 1 314 ? -43.868 -0.613 49.601 1.00 91.38 314 GLU A O 1
ATOM 2370 N N . LYS A 1 315 ? -44.496 -0.977 51.713 1.00 91.88 315 LYS A N 1
ATOM 2371 C CA . LYS A 1 315 ? -43.563 -0.005 52.322 1.00 91.88 315 LYS A CA 1
ATOM 2372 C C . LYS A 1 315 ? -42.298 -0.660 52.883 1.00 91.88 315 LYS A C 1
ATOM 2374 O O . LYS A 1 315 ? -41.603 -0.056 53.695 1.00 91.88 315 LYS A O 1
ATOM 2379 N N . GLY A 1 316 ? -42.090 -1.928 52.544 1.00 93.69 316 GLY A N 1
ATOM 2380 C CA . GLY A 1 316 ? -40.999 -2.743 53.053 1.00 93.69 316 GLY A CA 1
ATOM 2381 C C . GLY A 1 316 ? -39.740 -2.622 52.204 1.00 93.69 316 GLY A C 1
ATOM 2382 O O . GLY A 1 316 ? -39.473 -1.594 51.580 1.00 93.69 316 GLY A O 1
ATOM 2383 N N . VAL A 1 317 ? -38.978 -3.708 52.212 1.00 96.44 317 VAL A N 1
ATOM 2384 C CA . VAL A 1 317 ? -37.795 -3.885 51.377 1.00 96.44 317 VAL A CA 1
ATOM 2385 C C . VAL A 1 317 ? -38.033 -5.026 50.400 1.00 96.44 317 VAL A C 1
ATOM 2387 O O . VAL A 1 317 ? -38.654 -6.027 50.766 1.00 96.44 317 VAL A O 1
ATOM 2390 N N . LEU A 1 318 ? -37.505 -4.882 49.190 1.00 96.88 318 LEU A N 1
ATOM 2391 C CA . LEU A 1 318 ? -37.418 -5.936 48.197 1.00 96.88 318 LEU A CA 1
ATOM 2392 C C . LEU A 1 318 ? -36.053 -6.622 48.354 1.00 96.88 318 LEU A C 1
ATOM 2394 O O . LEU A 1 318 ? -35.029 -5.986 48.094 1.00 96.88 318 LEU A O 1
ATOM 2398 N N . PRO A 1 319 ? -36.000 -7.866 48.854 1.00 96.56 319 PRO A N 1
ATOM 2399 C CA . PRO A 1 319 ? -34.770 -8.644 48.829 1.00 96.56 319 PRO A CA 1
ATOM 2400 C C . PRO A 1 319 ? -34.457 -9.091 47.398 1.00 96.56 319 PRO A C 1
ATOM 2402 O O . PRO A 1 319 ? -35.366 -9.517 46.696 1.00 96.56 319 PRO A O 1
ATOM 2405 N N . VAL A 1 320 ? -33.193 -9.003 46.998 1.00 95.94 320 VAL A N 1
ATOM 2406 C CA . VAL A 1 320 ? -32.664 -9.477 45.708 1.00 95.94 320 VAL A CA 1
ATOM 2407 C C . VAL A 1 320 ? -31.300 -10.099 45.975 1.00 95.94 320 VAL A C 1
ATOM 2409 O O . VAL A 1 320 ? -30.585 -9.595 46.838 1.00 95.94 320 VAL A O 1
ATOM 2412 N N . ALA A 1 321 ? -30.944 -11.170 45.285 1.00 95.19 321 ALA A N 1
ATOM 2413 C CA . ALA A 1 321 ? -29.620 -11.768 45.349 1.00 95.19 321 ALA A CA 1
ATOM 2414 C C . ALA A 1 321 ? -28.980 -11.766 43.960 1.00 95.19 321 ALA A C 1
ATOM 2416 O O . ALA A 1 321 ? -29.631 -12.138 42.987 1.00 95.19 321 ALA A O 1
ATOM 2417 N N . ILE A 1 322 ? -27.718 -11.345 43.882 1.00 96.69 322 ILE A N 1
ATOM 2418 C CA . ILE A 1 322 ? -26.838 -11.738 42.778 1.00 96.69 322 ILE A CA 1
ATOM 2419 C C . ILE A 1 322 ? -26.210 -13.060 43.202 1.00 96.69 322 ILE A C 1
ATOM 2421 O O . ILE A 1 322 ? -25.566 -13.114 44.254 1.00 96.69 322 ILE A O 1
ATOM 2425 N N . LEU A 1 323 ? -26.462 -14.107 42.427 1.00 94.69 323 LEU A N 1
ATOM 2426 C CA . LEU A 1 323 ? -26.127 -15.473 42.798 1.00 94.69 323 LEU A CA 1
ATOM 2427 C C . LEU A 1 323 ? -24.665 -15.774 42.483 1.00 94.69 323 LEU A C 1
ATOM 2429 O O . LEU A 1 323 ? -24.180 -15.454 41.393 1.00 94.69 323 LEU A O 1
ATOM 2433 N N . GLY A 1 324 ? -23.976 -16.379 43.447 1.00 94.12 324 GLY A N 1
ATOM 2434 C CA . GLY A 1 324 ? -22.606 -16.837 43.250 1.00 94.12 324 GLY A CA 1
ATOM 2435 C C . GLY A 1 324 ? -22.535 -18.052 42.332 1.00 94.12 324 GLY A C 1
ATOM 2436 O O . GLY A 1 324 ? -23.507 -18.777 42.139 1.00 94.12 324 GLY A O 1
ATOM 2437 N N . SER A 1 325 ? -21.362 -18.287 41.753 1.00 92.25 325 SER A N 1
ATOM 2438 C CA . SER A 1 325 ? -21.073 -19.517 41.009 1.00 92.25 325 SER A CA 1
ATOM 2439 C C . SER A 1 325 ? -19.577 -19.826 41.050 1.00 92.25 325 SER A C 1
ATOM 2441 O O . SER A 1 325 ? -18.800 -19.125 41.696 1.00 92.25 325 SER A O 1
ATOM 2443 N N . ASP A 1 326 ? -19.149 -20.871 40.349 1.00 90.25 326 ASP A N 1
ATOM 2444 C CA . ASP A 1 326 ? -17.731 -21.151 40.118 1.00 90.25 326 ASP A CA 1
ATOM 2445 C C . ASP A 1 326 ? -17.040 -20.084 39.251 1.00 90.25 326 ASP A C 1
ATOM 2447 O O . ASP A 1 326 ? -15.820 -19.936 39.327 1.00 90.25 326 ASP A O 1
ATOM 2451 N N . MET A 1 327 ? -17.816 -19.326 38.471 1.00 85.88 327 MET A N 1
ATOM 2452 C CA . MET A 1 327 ? -17.339 -18.244 37.607 1.00 85.88 327 MET A CA 1
ATOM 2453 C C . MET A 1 327 ? -17.538 -16.845 38.205 1.00 85.88 327 MET A C 1
ATOM 2455 O O . MET A 1 327 ? -16.894 -15.900 37.756 1.00 85.88 327 MET A O 1
ATOM 2459 N N . VAL A 1 328 ? -18.417 -16.696 39.200 1.00 91.38 328 VAL A N 1
ATOM 2460 C CA . VAL A 1 328 ? -18.766 -15.403 39.809 1.00 91.38 328 VAL A CA 1
ATOM 2461 C C . VAL A 1 328 ? -18.507 -15.460 41.310 1.00 91.38 328 VAL A C 1
ATOM 2463 O O . VAL A 1 328 ? -19.318 -15.992 42.072 1.00 91.38 328 VAL A O 1
ATOM 2466 N N . ASP A 1 329 ? -17.391 -14.866 41.735 1.00 94.88 329 ASP A N 1
ATOM 2467 C CA . ASP A 1 329 ? -17.124 -14.586 43.146 1.00 94.88 329 ASP A CA 1
ATOM 2468 C C . ASP A 1 329 ? -17.787 -13.262 43.538 1.00 94.88 329 ASP A C 1
ATOM 2470 O O . ASP A 1 329 ? -17.314 -12.172 43.219 1.00 94.88 329 ASP A O 1
ATOM 2474 N N . VAL A 1 330 ? -18.906 -13.351 44.253 1.00 96.62 330 VAL A N 1
ATOM 2475 C CA . VAL A 1 330 ? -19.689 -12.176 44.651 1.00 96.62 330 VAL A CA 1
ATOM 2476 C C . VAL A 1 330 ? -18.971 -11.257 45.643 1.00 96.62 330 VAL A C 1
ATOM 2478 O O . VAL A 1 330 ? -19.439 -10.143 45.875 1.00 96.62 330 VAL A O 1
ATOM 2481 N N . SER A 1 331 ? -17.875 -11.705 46.266 1.00 96.50 331 SER A N 1
ATOM 2482 C CA . SER A 1 331 ? -17.078 -10.863 47.166 1.00 96.50 331 SER A CA 1
ATOM 2483 C C . SER A 1 331 ? -16.220 -9.840 46.423 1.00 96.50 331 SER A C 1
ATOM 2485 O O . SER A 1 331 ? -15.834 -8.835 47.020 1.00 96.50 331 SER A O 1
ATOM 2487 N N . GLU A 1 332 ? -16.008 -10.059 45.125 1.00 96.94 332 GLU A N 1
ATOM 2488 C CA . GLU A 1 332 ? -15.327 -9.133 44.227 1.00 96.94 332 GLU A CA 1
ATOM 2489 C C . GLU A 1 332 ? -16.295 -8.126 43.587 1.00 96.94 332 GLU A C 1
ATOM 2491 O O . GLU A 1 332 ? -15.843 -7.226 42.896 1.00 96.94 332 GLU A O 1
ATOM 2496 N N . ILE A 1 333 ? -17.612 -8.230 43.807 1.00 97.44 333 ILE A N 1
ATOM 2497 C CA . ILE A 1 333 ? -18.592 -7.232 43.342 1.00 97.44 333 ILE A CA 1
ATOM 2498 C C . ILE A 1 333 ? -18.586 -6.039 44.301 1.00 97.44 333 ILE A C 1
ATOM 2500 O O . ILE A 1 333 ? -18.764 -6.233 45.505 1.00 97.44 333 ILE A O 1
ATOM 2504 N N . ASP A 1 334 ? -18.470 -4.809 43.787 1.00 97.62 334 ASP A N 1
ATOM 2505 C CA . ASP A 1 334 ? -18.654 -3.598 44.592 1.00 97.62 334 ASP A CA 1
ATOM 2506 C C . ASP A 1 334 ? -20.157 -3.318 44.796 1.00 97.62 334 ASP A C 1
ATOM 2508 O O . ASP A 1 334 ? -20.837 -2.874 43.866 1.00 97.62 334 ASP A O 1
ATOM 2512 N N . PRO A 1 335 ? -20.721 -3.512 46.005 1.00 96.88 335 PRO A N 1
ATOM 2513 C CA . PRO A 1 335 ? -22.152 -3.336 46.233 1.00 96.88 335 PRO A CA 1
ATOM 2514 C C . PRO A 1 335 ? -22.621 -1.881 46.101 1.00 96.88 335 PRO A C 1
ATOM 2516 O O . PRO A 1 335 ? -23.827 -1.653 45.983 1.00 96.88 335 PRO A O 1
ATOM 2519 N N . GLU A 1 336 ? -21.710 -0.901 46.157 1.00 97.31 336 GLU A N 1
ATOM 2520 C CA . GLU A 1 336 ? -22.046 0.521 46.018 1.00 97.31 336 GLU A CA 1
ATOM 2521 C C . GLU A 1 336 ? -22.331 0.917 44.562 1.00 97.31 336 GLU A C 1
ATOM 2523 O O . GLU A 1 336 ? -23.066 1.879 44.328 1.00 97.31 336 GLU A O 1
ATOM 2528 N N . THR A 1 337 ? -21.819 0.154 43.592 1.00 97.62 337 THR A N 1
ATOM 2529 C CA . THR A 1 337 ? -22.062 0.370 42.153 1.00 97.62 337 THR A CA 1
ATOM 2530 C C . THR A 1 337 ? -23.326 -0.333 41.654 1.00 97.62 337 THR A C 1
ATOM 2532 O O . THR A 1 337 ? -23.817 -0.033 40.565 1.00 97.62 337 THR A O 1
ATOM 2535 N N . VAL A 1 338 ? -23.884 -1.256 42.446 1.00 98.06 338 VAL A N 1
ATOM 2536 C CA . VAL A 1 338 ? -25.018 -2.081 42.027 1.00 98.06 338 VAL A CA 1
ATOM 2537 C C . VAL A 1 338 ? -26.306 -1.263 41.944 1.00 98.06 338 VAL A C 1
ATOM 2539 O O . VAL A 1 338 ? -26.732 -0.623 42.908 1.00 98.06 338 VAL A O 1
ATOM 2542 N N . LEU A 1 339 ? -26.991 -1.354 40.806 1.00 98.25 339 LEU A N 1
ATOM 2543 C CA . LEU A 1 339 ? -28.257 -0.683 40.532 1.00 98.25 339 LEU A CA 1
ATOM 2544 C C . LEU A 1 339 ? -29.274 -1.681 39.978 1.00 98.25 339 LEU A C 1
ATOM 2546 O O . LEU A 1 339 ? -29.013 -2.345 38.982 1.00 98.25 339 LEU A O 1
ATOM 2550 N N . LEU A 1 340 ? -30.462 -1.741 40.583 1.00 97.62 340 LEU A N 1
ATOM 2551 C CA . LEU A 1 340 ? -31.619 -2.459 40.043 1.00 97.62 340 LEU A CA 1
ATOM 2552 C C . LEU A 1 340 ? -32.564 -1.443 39.405 1.00 97.62 340 LEU A C 1
ATOM 2554 O O . LEU A 1 340 ? -33.164 -0.640 40.123 1.00 97.62 340 LEU A O 1
ATOM 2558 N N . GLU A 1 341 ? -32.681 -1.445 38.076 1.00 96.06 341 GLU A N 1
ATOM 2559 C CA . GLU A 1 341 ? -33.436 -0.424 37.326 1.00 96.06 341 GLU A CA 1
ATOM 2560 C C . GLU A 1 341 ? -33.042 1.014 37.729 1.00 96.06 341 GLU A C 1
ATOM 2562 O O . GLU A 1 341 ? -33.885 1.890 37.945 1.00 96.06 341 GLU A O 1
ATOM 2567 N N . GLY A 1 342 ? -31.739 1.245 37.921 1.00 96.00 342 GLY A N 1
ATOM 2568 C CA .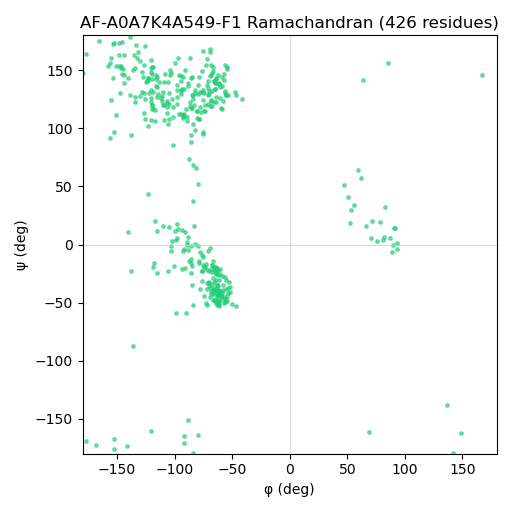 GLY A 1 342 ? -31.191 2.534 38.356 1.00 96.00 342 GLY A CA 1
ATOM 2569 C C . GLY A 1 342 ? -31.376 2.860 39.846 1.00 96.00 342 GLY A C 1
ATOM 2570 O O . GLY A 1 342 ? -31.005 3.948 40.284 1.00 96.00 342 GLY A O 1
ATOM 2571 N N . VAL A 1 343 ? -31.943 1.955 40.649 1.00 97.69 343 VAL A N 1
ATOM 2572 C CA . VAL A 1 343 ? -32.123 2.139 42.097 1.00 97.69 343 VAL A CA 1
ATOM 2573 C C . VAL A 1 343 ? -30.999 1.439 42.851 1.00 97.69 343 VAL A C 1
ATOM 2575 O O . VAL A 1 343 ? -30.807 0.243 42.676 1.00 97.69 343 VAL A O 1
ATOM 2578 N N . ALA A 1 344 ? -30.306 2.155 43.738 1.00 97.94 344 ALA A N 1
ATOM 2579 C CA . ALA A 1 344 ? -29.257 1.590 44.588 1.00 97.94 344 ALA A CA 1
ATOM 2580 C C . ALA A 1 344 ? -29.819 0.770 45.776 1.00 97.94 344 ALA A C 1
ATOM 2582 O O . ALA A 1 344 ? -30.898 1.091 46.304 1.00 97.94 344 ALA A O 1
ATOM 2583 N N . PRO A 1 345 ? -29.100 -0.265 46.252 1.00 97.94 345 PRO A N 1
ATOM 2584 C CA . PRO A 1 345 ? -29.469 -1.011 47.447 1.00 97.94 345 PRO A CA 1
ATOM 2585 C C . PRO A 1 345 ? -29.311 -0.141 48.700 1.00 97.94 345 PRO A C 1
ATOM 2587 O O . PRO A 1 345 ? -28.408 0.678 48.824 1.00 97.94 345 PRO A O 1
ATOM 2590 N N . ILE A 1 346 ? -30.181 -0.341 49.689 1.00 98.00 346 ILE A N 1
ATOM 2591 C CA . ILE A 1 346 ? -30.098 0.352 50.984 1.00 98.00 346 ILE A CA 1
ATOM 2592 C C . ILE A 1 346 ? -29.278 -0.421 52.020 1.00 98.00 346 ILE A C 1
ATOM 2594 O O . ILE A 1 346 ? -28.891 0.153 53.039 1.00 98.00 346 ILE A O 1
ATOM 2598 N N . ARG A 1 347 ? -29.093 -1.734 51.816 1.00 97.38 347 ARG A N 1
ATOM 2599 C CA . ARG A 1 347 ? -28.290 -2.646 52.647 1.00 97.38 347 ARG A CA 1
ATOM 2600 C C . ARG A 1 347 ? -27.877 -3.858 51.828 1.00 97.38 347 ARG A C 1
ATOM 2602 O O . ARG A 1 347 ? -28.636 -4.281 50.958 1.00 97.38 347 ARG A O 1
ATOM 2609 N N . TRP A 1 348 ? -26.764 -4.469 52.210 1.00 97.94 348 TRP A N 1
ATOM 2610 C CA . TRP A 1 348 ? -26.307 -5.727 51.638 1.00 97.94 348 TRP A CA 1
ATOM 2611 C C . TRP A 1 348 ? -25.636 -6.629 52.675 1.00 97.94 348 TRP A C 1
ATOM 2613 O O . TRP A 1 348 ? -25.285 -6.196 53.777 1.00 97.94 348 TRP A O 1
ATOM 2623 N N . SER A 1 349 ? -25.505 -7.901 52.328 1.00 97.75 349 SER A N 1
ATOM 2624 C CA . SER A 1 349 ? -24.767 -8.921 53.072 1.00 97.75 349 SER A CA 1
ATOM 2625 C C . SER A 1 349 ? -24.350 -10.032 52.116 1.00 97.75 349 SER A C 1
ATOM 2627 O O . SER A 1 349 ? -25.030 -10.248 51.122 1.00 97.75 349 SER A O 1
ATOM 2629 N N . ILE A 1 350 ? -23.301 -10.781 52.439 1.00 97.38 350 ILE A N 1
ATOM 2630 C CA . ILE A 1 350 ? -22.955 -11.999 51.699 1.00 97.38 350 ILE A CA 1
ATOM 2631 C C . ILE A 1 350 ? -23.500 -13.206 52.463 1.00 97.38 350 ILE A C 1
ATOM 2633 O O . ILE A 1 350 ? -23.354 -13.288 53.687 1.00 97.38 350 ILE A O 1
ATOM 2637 N N . GLY A 1 351 ? -24.152 -14.119 51.753 1.00 94.94 351 GLY A N 1
ATOM 2638 C CA . GLY A 1 351 ? -24.689 -15.351 52.315 1.00 94.94 351 GLY A CA 1
ATOM 2639 C C . GLY A 1 351 ? -25.367 -16.199 51.250 1.00 94.94 351 GLY A C 1
ATOM 2640 O O . GLY A 1 351 ? -25.936 -15.661 50.315 1.00 94.94 351 GLY A O 1
ATOM 2641 N N . ASP A 1 352 ? -25.304 -17.512 51.410 1.00 93.75 352 ASP A N 1
ATOM 2642 C CA . ASP A 1 352 ? -25.931 -18.478 50.507 1.00 93.75 352 ASP A CA 1
ATOM 2643 C C . ASP A 1 352 ? -27.449 -18.537 50.774 1.00 93.75 352 ASP A C 1
ATOM 2645 O O . ASP A 1 352 ? -27.899 -18.861 51.883 1.00 93.75 352 ASP A O 1
ATOM 2649 N N . THR A 1 353 ? -28.237 -18.102 49.793 1.00 90.19 353 THR A N 1
ATOM 2650 C CA . THR A 1 353 ? -29.676 -17.824 49.915 1.00 90.19 353 THR A CA 1
ATOM 2651 C C . THR A 1 353 ? -30.511 -18.305 48.741 1.00 90.19 353 THR A C 1
ATOM 2653 O O . THR A 1 353 ? -31.717 -18.496 48.926 1.00 90.19 353 THR A O 1
ATOM 2656 N N . GLY A 1 354 ? -29.904 -18.490 47.575 1.00 87.62 354 GLY A N 1
ATOM 2657 C CA . GLY A 1 354 ? -30.562 -18.919 46.354 1.00 87.62 354 GLY A CA 1
ATOM 2658 C C . GLY A 1 354 ? -29.695 -19.885 45.559 1.00 87.62 354 GLY A C 1
ATOM 2659 O O . GLY A 1 354 ? -28.672 -20.361 46.030 1.00 87.62 354 GLY A O 1
ATOM 2660 N N . ALA A 1 355 ? -30.173 -20.209 44.366 1.00 88.75 355 ALA A N 1
ATOM 2661 C CA . ALA A 1 355 ? -29.446 -20.989 43.377 1.00 88.75 355 ALA A CA 1
ATOM 2662 C C . ALA A 1 355 ? -29.981 -20.608 41.994 1.00 88.75 355 ALA A C 1
ATOM 2664 O O . ALA A 1 355 ? -31.195 -20.376 41.881 1.00 88.75 355 ALA A O 1
ATOM 2665 N N . PRO A 1 356 ? -29.135 -20.548 40.950 1.00 87.00 356 PRO A N 1
ATOM 2666 C CA . PRO A 1 356 ? -29.598 -20.291 39.593 1.00 87.00 356 PRO A CA 1
ATOM 2667 C C . PRO A 1 356 ? -30.693 -21.279 39.173 1.00 87.00 356 PRO A C 1
ATOM 2669 O O . PRO A 1 356 ? -30.739 -22.424 39.635 1.00 87.00 356 PRO A O 1
ATOM 2672 N N . VAL A 1 357 ? -31.591 -20.839 38.288 1.00 84.00 357 VAL A N 1
ATOM 2673 C CA . VAL A 1 357 ? -32.636 -21.700 37.719 1.00 84.00 357 VAL A CA 1
ATOM 2674 C C . VAL A 1 357 ? -31.960 -22.890 37.018 1.00 84.00 357 VAL A C 1
ATOM 2676 O O . VAL A 1 357 ? -31.126 -22.677 36.137 1.00 84.00 357 VAL A O 1
ATOM 2679 N N . PRO A 1 358 ? -32.282 -24.146 37.379 1.00 81.31 358 PRO A N 1
ATOM 2680 C CA . PRO A 1 358 ? -31.713 -25.305 36.710 1.00 81.31 358 PRO A CA 1
ATOM 2681 C C . PRO A 1 358 ? -32.393 -25.479 35.347 1.00 81.31 358 PRO A C 1
ATOM 2683 O O . PRO A 1 358 ? -33.455 -26.095 35.259 1.00 81.31 358 PRO A O 1
ATOM 2686 N N . CYS A 1 359 ? -31.787 -24.940 34.291 1.00 75.25 359 CYS A N 1
ATOM 2687 C CA . CYS A 1 359 ? -32.248 -25.110 32.915 1.00 75.25 359 CYS A CA 1
ATOM 2688 C C . CYS A 1 359 ? -31.205 -25.865 32.071 1.00 75.25 359 CYS A C 1
ATOM 2690 O O . CYS A 1 359 ? -30.004 -25.606 32.140 1.00 75.25 359 CYS A O 1
ATOM 2692 N N . ASP A 1 360 ? -31.669 -26.816 31.256 1.00 62.97 360 ASP A N 1
ATOM 2693 C CA . ASP A 1 360 ? -30.835 -27.541 30.290 1.00 62.97 360 ASP A CA 1
ATOM 2694 C C . ASP A 1 360 ? -30.718 -26.710 28.991 1.00 62.97 360 ASP A C 1
ATOM 2696 O O . ASP A 1 360 ? -31.290 -27.072 27.961 1.00 62.97 360 ASP A O 1
ATOM 2700 N N . GLY A 1 361 ? -30.031 -25.562 29.037 1.00 66.94 361 GLY A N 1
ATOM 2701 C CA . GLY A 1 361 ? -29.873 -24.656 27.888 1.00 66.94 361 GLY A CA 1
ATOM 2702 C C . GLY A 1 361 ? -30.056 -23.181 28.250 1.00 66.94 361 GLY A C 1
ATOM 2703 O O . GLY A 1 361 ? -29.545 -22.736 29.272 1.00 66.94 361 GLY A O 1
ATOM 2704 N N . GLU A 1 362 ? -30.761 -22.416 27.412 1.00 63.31 362 GLU A N 1
ATOM 2705 C CA . GLU A 1 362 ? -31.150 -21.040 27.747 1.00 63.31 362 GLU A CA 1
ATOM 2706 C C . GLU A 1 362 ? -32.420 -21.056 28.605 1.00 63.31 362 GLU A C 1
ATOM 2708 O O . GLU A 1 362 ? -33.449 -21.587 28.185 1.00 63.31 362 GLU A O 1
ATOM 2713 N N . CYS A 1 363 ? -32.334 -20.507 29.819 1.00 69.38 363 CYS A N 1
ATOM 2714 C CA . CYS A 1 363 ? -33.481 -20.366 30.713 1.00 69.38 363 CYS A CA 1
ATOM 2715 C C . CYS A 1 363 ? -34.514 -19.420 30.086 1.00 69.38 363 CYS A C 1
ATOM 2717 O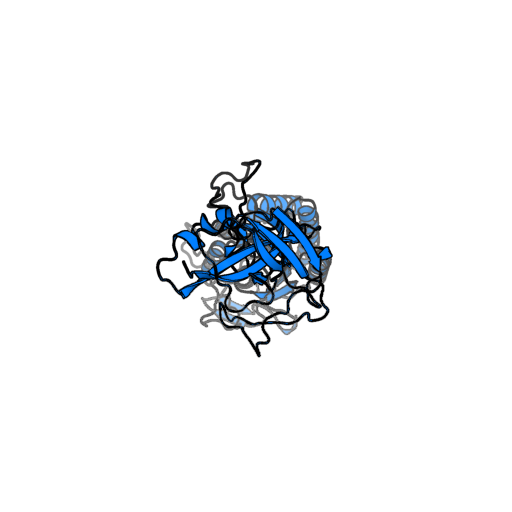 O . CYS A 1 363 ? -34.155 -18.377 29.532 1.00 69.38 363 CYS A O 1
ATOM 2719 N N . GLU A 1 364 ? -35.801 -19.752 30.203 1.00 74.56 364 GLU A N 1
ATOM 2720 C CA . GLU A 1 364 ? -36.853 -18.869 29.697 1.00 74.56 364 GLU A CA 1
ATOM 2721 C C . GLU A 1 364 ? -36.864 -17.552 30.499 1.00 74.56 364 GLU A C 1
ATOM 2723 O O . GLU A 1 364 ? -36.706 -17.568 31.727 1.00 74.56 364 GLU A O 1
ATOM 2728 N N . PRO A 1 365 ? -37.077 -16.388 29.856 1.00 71.81 365 PRO A N 1
ATOM 2729 C CA . PRO A 1 365 ? -37.190 -15.124 30.570 1.00 71.81 365 PRO A CA 1
ATOM 2730 C C . PRO A 1 365 ? -38.277 -15.207 31.646 1.00 71.81 365 PRO A C 1
ATOM 2732 O O . PRO A 1 365 ? -39.420 -15.573 31.364 1.00 71.81 365 PRO A O 1
ATOM 2735 N N . CYS A 1 366 ? -37.931 -14.832 32.880 1.00 81.38 366 CYS A N 1
ATOM 2736 C CA . CYS A 1 366 ? -38.813 -14.919 34.047 1.00 81.38 366 CYS A CA 1
ATOM 2737 C C . CYS A 1 366 ? -39.180 -16.346 34.488 1.00 81.38 366 CYS A C 1
ATOM 2739 O O . CYS A 1 366 ? -40.146 -16.512 35.249 1.00 81.38 366 CYS A O 1
ATOM 2741 N N . GLU A 1 367 ? -38.452 -17.369 34.025 1.00 80.38 367 GLU A N 1
ATOM 2742 C CA . GLU A 1 367 ? -38.558 -18.710 34.583 1.00 80.38 367 GLU A CA 1
ATOM 2743 C C . GLU A 1 367 ? -38.197 -18.650 36.058 1.00 80.38 367 GLU A C 1
ATOM 2745 O O . GLU A 1 367 ? -37.109 -18.256 36.462 1.00 80.38 367 GLU A O 1
ATOM 2750 N N . CYS A 1 368 ? -39.175 -18.988 36.876 1.00 76.94 368 CYS A N 1
ATOM 2751 C CA . CYS A 1 368 ? -39.074 -18.789 38.295 1.00 76.94 368 CYS A CA 1
ATOM 2752 C C . CYS A 1 368 ? -38.814 -20.130 38.975 1.00 76.94 368 CYS A C 1
ATOM 2754 O O . CYS A 1 368 ? -39.526 -21.112 38.746 1.00 76.94 368 CYS A O 1
ATOM 2756 N N . TRP A 1 369 ? -37.807 -20.157 39.841 1.00 77.81 369 TRP A N 1
ATOM 2757 C CA . TRP A 1 369 ? -37.359 -21.348 40.544 1.00 77.81 369 TRP A CA 1
ATOM 2758 C C . TRP A 1 369 ? -37.328 -21.081 42.041 1.00 77.81 369 TRP A C 1
ATOM 2760 O O . TRP A 1 369 ? -36.760 -20.098 42.502 1.00 77.81 369 TRP A O 1
ATOM 2770 N N . GLN A 1 370 ? -37.922 -21.979 42.827 1.00 81.06 370 GLN A N 1
ATOM 2771 C CA . GLN A 1 370 ? -37.759 -21.938 44.276 1.00 81.06 370 GLN A CA 1
ATOM 2772 C C . GLN A 1 370 ? -36.503 -22.726 44.659 1.00 81.06 370 GLN A C 1
ATOM 2774 O O . GLN A 1 370 ? -36.587 -23.855 45.149 1.00 81.06 370 GLN A O 1
ATOM 2779 N N . GLY A 1 371 ? -35.347 -22.126 44.382 1.00 68.38 371 GLY A N 1
ATOM 2780 C CA . GLY A 1 371 ? -34.046 -22.690 44.708 1.00 68.38 371 GLY A CA 1
ATOM 2781 C C . GLY A 1 371 ? -33.793 -22.760 46.207 1.00 68.38 371 GLY A C 1
ATOM 2782 O O . GLY A 1 371 ? -34.277 -21.941 46.990 1.00 68.38 371 GLY A O 1
ATOM 2783 N N . TYR A 1 372 ? -33.043 -23.782 46.603 1.00 79.88 372 TYR A N 1
ATOM 2784 C CA . TYR A 1 372 ? -32.434 -23.867 47.924 1.00 79.88 372 TYR A CA 1
ATOM 2785 C C . TYR A 1 372 ? -30.967 -23.445 47.813 1.00 79.88 372 TYR A C 1
ATOM 2787 O O . TYR A 1 372 ? -30.413 -23.616 46.731 1.00 79.88 372 TYR A O 1
ATOM 2795 N N . PRO A 1 373 ? -30.354 -22.985 48.918 1.00 87.38 373 PRO A N 1
ATOM 2796 C CA . PRO A 1 373 ? -28.919 -22.720 49.004 1.00 87.38 373 PRO A CA 1
ATOM 2797 C C . PRO A 1 373 ? -28.069 -23.799 48.314 1.00 87.38 373 PRO A C 1
ATOM 2799 O O . PRO A 1 373 ? -28.241 -24.990 48.618 1.00 87.38 373 PRO A O 1
ATOM 2802 N N . ASP A 1 374 ? -27.200 -23.404 47.383 1.00 89.06 374 ASP A N 1
ATOM 2803 C CA . ASP A 1 374 ? -26.409 -24.310 46.531 1.00 89.06 374 ASP A CA 1
ATOM 2804 C C . ASP A 1 374 ? -24.936 -24.442 46.950 1.00 89.06 374 ASP A C 1
ATOM 2806 O O . ASP A 1 374 ? -24.193 -25.258 46.396 1.00 89.06 374 ASP A O 1
ATOM 2810 N N . GLY A 1 375 ? -24.530 -23.721 47.994 1.00 92.62 375 GLY A N 1
ATOM 2811 C CA . GLY A 1 375 ? -23.169 -23.707 48.511 1.00 92.62 375 GLY A CA 1
ATOM 2812 C C . GLY A 1 375 ? -22.288 -22.602 47.934 1.00 92.62 375 GLY A C 1
ATOM 2813 O O . GLY A 1 375 ? -21.155 -22.464 48.410 1.00 92.62 375 GLY A O 1
ATOM 2814 N N . PHE A 1 376 ? -22.774 -21.804 46.979 1.00 94.62 376 PHE A N 1
ATOM 2815 C CA . PHE A 1 376 ? -22.101 -20.590 46.534 1.00 94.62 376 PHE A CA 1
ATOM 2816 C C . PHE A 1 376 ? -22.597 -19.380 47.344 1.00 94.62 376 PHE A C 1
ATOM 2818 O O . PHE A 1 376 ? -23.789 -19.236 47.604 1.00 94.62 376 PHE A O 1
ATOM 2825 N N . PRO A 1 377 ? -21.703 -18.501 47.835 1.00 96.31 377 PRO A N 1
ATOM 2826 C CA . PRO A 1 377 ? -22.139 -17.277 48.497 1.00 96.31 377 PRO A CA 1
ATOM 2827 C C . PRO A 1 377 ? -22.858 -16.345 47.517 1.00 96.31 377 PRO A C 1
ATOM 2829 O O . PRO A 1 377 ? -22.315 -16.054 46.457 1.00 96.31 377 PRO A O 1
ATOM 2832 N N . ASP A 1 378 ? -24.004 -15.793 47.920 1.00 96.56 378 ASP A N 1
ATOM 2833 C CA . ASP A 1 378 ? -24.716 -14.773 47.144 1.00 96.56 378 ASP A CA 1
ATOM 2834 C C . ASP A 1 378 ? -24.514 -13.374 47.727 1.00 96.56 378 ASP A C 1
ATOM 2836 O O . ASP A 1 378 ? -24.464 -13.184 48.955 1.00 96.56 378 ASP A O 1
ATOM 2840 N N . LEU A 1 379 ? -24.506 -12.359 46.859 1.00 97.88 379 LEU A N 1
ATOM 2841 C CA . LEU A 1 379 ? -24.621 -10.970 47.287 1.00 97.88 379 LEU A CA 1
ATOM 2842 C C . LEU A 1 379 ? -26.096 -10.634 47.503 1.00 97.88 379 LEU A C 1
ATOM 2844 O O . LEU A 1 379 ? -26.845 -10.306 46.584 1.00 97.88 379 LEU A O 1
ATOM 2848 N N . ASN A 1 380 ? -26.509 -10.690 48.765 1.00 97.44 380 ASN A N 1
ATOM 2849 C CA . ASN A 1 380 ? -27.853 -10.353 49.196 1.00 97.44 380 ASN A CA 1
ATOM 2850 C C . ASN A 1 380 ? -28.019 -8.845 49.329 1.00 97.44 380 ASN A C 1
ATOM 2852 O O . ASN A 1 380 ? -27.477 -8.226 50.241 1.00 97.44 380 ASN A O 1
ATOM 2856 N N . LEU A 1 381 ? -28.877 -8.278 48.499 1.00 98.19 381 LEU A N 1
ATOM 2857 C CA . LEU A 1 381 ? -29.194 -6.864 48.413 1.00 98.19 381 LEU A CA 1
ATOM 2858 C C . LEU A 1 381 ? -30.604 -6.606 48.957 1.00 98.19 381 LEU A C 1
ATOM 2860 O O . LEU A 1 381 ? -31.518 -7.432 48.855 1.00 98.19 381 LEU A O 1
ATOM 2864 N N . LYS A 1 382 ? -30.804 -5.441 49.574 1.00 97.81 382 LYS A N 1
ATOM 2865 C CA . LYS A 1 382 ? -32.122 -4.948 49.989 1.00 97.81 382 LYS A CA 1
ATOM 2866 C C . LYS A 1 382 ? -32.383 -3.632 49.285 1.00 97.81 382 LYS A C 1
ATOM 2868 O O . LYS A 1 382 ? -31.674 -2.665 49.533 1.00 97.81 382 LYS A O 1
ATOM 2873 N N . PHE A 1 383 ? -33.442 -3.576 48.491 1.00 98.00 383 PHE A N 1
ATOM 2874 C CA . PHE A 1 383 ? -33.907 -2.353 47.844 1.00 98.00 383 PHE A CA 1
ATOM 2875 C C . PHE A 1 383 ? -35.139 -1.814 48.566 1.00 98.00 383 PHE A C 1
ATOM 2877 O O . PHE A 1 383 ? -35.918 -2.569 49.151 1.00 98.00 383 PHE A O 1
ATOM 2884 N N . ALA A 1 384 ? -35.341 -0.500 48.555 1.00 97.81 384 ALA A N 1
ATOM 2885 C CA . ALA A 1 384 ? -36.567 0.083 49.088 1.00 97.81 384 ALA A CA 1
ATOM 2886 C C . ALA A 1 384 ? -37.721 -0.192 48.112 1.00 97.81 384 ALA A C 1
ATOM 2888 O O . ALA A 1 384 ? -37.724 0.349 47.006 1.00 97.81 384 ALA A O 1
ATOM 2889 N N . SER A 1 385 ? -38.730 -0.976 48.516 1.00 96.25 385 SER A N 1
ATOM 2890 C CA . SER A 1 385 ? -39.868 -1.288 47.636 1.00 96.25 385 SER A CA 1
ATOM 2891 C C . SER A 1 385 ? -40.559 -0.039 47.063 1.00 96.25 385 SER A C 1
ATOM 2893 O O . SER A 1 385 ? -40.892 -0.060 45.883 1.00 96.25 385 SER A O 1
ATOM 2895 N N . PRO A 1 386 ? -40.722 1.083 47.801 1.00 96.69 386 PRO A N 1
ATOM 2896 C CA . PRO A 1 386 ? -41.274 2.308 47.219 1.00 96.69 386 PRO A CA 1
ATOM 2897 C C . PRO A 1 386 ? -40.440 2.907 46.078 1.00 96.69 386 PRO A C 1
ATOM 2899 O O . PRO A 1 386 ? -41.014 3.530 45.192 1.00 96.69 386 PRO A O 1
ATOM 2902 N N . ALA A 1 387 ? -39.113 2.738 46.097 1.00 96.75 387 ALA A N 1
ATOM 2903 C CA . ALA A 1 387 ? -38.238 3.220 45.028 1.00 96.75 387 ALA A CA 1
ATOM 2904 C C . ALA A 1 387 ? -38.365 2.333 43.783 1.00 96.75 387 ALA A C 1
ATOM 2906 O O . ALA A 1 387 ? -38.567 2.851 42.691 1.00 96.75 387 ALA A O 1
ATOM 2907 N N . ILE A 1 388 ? -38.378 1.008 43.965 1.00 96.44 388 ILE A N 1
ATOM 2908 C CA . ILE A 1 388 ? -38.620 0.049 42.875 1.00 96.44 388 ILE A CA 1
ATOM 2909 C C . ILE A 1 388 ? -40.019 0.231 42.274 1.00 96.44 388 ILE A C 1
ATOM 2911 O O . ILE A 1 388 ? -40.182 0.238 41.062 1.00 96.44 388 ILE A O 1
ATOM 2915 N N . ALA A 1 389 ? -41.042 0.472 43.097 1.00 93.94 389 ALA A N 1
ATOM 2916 C CA . ALA A 1 389 ? -42.399 0.737 42.621 1.00 93.94 389 ALA A CA 1
ATOM 2917 C C . ALA A 1 389 ? -42.521 2.016 41.772 1.00 93.94 389 ALA A C 1
ATOM 2919 O O . ALA A 1 389 ? -43.509 2.164 41.051 1.00 93.94 389 ALA A O 1
ATOM 2920 N N . ALA A 1 390 ? -41.559 2.937 41.882 1.00 94.75 390 ALA A N 1
ATOM 2921 C CA . ALA A 1 390 ? -41.528 4.195 41.147 1.00 94.75 390 ALA A CA 1
ATOM 2922 C C . ALA A 1 390 ? -40.734 4.120 39.831 1.00 94.75 390 ALA A C 1
ATOM 2924 O O . ALA A 1 390 ? -40.755 5.095 39.079 1.00 94.75 390 ALA A O 1
ATOM 2925 N N . THR A 1 391 ? -40.059 3.003 39.530 1.00 94.62 391 THR A N 1
ATOM 2926 C CA . THR A 1 391 ? -39.320 2.849 38.268 1.00 94.62 391 THR A CA 1
ATOM 2927 C C . THR A 1 391 ? -40.277 2.774 37.077 1.00 94.62 391 THR A C 1
ATOM 2929 O O . THR A 1 391 ? -41.450 2.395 37.198 1.00 94.62 391 THR A O 1
ATOM 2932 N N . SER A 1 392 ? -39.790 3.148 35.895 1.00 92.31 392 SER A N 1
ATOM 2933 C CA . SER A 1 392 ? -40.553 3.074 34.642 1.00 92.31 392 SER A CA 1
ATOM 2934 C C . SER A 1 392 ? -40.996 1.642 34.330 1.00 92.31 392 SER A C 1
ATOM 2936 O O . SER A 1 392 ? -42.150 1.450 33.948 1.00 92.31 392 SER A O 1
ATOM 2938 N N . ALA A 1 393 ? -40.137 0.645 34.572 1.00 90.31 393 ALA A N 1
ATOM 2939 C CA . ALA A 1 393 ? -40.456 -0.770 34.380 1.00 90.31 393 ALA A CA 1
ATOM 2940 C C . ALA A 1 393 ? -41.704 -1.189 35.181 1.00 90.31 393 ALA A C 1
ATOM 2942 O O . ALA A 1 393 ? -42.662 -1.743 34.636 1.00 90.31 393 ALA A O 1
ATOM 2943 N N . VAL A 1 394 ? -41.756 -0.845 36.473 1.00 89.88 394 VAL A N 1
ATOM 2944 C CA . VAL A 1 394 ? -42.859 -1.253 37.359 1.00 89.88 394 VAL A CA 1
ATOM 2945 C C . VAL A 1 394 ? -44.116 -0.404 37.161 1.00 89.88 394 VAL A C 1
ATOM 2947 O O . VAL A 1 394 ? -45.232 -0.932 37.202 1.00 89.88 394 VAL A O 1
ATOM 2950 N N . THR A 1 395 ? -43.975 0.904 36.939 1.00 89.56 395 THR A N 1
ATOM 2951 C CA . THR A 1 395 ? -45.124 1.794 36.697 1.00 89.56 395 THR A CA 1
ATOM 2952 C C . THR A 1 395 ? -45.778 1.549 35.336 1.00 89.56 395 THR A C 1
ATOM 2954 O O . THR A 1 395 ? -47.003 1.650 35.236 1.00 89.56 395 THR A O 1
ATOM 2957 N N . GLY A 1 396 ? -44.987 1.172 34.326 1.00 84.69 396 GLY A N 1
ATOM 2958 C CA . GLY A 1 396 ? -45.435 0.848 32.972 1.00 84.69 396 GLY A CA 1
ATOM 2959 C C . GLY A 1 396 ? -46.189 -0.478 32.855 1.00 84.69 396 GLY A C 1
ATOM 2960 O O . GLY A 1 396 ? -46.998 -0.641 31.942 1.00 84.69 396 GLY A O 1
ATOM 2961 N N . ALA A 1 397 ? -46.008 -1.408 33.796 1.00 83.12 397 ALA A N 1
ATOM 2962 C CA . ALA A 1 397 ? -46.800 -2.632 33.830 1.00 83.12 397 ALA A CA 1
ATOM 2963 C C . ALA A 1 397 ? -48.286 -2.299 34.079 1.00 83.12 397 ALA A C 1
ATOM 2965 O O . ALA A 1 397 ? -48.633 -1.599 35.032 1.00 83.12 397 ALA A O 1
ATOM 2966 N N . THR A 1 398 ? -49.192 -2.780 33.230 1.00 74.62 398 THR A N 1
ATOM 2967 C CA . THR A 1 398 ? -50.635 -2.459 33.323 1.00 74.62 398 THR A CA 1
ATOM 2968 C C . THR A 1 398 ? -51.513 -3.679 33.575 1.00 74.62 398 THR A C 1
ATOM 2970 O O . THR A 1 398 ? -52.658 -3.536 34.009 1.00 74.62 398 THR A O 1
ATOM 2973 N N . VAL A 1 399 ? -50.971 -4.877 33.367 1.00 75.69 399 VAL A N 1
ATOM 2974 C CA . VAL A 1 399 ? -51.678 -6.143 33.534 1.00 75.69 399 VAL A CA 1
ATOM 2975 C C . VAL A 1 399 ? -51.263 -6.775 34.857 1.00 75.69 399 VAL A C 1
ATOM 2977 O O . VAL A 1 399 ? -50.085 -6.963 35.157 1.00 75.69 399 VAL A O 1
ATOM 2980 N N . LYS A 1 400 ? -52.255 -7.076 35.694 1.00 76.56 400 LYS A N 1
ATOM 2981 C CA . LYS A 1 400 ? -52.030 -7.790 36.947 1.00 76.56 400 LYS A CA 1
ATOM 2982 C C . LYS A 1 400 ? -51.663 -9.241 36.640 1.00 76.56 400 LYS A C 1
ATOM 2984 O O . LYS A 1 400 ? -52.445 -9.928 35.990 1.00 76.56 400 LYS A O 1
ATOM 2989 N N . GLY A 1 401 ? -50.570 -9.712 37.230 1.00 73.44 401 GLY A N 1
ATOM 2990 C CA . GLY A 1 401 ? -50.092 -11.080 37.062 1.00 73.44 401 GLY A CA 1
ATOM 2991 C C . GLY A 1 401 ? -49.171 -11.291 35.864 1.00 73.44 401 GLY A C 1
ATOM 2992 O O . GLY A 1 401 ? -48.807 -12.434 35.645 1.00 73.44 401 GLY A O 1
ATOM 2993 N N . ASP A 1 402 ? -48.773 -10.239 35.145 1.00 79.88 402 ASP A N 1
ATOM 2994 C CA . ASP A 1 402 ? -47.707 -10.349 34.146 1.00 79.88 402 ASP A CA 1
ATOM 2995 C C . ASP A 1 402 ? -46.334 -10.166 34.817 1.00 79.88 402 ASP A C 1
ATOM 2997 O O . ASP A 1 402 ? -46.214 -9.353 35.752 1.00 79.88 402 ASP A O 1
ATOM 3001 N N . PRO A 1 403 ? -45.307 -10.910 34.368 1.00 88.69 403 PRO A N 1
ATOM 3002 C CA . PRO A 1 403 ? -43.945 -10.703 34.822 1.00 88.69 403 PRO A CA 1
ATOM 3003 C C . PRO A 1 403 ? -43.379 -9.394 34.253 1.00 88.69 403 PRO A C 1
ATOM 3005 O O . PRO A 1 403 ? -43.611 -9.036 33.100 1.00 88.69 403 PRO A O 1
ATOM 3008 N N . VAL A 1 404 ? -42.624 -8.676 35.078 1.00 91.69 404 VAL A N 1
ATOM 3009 C CA . VAL A 1 404 ? -41.943 -7.426 34.736 1.00 91.69 404 VAL A CA 1
ATOM 3010 C C . VAL A 1 404 ? -40.444 -7.675 34.865 1.00 91.69 404 VAL A C 1
ATOM 3012 O O . VAL A 1 404 ? -39.983 -7.783 36.005 1.00 91.69 404 VAL A O 1
ATOM 3015 N N . PRO A 1 405 ? -39.694 -7.798 33.756 1.00 92.62 405 PRO A N 1
ATOM 3016 C CA . PRO A 1 405 ? -38.249 -7.971 33.817 1.00 92.62 405 PRO A CA 1
ATOM 3017 C C . PRO A 1 405 ? -37.607 -6.716 34.401 1.00 92.62 405 PRO A C 1
ATOM 3019 O O . PRO A 1 405 ? -37.963 -5.602 34.010 1.00 92.62 405 PRO A O 1
ATOM 3022 N N . LEU A 1 406 ? -36.693 -6.910 35.347 1.00 94.50 406 LEU A N 1
ATOM 3023 C CA . LEU A 1 406 ? -35.851 -5.860 35.901 1.00 94.50 406 LEU A CA 1
ATOM 3024 C C . LEU A 1 406 ? -34.386 -6.197 35.627 1.00 94.50 406 LEU A C 1
ATOM 3026 O O . LEU A 1 406 ? -33.937 -7.305 35.927 1.00 94.50 406 LEU A O 1
ATOM 3030 N N . ALA A 1 407 ? -33.645 -5.228 35.102 1.00 95.06 407 ALA A N 1
ATOM 3031 C CA . ALA A 1 407 ? -32.213 -5.331 34.884 1.00 95.06 407 ALA A CA 1
ATOM 3032 C C . ALA A 1 407 ? -31.432 -4.882 36.124 1.00 95.06 407 ALA A C 1
ATOM 3034 O O . ALA A 1 407 ? -31.757 -3.871 36.762 1.00 95.06 407 ALA A O 1
ATOM 3035 N N . ILE A 1 408 ? -30.373 -5.624 36.435 1.00 96.69 408 ILE A N 1
ATOM 3036 C CA . ILE A 1 408 ? -29.340 -5.230 37.383 1.00 96.69 408 ILE A CA 1
ATOM 3037 C C . ILE A 1 408 ? -28.050 -4.911 36.627 1.00 96.69 408 ILE A C 1
ATOM 3039 O O . ILE A 1 408 ? -27.668 -5.606 35.682 1.00 96.69 408 ILE A O 1
ATOM 3043 N N . THR A 1 409 ? -27.367 -3.866 37.070 1.00 97.12 409 THR A N 1
ATOM 3044 C CA . THR A 1 409 ? -26.017 -3.509 36.630 1.00 97.12 409 THR A CA 1
ATOM 3045 C C . THR A 1 409 ? -25.136 -3.284 37.847 1.00 97.12 409 THR A C 1
ATOM 3047 O O . THR A 1 409 ? -25.645 -2.980 38.926 1.00 97.12 409 THR A O 1
ATOM 3050 N N . GLY A 1 410 ? -23.827 -3.391 37.678 1.00 96.31 410 GLY A N 1
ATOM 3051 C CA . GLY A 1 410 ? -22.837 -3.039 38.693 1.00 96.31 410 GLY A CA 1
ATOM 3052 C C . GLY A 1 410 ? -21.430 -3.222 38.146 1.00 96.31 410 GLY A C 1
ATOM 3053 O O . GLY A 1 410 ? -21.262 -3.464 36.952 1.00 96.31 410 GLY A O 1
ATOM 3054 N N . GLU A 1 411 ? -20.441 -3.161 39.024 1.00 95.88 411 GLU A N 1
ATOM 3055 C CA . GLU A 1 411 ? -19.033 -3.378 38.700 1.00 95.88 411 GLU A CA 1
ATOM 3056 C C . GLU A 1 411 ? -18.376 -4.273 39.758 1.00 95.88 411 GLU A C 1
ATOM 3058 O O . GLU A 1 411 ? -18.768 -4.288 40.932 1.00 95.88 411 GLU A O 1
ATOM 3063 N N . LEU A 1 412 ? -17.367 -5.032 39.340 1.00 94.56 412 LEU A N 1
ATOM 3064 C CA . LEU A 1 412 ? -16.402 -5.631 40.251 1.00 94.56 412 LEU A CA 1
ATOM 3065 C C . LEU A 1 412 ? -15.509 -4.548 40.877 1.00 94.56 412 LEU A C 1
ATOM 3067 O O . LEU A 1 412 ? -15.426 -3.425 40.384 1.00 94.56 412 LEU A O 1
ATOM 3071 N N . LEU A 1 413 ? -14.783 -4.893 41.938 1.00 94.38 413 LEU A N 1
ATOM 3072 C CA . LEU A 1 413 ? -13.825 -4.015 42.615 1.00 94.38 413 LEU A CA 1
ATOM 3073 C C . LEU A 1 413 ? -12.686 -3.542 41.693 1.00 94.38 413 LEU A C 1
ATOM 3075 O O . LEU A 1 413 ? -12.042 -2.535 41.990 1.00 94.38 413 LEU A O 1
ATOM 3079 N N . ASP A 1 414 ? -12.427 -4.253 40.592 1.00 90.06 414 ASP A N 1
ATOM 3080 C CA . ASP A 1 414 ? -11.463 -3.867 39.557 1.00 90.06 414 ASP A CA 1
ATOM 3081 C C . ASP A 1 414 ? -12.061 -2.989 38.438 1.00 90.06 414 ASP A C 1
ATOM 3083 O O . ASP A 1 414 ? -11.333 -2.569 37.538 1.00 90.06 414 ASP A O 1
ATOM 3087 N N . GLY A 1 415 ? -13.359 -2.673 38.515 1.00 89.25 415 GLY A N 1
ATOM 3088 C CA . GLY A 1 415 ? -14.102 -1.880 37.534 1.00 89.25 415 GLY A CA 1
ATOM 3089 C C . GLY A 1 415 ? -14.751 -2.692 36.410 1.00 89.25 415 GLY A C 1
ATOM 3090 O O . GLY A 1 415 ? -15.406 -2.107 35.550 1.00 89.25 415 GLY A O 1
ATOM 3091 N N . THR A 1 416 ? -14.605 -4.023 36.385 1.00 89.69 416 THR A N 1
ATOM 3092 C CA . THR A 1 416 ? -15.235 -4.862 35.354 1.00 89.69 416 THR A CA 1
ATOM 3093 C C . THR A 1 416 ? -16.763 -4.817 35.483 1.00 89.69 416 THR A C 1
ATOM 3095 O O . THR A 1 416 ? -17.287 -5.180 36.540 1.00 89.69 416 THR A O 1
ATOM 3098 N N . PRO A 1 417 ? -17.515 -4.415 34.443 1.00 92.69 417 PRO A N 1
ATOM 3099 C CA . PRO A 1 417 ? -18.967 -4.314 34.527 1.00 92.69 417 PRO A CA 1
ATOM 3100 C C . PRO A 1 417 ? -19.643 -5.687 34.642 1.00 92.69 417 PRO A C 1
ATOM 3102 O O . PRO A 1 417 ? -19.232 -6.664 34.015 1.00 92.69 417 PRO A O 1
ATOM 3105 N N . ILE A 1 418 ? -20.739 -5.746 35.398 1.00 94.31 418 ILE A N 1
ATOM 3106 C CA . ILE A 1 418 ? -21.616 -6.916 35.513 1.00 94.31 418 ILE A CA 1
ATOM 3107 C C . ILE A 1 418 ? -23.038 -6.577 35.067 1.00 94.31 418 ILE A C 1
ATOM 3109 O O . ILE A 1 418 ? -23.521 -5.456 35.263 1.00 94.31 418 ILE A O 1
ATOM 3113 N N . THR A 1 419 ? -23.743 -7.558 34.506 1.00 94.50 419 THR A N 1
ATOM 3114 C CA . THR A 1 419 ? -25.155 -7.400 34.136 1.00 94.50 419 THR A CA 1
ATOM 3115 C C . THR A 1 419 ? -25.953 -8.677 34.349 1.00 94.50 419 THR A C 1
ATOM 3117 O O . THR A 1 419 ? -25.447 -9.782 34.176 1.00 94.50 419 THR A O 1
ATOM 3120 N N . GLY A 1 420 ? -27.215 -8.530 34.734 1.00 93.12 420 GLY A N 1
ATOM 3121 C CA . GLY A 1 420 ? -28.137 -9.640 34.933 1.00 93.12 420 GLY A CA 1
ATOM 3122 C C . GLY A 1 420 ? -29.566 -9.142 35.096 1.00 93.12 420 GLY A C 1
ATOM 3123 O O . GLY A 1 420 ? -29.842 -7.949 34.958 1.00 93.12 420 GLY A O 1
ATOM 3124 N N . GLY A 1 421 ? -30.491 -10.032 35.431 1.00 92.69 421 GLY A N 1
ATOM 3125 C CA . GLY A 1 421 ? -31.867 -9.633 35.694 1.00 92.69 421 GLY A CA 1
ATOM 3126 C C . GLY A 1 421 ? -32.753 -10.785 36.131 1.00 92.69 421 GLY A C 1
ATOM 3127 O O . GLY A 1 421 ? -32.405 -11.950 35.969 1.00 92.69 421 GLY A O 1
ATOM 3128 N N . ASP A 1 422 ? -33.901 -10.423 36.692 1.00 92.44 422 ASP A N 1
ATOM 3129 C CA . ASP A 1 422 ? -34.990 -11.329 37.060 1.00 92.44 422 ASP A CA 1
ATOM 3130 C C . ASP A 1 422 ? -36.317 -10.550 37.028 1.00 92.44 422 ASP A C 1
ATOM 3132 O O . ASP A 1 422 ? -36.339 -9.333 36.818 1.00 92.44 422 ASP A O 1
ATOM 3136 N N . CYS A 1 423 ? -37.450 -11.224 37.204 1.00 92.38 423 CYS A N 1
ATOM 3137 C CA . CYS A 1 423 ? -38.766 -10.655 36.986 1.00 92.38 423 CYS A CA 1
ATOM 3138 C C . CYS A 1 423 ? -39.600 -10.512 38.257 1.00 92.38 423 CYS A C 1
ATOM 3140 O O . CYS A 1 423 ? -39.712 -11.414 39.083 1.00 92.38 423 CYS A O 1
ATOM 3142 N N . LEU A 1 424 ? -40.312 -9.388 38.358 1.00 92.19 424 LEU A N 1
ATOM 3143 C CA . LEU A 1 424 ? -41.346 -9.157 39.365 1.00 92.19 424 LEU A CA 1
ATOM 3144 C C . LEU A 1 424 ? -42.735 -9.537 38.865 1.00 92.19 424 LEU A C 1
ATOM 3146 O O . LEU A 1 424 ? -43.098 -9.246 37.734 1.00 92.19 424 LEU A O 1
ATOM 3150 N N . TRP A 1 425 ? -43.577 -10.063 39.752 1.00 90.81 425 TRP A N 1
ATOM 3151 C CA . TRP A 1 425 ? -44.973 -10.381 39.441 1.00 90.81 425 TRP A CA 1
ATOM 3152 C C . TRP A 1 425 ? -45.924 -9.424 40.154 1.00 90.81 425 TRP A C 1
ATOM 3154 O O . TRP A 1 425 ? -46.122 -9.507 41.369 1.00 90.81 425 TRP A O 1
ATOM 3164 N N . ILE A 1 426 ? -46.551 -8.505 39.418 1.00 89.00 426 ILE A N 1
ATOM 3165 C CA . ILE A 1 426 ? -47.396 -7.467 40.028 1.00 89.00 426 ILE A CA 1
ATOM 3166 C C . ILE A 1 426 ? -48.731 -8.056 40.498 1.00 89.00 426 ILE A C 1
ATOM 3168 O O . ILE A 1 426 ? -49.573 -8.457 39.692 1.00 89.00 426 ILE A O 1
ATOM 3172 N N . VAL A 1 427 ? -48.967 -8.058 41.815 1.00 85.81 427 VAL A N 1
ATOM 3173 C CA . VAL A 1 427 ? -50.182 -8.641 42.421 1.00 85.81 427 VAL A CA 1
ATOM 3174 C C . VAL A 1 427 ? -51.204 -7.611 42.909 1.00 85.81 427 VAL A C 1
ATOM 3176 O O . VAL A 1 427 ? -52.392 -7.948 43.042 1.00 85.81 427 VAL A O 1
ATOM 3179 N N . LYS A 1 428 ? -50.788 -6.371 43.187 1.00 75.62 428 LYS A N 1
ATOM 3180 C CA . LYS A 1 428 ? -51.673 -5.290 43.637 1.00 75.62 428 LYS A CA 1
ATOM 3181 C C . LYS A 1 428 ? -51.091 -3.905 43.387 1.00 75.62 428 LYS A C 1
ATOM 3183 O O . LYS A 1 428 ? -49.851 -3.759 43.494 1.00 75.62 428 LYS A O 1
#

Solvent-accessible surface area (backbone atoms only — not comparable to full-atom values): 23977 Å² total; per-residue (Å²): 104,88,78,45,55,61,48,49,41,54,43,52,50,51,29,51,57,53,47,68,70,43,98,58,96,74,66,45,56,40,69,52,68,40,9,49,46,45,74,49,77,35,73,91,29,74,50,43,39,14,38,54,92,62,64,23,40,50,74,42,79,69,30,52,40,36,81,55,61,68,61,39,51,50,40,51,69,64,63,75,84,55,67,48,58,55,75,54,32,46,54,44,54,58,53,39,41,73,74,67,39,78,73,49,46,79,58,85,30,55,86,40,76,45,79,45,79,48,78,67,54,49,25,15,53,41,72,32,67,90,45,84,91,51,83,60,81,43,52,60,12,58,29,26,38,90,85,66,45,77,87,53,92,57,42,45,49,46,69,58,37,41,50,50,26,34,76,65,52,33,24,34,33,40,33,27,59,66,70,93,55,43,74,56,48,49,54,56,22,50,58,24,75,33,44,75,44,44,65,80,44,95,52,39,49,62,54,50,45,49,52,51,55,55,66,67,56,55,71,56,48,48,55,32,28,78,47,37,48,87,90,42,47,81,29,57,64,51,89,57,67,43,67,45,57,61,89,64,80,79,82,85,79,77,82,41,74,46,84,61,87,87,65,73,56,48,80,47,75,51,46,36,31,39,24,30,75,87,48,34,57,80,48,77,44,83,44,77,48,78,40,76,57,69,47,80,44,50,40,39,48,35,61,63,39,64,70,29,71,38,47,57,83,41,84,56,66,42,45,33,27,43,49,31,50,100,88,38,66,45,87,48,44,34,71,88,57,29,21,52,70,82,43,60,55,81,47,72,50,79,45,56,51,38,44,74,69,92,50,100,69,84,67,61,90,66,65,70,50,69,31,58,59,70,81,36,50,12,36,34,34,29,31,51,28,56,61,56,40,66,28,68,65,54,60,68,57,84,59,80,69,45,76,38,75,41,50,34,39,31,25,30,76,88,63,48,38,33,39,34,46,37,35,39,24,37,74,86